Protein 4XCH (pdb70)

Nearest PDB structures (foldseek):
  4xch-assembly1_D  TM=1.005E+00  e=1.752E-29  Streptococcus suis
  1vh2-assembly1_A  TM=9.739E-01  e=1.541E-16  Deinococcus radiodurans
  5v2w-assembly1_A  TM=9.635E-01  e=1.119E-15  Salmonella enterica subsp. enterica serovar Typhi
  1j6x-assembly1_A  TM=9.493E-01  e=1.423E-15  Helicobacter pylori
  1j6w-assembly1_B  TM=9.563E-01  e=1.034E-14  Haemophilus influenzae

CATH classification: 3.30.1360.80

Radius of gyration: 24.12 Å; Cα contacts (8 Å, |Δi|>4): 1388; chains: 4; bounding box: 68×59×50 Å

Structure (mmCIF, N/CA/C/O backbone):
data_4XCH
#
_entry.id   4XCH
#
_cell.length_a   74.890
_cell.length_b   86.250
_cell.length_c   103.500
_cell.angle_alpha   90.00
_cell.angle_beta   90.00
_cell.angle_gamma   90.00
#
_symmetry.space_group_name_H-M   'P 21 21 21'
#
loop_
_entity.id
_entity.type
_entity.pdbx_description
1 polymer 'S-ribosylhomocysteine lyase'
2 non-polymer 'ZINC ION'
3 water water
#
loop_
_atom_site.group_PDB
_atom_site.id
_atom_site.type_symbol
_atom_site.label_atom_id
_atom_site.label_alt_id
_atom_site.label_comp_id
_atom_site.label_asym_id
_atom_site.label_entity_id
_atom_site.label_seq_id
_atom_site.pdbx_PDB_ins_code
_atom_site.Cartn_x
_atom_site.Cartn_y
_atom_site.Cartn_z
_atom_site.occupancy
_atom_site.B_iso_or_equiv
_atom_site.auth_seq_id
_atom_site.auth_comp_id
_atom_site.auth_asym_id
_atom_site.auth_atom_id
_atom_site.pdbx_PDB_model_num
ATOM 1 N N . LEU A 1 46 ? 45.147 55.728 57.240 1.00 37.76 12 LEU A N 1
ATOM 2 C CA . LEU A 1 46 ? 44.747 54.372 57.625 1.00 33.78 12 LEU A CA 1
ATOM 3 C C . LEU A 1 46 ? 45.969 53.584 58.102 1.00 33.03 12 LEU A C 1
ATOM 4 O O . LEU A 1 46 ? 47.042 53.663 57.485 1.00 31.57 12 LEU A O 1
ATOM 9 N N . ASP A 1 47 ? 45.821 52.830 59.191 1.00 27.18 13 ASP A N 1
ATOM 10 C CA . ASP A 1 47 ? 46.937 52.031 59.701 1.00 26.11 13 ASP A CA 1
ATOM 11 C C . ASP A 1 47 ? 46.889 50.631 59.088 1.00 25.44 13 ASP A C 1
ATOM 12 O O . ASP A 1 47 ? 46.071 49.796 59.479 1.00 24.07 13 ASP A O 1
ATOM 17 N N . HIS A 1 48 ? 47.784 50.375 58.135 1.00 27.20 14 HIS A N 1
ATOM 18 C CA . HIS A 1 48 ? 47.775 49.119 57.379 1.00 23.69 14 HIS A CA 1
ATOM 19 C C . HIS A 1 48 ? 48.080 47.884 58.234 1.00 21.20 14 HIS A C 1
ATOM 20 O O . HIS A 1 48 ? 47.739 46.764 57.835 1.00 20.41 14 HIS A O 1
ATOM 27 N N . THR A 1 49 ? 48.728 48.079 59.386 1.00 18.51 15 THR A N 1
ATOM 28 C CA . THR A 1 49 ? 49.119 46.956 60.242 1.00 20.25 15 THR A CA 1
ATOM 29 C C . THR A 1 49 ? 47.935 46.277 60.939 1.00 21.90 15 THR A C 1
ATOM 30 O O . THR A 1 49 ? 48.016 45.104 61.312 1.00 24.25 15 THR A O 1
ATOM 34 N N . ILE A 1 50 ? 46.836 47.008 61.112 1.00 21.22 16 ILE A N 1
ATOM 35 C CA . ILE A 1 50 ? 45.711 46.501 61.908 1.00 24.12 16 ILE A CA 1
ATOM 36 C C . ILE A 1 50 ? 44.449 46.125 61.120 1.00 21.53 16 ILE A C 1
ATOM 37 O O . ILE A 1 50 ? 43.487 45.619 61.706 1.00 20.24 16 ILE A O 1
ATOM 42 N N . VAL A 1 51 ? 44.442 46.362 59.809 1.00 19.20 17 VAL A N 1
ATOM 43 C CA . VAL A 1 51 ? 43.325 45.908 58.991 1.00 18.41 17 VAL A CA 1
ATOM 44 C C . VAL A 1 51 ? 43.338 44.391 58.884 1.00 16.86 17 VAL A C 1
ATOM 45 O O . VAL A 1 51 ? 44.354 43.747 59.162 1.00 17.14 17 VAL A O 1
ATOM 49 N N . LYS A 1 52 ? 42.210 43.817 58.482 1.00 16.47 18 LYS A N 1
ATOM 50 C CA . LYS A 1 52 ? 42.124 42.379 58.297 1.00 17.94 18 LYS A CA 1
ATOM 51 C C . LYS A 1 52 ? 41.546 42.108 56.912 1.00 18.32 18 LYS A C 1
ATOM 52 O O . LYS A 1 52 ? 40.335 42.206 56.707 1.00 17.46 18 LYS A O 1
ATOM 58 N N . ALA A 1 53 ? 42.424 41.777 55.965 1.00 16.58 19 ALA A N 1
ATOM 59 C CA . ALA A 1 53 ? 42.028 41.539 54.578 1.00 18.44 19 ALA A CA 1
ATOM 60 C C . ALA A 1 53 ? 41.594 40.089 54.385 1.00 16.57 19 ALA A C 1
ATOM 61 O O . ALA A 1 53 ? 42.003 39.218 55.136 1.00 19.28 19 ALA A O 1
ATOM 63 N N . PRO A 1 54 ? 40.778 39.801 53.360 1.00 19.24 20 PRO A N 1
ATOM 64 C CA . PRO A 1 54 ? 40.132 40.666 52.362 1.00 19.17 20 PRO A CA 1
ATOM 65 C C . PRO A 1 54 ? 39.011 41.491 52.970 1.00 18.40 20 PRO A C 1
ATOM 66 O O . PRO A 1 54 ? 38.287 40.995 53.833 1.00 20.42 20 PRO A O 1
ATOM 70 N N . TYR A 1 55 ? 38.898 42.744 52.539 1.00 16.23 21 TYR A N 1
ATOM 71 C CA . TYR A 1 55 ? 37.820 43.627 52.978 1.00 18.09 21 TYR A CA 1
ATOM 72 C C . TYR A 1 55 ? 37.502 44.630 51.880 1.00 20.80 21 TYR A C 1
ATOM 73 O O . TYR A 1 55 ? 38.315 44.846 50.969 1.00 17.55 21 TYR A O 1
ATOM 82 N N . ILE A 1 56 ? 36.325 45.240 51.994 1.00 19.39 22 ILE A N 1
ATOM 83 C CA . ILE A 1 56 ? 35.934 46.404 51.213 1.00 23.20 22 ILE A CA 1
ATOM 84 C C . ILE A 1 56 ? 35.841 47.570 52.187 1.00 24.01 22 ILE A C 1
ATOM 85 O O . ILE A 1 56 ? 35.217 47.439 53.237 1.00 29.44 22 ILE A O 1
ATOM 90 N N . ARG A 1 57 ? 36.429 48.711 51.847 1.00 26.39 23 ARG A N 1
ATOM 91 C CA . ARG A 1 57 ? 36.345 49.886 52.713 1.00 26.79 23 ARG A CA 1
ATOM 92 C C . ARG A 1 57 ? 36.023 51.124 51.872 1.00 28.95 23 ARG A C 1
ATOM 93 O O . ARG A 1 57 ? 36.692 51.382 50.866 1.00 27.12 23 ARG A O 1
ATOM 101 N N . LEU A 1 58 ? 34.992 51.873 52.261 1.00 28.41 24 LEU A N 1
ATOM 102 C CA . LEU A 1 58 ? 34.722 53.168 51.638 1.00 27.59 24 LEU A CA 1
ATOM 103 C C . LEU A 1 58 ? 35.809 54.114 52.093 1.00 27.47 24 LEU A C 1
ATOM 104 O O . LEU A 1 58 ? 36.091 54.192 53.285 1.00 32.95 24 LEU A O 1
ATOM 109 N N . ILE A 1 59 ? 36.437 54.824 51.162 1.00 29.19 25 ILE A N 1
ATOM 110 C CA . ILE A 1 59 ? 37.495 55.762 51.530 1.00 33.79 25 ILE A CA 1
ATOM 111 C C . ILE A 1 59 ? 36.940 57.163 51.739 1.00 38.08 25 ILE A C 1
ATOM 112 O O . ILE A 1 59 ? 37.221 57.810 52.751 1.00 37.30 25 ILE A O 1
ATOM 117 N N . SER A 1 60 ? 36.162 57.635 50.772 1.00 35.17 26 SER A N 1
ATOM 118 C CA . SER A 1 60 ? 35.668 59.002 50.821 1.00 37.65 26 SER A CA 1
ATOM 119 C C . SER A 1 60 ? 34.541 59.193 49.836 1.00 35.94 26 SER A C 1
ATOM 120 O O . SER A 1 60 ? 34.392 58.406 48.900 1.00 36.48 26 SER A O 1
ATOM 123 N N . GLU A 1 61 ? 33.746 60.234 50.061 1.00 36.27 27 GLU A N 1
ATOM 124 C CA . GLU A 1 61 ? 32.828 60.733 49.046 1.00 39.74 27 GLU A CA 1
ATOM 125 C C . GLU A 1 61 ? 33.314 62.114 48.675 1.00 37.98 27 GLU A C 1
ATOM 126 O O . GLU A 1 61 ? 33.495 62.965 49.545 1.00 39.96 27 GLU A O 1
ATOM 132 N N . GLU A 1 62 ? 33.551 62.331 47.390 1.00 37.14 28 GLU A N 1
ATOM 133 C CA . GLU A 1 62 ? 33.935 63.650 46.932 1.00 39.72 28 GLU A CA 1
ATOM 134 C C . GLU A 1 62 ? 32.707 64.265 46.293 1.00 37.35 28 GLU A C 1
ATOM 135 O O . GLU A 1 62 ? 31.898 63.569 45.661 1.00 33.02 28 GLU A O 1
ATOM 141 N N . VAL A 1 63 ? 32.553 65.568 46.476 1.00 37.12 29 VAL A N 1
ATOM 142 C CA . VAL A 1 63 ? 31.396 66.248 45.937 1.00 37.35 29 VAL A CA 1
ATOM 143 C C . VAL A 1 63 ? 31.875 67.109 44.800 1.00 36.69 29 VAL A C 1
ATOM 144 O O . VAL A 1 63 ? 32.886 67.805 44.925 1.00 33.60 29 VAL A O 1
ATOM 148 N N . GLY A 1 64 ? 31.166 67.043 43.680 1.00 36.53 30 GLY A N 1
ATOM 149 C CA . GLY A 1 64 ? 31.511 67.868 42.542 1.00 39.68 30 GLY A CA 1
ATOM 150 C C . GLY A 1 64 ? 31.115 69.320 42.710 1.00 45.71 30 GLY A C 1
ATOM 151 O O . GLY A 1 64 ? 30.349 69.669 43.611 1.00 44.25 30 GLY A O 1
ATOM 152 N N . PRO A 1 65 ? 31.646 70.181 41.830 1.00 53.02 31 PRO A N 1
ATOM 153 C CA . PRO A 1 65 ? 31.307 71.606 41.765 1.00 50.31 31 PRO A CA 1
ATOM 154 C C . PRO A 1 65 ? 29.796 71.840 41.713 1.00 48.28 31 PRO A C 1
ATOM 155 O O . PRO A 1 65 ? 29.311 72.841 42.239 1.00 49.23 31 PRO A O 1
ATOM 159 N N . LYS A 1 66 ? 29.064 70.918 41.100 1.00 47.87 32 LYS A N 1
ATOM 160 C CA . LYS A 1 66 ? 27.624 71.071 40.962 1.00 44.37 32 LYS A CA 1
ATOM 161 C C . LYS A 1 66 ? 26.853 70.034 41.778 1.00 49.43 32 LYS A C 1
ATOM 162 O O . LYS A 1 66 ? 25.654 69.843 41.570 1.00 53.60 32 LYS A O 1
ATOM 168 N N . GLY A 1 67 ? 27.538 69.357 42.697 1.00 47.18 33 GLY A N 1
ATOM 169 C CA . GLY A 1 67 ? 26.855 68.511 43.665 1.00 43.76 33 GLY A CA 1
ATOM 170 C C . GLY A 1 67 ? 26.714 67.034 43.340 1.00 41.98 33 GLY A C 1
ATOM 171 O O . GLY A 1 67 ? 26.053 66.305 44.082 1.00 44.24 33 GLY A O 1
ATOM 172 N N . ASP A 1 68 ? 27.315 66.576 42.247 1.00 42.54 34 ASP A N 1
ATOM 173 C CA . ASP A 1 68 ? 27.344 65.143 41.999 1.00 39.00 34 ASP A CA 1
ATOM 174 C C . ASP A 1 68 ? 28.322 64.527 42.986 1.00 32.83 34 ASP A C 1
ATOM 175 O O . ASP A 1 68 ? 29.387 65.101 43.251 1.00 31.98 34 ASP A O 1
ATOM 180 N N . ILE A 1 69 ? 27.952 63.375 43.537 1.00 28.29 35 ILE A N 1
ATOM 181 C CA . ILE A 1 69 ? 28.805 62.657 44.474 1.00 30.77 35 ILE A CA 1
ATOM 182 C C . ILE A 1 69 ? 29.534 61.512 43.772 1.00 33.79 35 ILE A C 1
ATOM 183 O O . ILE A 1 69 ? 28.984 60.866 42.873 1.00 27.53 35 ILE A O 1
ATOM 188 N N . ILE A 1 70 ? 30.781 61.292 44.183 1.00 31.63 36 ILE A N 1
ATOM 189 C CA . ILE A 1 70 ? 31.609 60.212 43.675 1.00 32.03 36 ILE A CA 1
ATOM 190 C C . ILE A 1 70 ? 32.153 59.440 44.878 1.00 32.24 36 ILE A C 1
ATOM 191 O O . ILE A 1 70 ? 32.603 60.047 45.841 1.00 34.43 36 ILE A O 1
ATOM 196 N N . THR A 1 71 ? 32.086 58.111 44.852 1.00 31.11 37 THR A N 1
ATOM 197 C CA . THR A 1 71 ? 32.615 57.333 45.979 1.00 33.46 37 THR A CA 1
ATOM 198 C C . THR A 1 71 ? 33.873 56.545 45.612 1.00 32.53 37 THR A C 1
ATOM 199 O O . THR A 1 71 ? 33.970 55.982 44.514 1.00 30.71 37 THR A O 1
ATOM 203 N N . ASN A 1 72 ? 34.832 56.521 46.534 1.00 29.85 38 ASN A N 1
ATOM 204 C CA . ASN A 1 72 ? 36.070 55.770 46.354 1.00 31.72 38 ASN A CA 1
ATOM 205 C C . ASN A 1 72 ? 36.108 54.560 47.281 1.00 31.98 38 ASN A C 1
ATOM 206 O O . ASN A 1 72 ? 35.828 54.670 48.486 1.00 27.16 38 ASN A O 1
ATOM 211 N N . PHE A 1 73 ? 36.457 53.407 46.725 1.00 29.12 39 PHE A N 1
ATOM 212 C CA . PHE A 1 73 ? 36.514 52.190 47.521 1.00 24.79 39 PHE A CA 1
ATOM 213 C C . PHE A 1 73 ? 37.894 51.545 47.477 1.00 25.92 39 PHE A C 1
ATOM 214 O O . PHE A 1 73 ? 38.532 51.489 46.423 1.00 25.91 39 PHE A O 1
ATOM 222 N N . ASP A 1 74 ? 38.342 51.096 48.647 1.00 22.35 40 ASP A N 1
ATOM 223 C CA . ASP A 1 74 ? 39.561 50.321 48.834 1.00 23.03 40 ASP A CA 1
ATOM 224 C C . ASP A 1 74 ? 39.132 48.857 48.812 1.00 22.66 40 ASP A C 1
ATOM 225 O O . ASP A 1 74 ? 38.450 48.387 49.731 1.00 22.10 40 ASP A O 1
ATOM 230 N N . ILE A 1 75 ? 39.490 48.151 47.742 1.00 20.48 41 ILE A N 1
ATOM 231 C CA . ILE A 1 75 ? 39.160 46.740 47.606 1.00 19.42 41 ILE A CA 1
ATOM 232 C C . ILE A 1 75 ? 40.420 45.963 47.962 1.00 18.62 41 ILE A C 1
ATOM 233 O O . ILE A 1 75 ? 41.274 45.734 47.105 1.00 17.80 41 ILE A O 1
ATOM 238 N N . ARG A 1 76 ? 40.561 45.575 49.225 1.00 17.09 42 ARG A N 1
ATOM 239 C CA . ARG A 1 76 ? 41.810 44.982 49.680 1.00 14.43 42 ARG A CA 1
ATOM 240 C C . ARG A 1 76 ? 41.747 43.460 49.628 1.00 15.70 42 ARG A C 1
ATOM 241 O O . ARG A 1 76 ? 41.134 42.825 50.498 1.00 19.18 42 ARG A O 1
ATOM 249 N N . LEU A 1 77 ? 42.403 42.875 48.630 1.00 14.08 43 LEU A N 1
ATOM 250 C CA . LEU A 1 77 ? 42.372 41.432 48.406 1.00 14.48 43 LEU A CA 1
ATOM 251 C C . LEU A 1 77 ? 43.443 40.677 49.219 1.00 16.14 43 LEU A C 1
ATOM 252 O O . LEU A 1 77 ? 43.354 39.463 49.408 1.00 17.53 43 LEU A O 1
ATOM 257 N N . ILE A 1 78 ? 44.459 41.390 49.693 1.00 16.72 44 ILE A N 1
ATOM 258 C CA . ILE A 1 78 ? 45.626 40.748 50.298 1.00 17.83 44 ILE A CA 1
ATOM 259 C C . ILE A 1 78 ? 46.079 41.517 51.532 1.00 18.02 44 ILE A C 1
ATOM 260 O O . ILE A 1 78 ? 46.085 42.752 51.529 1.00 16.71 44 ILE A O 1
ATOM 265 N N . GLN A 1 79 ? 46.461 40.796 52.581 1.00 17.78 45 GLN A N 1
ATOM 266 C CA . GLN A 1 79 ? 46.895 41.433 53.813 1.00 16.16 45 GLN A CA 1
ATOM 267 C C . GLN A 1 79 ? 48.093 42.334 53.558 1.00 17.84 45 GLN A C 1
ATOM 268 O O . GLN A 1 79 ? 49.129 41.878 53.048 1.00 16.93 45 GLN A O 1
ATOM 274 N N . PRO A 1 80 ? 47.950 43.625 53.894 1.00 17.54 46 PRO A N 1
ATOM 275 C CA . PRO A 1 80 ? 49.060 44.556 53.666 1.00 18.60 46 PRO A CA 1
ATOM 276 C C . PRO A 1 80 ? 50.392 44.048 54.240 1.00 19.26 46 PRO A C 1
ATOM 277 O O . PRO A 1 80 ? 50.452 43.594 55.394 1.00 16.91 46 PRO A O 1
ATOM 281 N N . ASN A 1 81 ? 51.419 44.070 53.384 1.00 18.59 47 ASN A N 1
ATOM 282 C CA . ASN A 1 81 ? 52.796 43.742 53.744 1.00 17.81 47 ASN A CA 1
ATOM 283 C C . ASN A 1 81 ? 53.075 42.284 54.070 1.00 16.72 47 ASN A C 1
ATOM 284 O O . ASN A 1 81 ? 54.177 41.933 54.456 1.00 21.36 47 ASN A O 1
ATOM 289 N N . GLU A 1 82 ? 52.093 41.420 53.869 1.00 17.91 48 GLU A N 1
ATOM 290 C CA . GLU A 1 82 ? 52.327 39.998 54.087 1.00 20.79 48 GLU A CA 1
ATOM 291 C C . GLU A 1 82 ? 52.522 39.236 52.790 1.00 22.89 48 GLU A C 1
ATOM 292 O O . GLU A 1 82 ? 53.112 38.145 52.778 1.00 22.01 48 GLU A O 1
ATOM 298 N N . ASN A 1 83 ? 52.022 39.814 51.703 1.00 19.63 49 ASN A N 1
ATOM 299 C CA . ASN A 1 83 ? 52.079 39.170 50.406 1.00 19.27 49 ASN A CA 1
ATOM 300 C C . ASN A 1 83 ? 51.693 40.233 49.386 1.00 23.21 49 ASN A C 1
ATOM 301 O O . ASN A 1 83 ? 51.395 41.378 49.761 1.00 19.92 49 ASN A O 1
ATOM 306 N N . ALA A 1 84 ? 51.727 39.870 48.108 1.00 18.06 50 ALA A N 1
ATOM 307 C CA . ALA A 1 84 ? 51.351 40.784 47.043 1.00 19.65 50 ALA A CA 1
ATOM 308 C C . ALA A 1 84 ? 51.121 39.965 45.791 1.00 19.79 50 ALA A C 1
ATOM 309 O O . ALA A 1 84 ? 51.770 38.947 45.572 1.00 18.62 50 ALA A O 1
ATOM 311 N N . MET A 1 85 ? 50.185 40.407 44.972 1.00 19.06 51 MET A N 1
ATOM 312 C CA . MET A 1 85 ? 49.831 39.669 43.785 1.00 20.55 51 MET A CA 1
ATOM 313 C C . MET A 1 85 ? 50.889 39.883 42.689 1.00 18.84 51 MET A C 1
ATOM 314 O O . MET A 1 85 ? 51.384 40.998 42.503 1.00 17.53 51 MET A O 1
ATOM 319 N N . ASP A 1 86 ? 51.260 38.817 41.985 1.00 16.84 52 ASP A N 1
ATOM 320 C CA . ASP A 1 86 ? 52.211 38.945 40.877 1.00 21.40 52 ASP A CA 1
ATOM 321 C C . ASP A 1 86 ? 51.562 39.760 39.751 1.00 19.89 52 ASP A C 1
ATOM 322 O O . ASP A 1 86 ? 50.328 39.796 39.656 1.00 15.43 52 ASP A O 1
ATOM 327 N N . THR A 1 87 ? 52.372 40.411 38.906 1.00 15.60 53 THR A N 1
ATOM 328 C CA . THR A 1 87 ? 51.824 41.362 37.933 1.00 19.07 53 THR A CA 1
ATOM 329 C C . THR A 1 87 ? 50.852 40.734 36.935 1.00 16.90 53 THR A C 1
ATOM 330 O O . THR A 1 87 ? 49.857 41.356 36.570 1.00 21.02 53 THR A O 1
ATOM 334 N N . ALA A 1 88 ? 51.126 39.511 36.500 1.00 16.51 54 ALA A N 1
ATOM 335 C CA . ALA A 1 88 ? 50.292 38.872 35.473 1.00 20.00 54 ALA A CA 1
ATOM 336 C C . ALA A 1 88 ? 48.881 38.585 35.983 1.00 18.58 54 ALA A C 1
ATOM 337 O O . ALA A 1 88 ? 47.896 38.933 35.321 1.00 19.51 54 ALA A O 1
ATOM 339 N N . GLY A 1 89 ? 48.776 37.947 37.149 1.00 18.97 55 GLY A N 1
ATOM 340 C CA . GLY A 1 89 ? 47.473 37.722 37.758 1.00 16.95 55 GLY A CA 1
ATOM 341 C C . GLY A 1 89 ? 46.716 39.023 38.004 1.00 18.26 55 GLY A C 1
ATOM 342 O O . GLY A 1 89 ? 45.514 39.128 37.724 1.00 17.95 55 GLY A O 1
ATOM 343 N N . LEU A 1 90 ? 47.422 40.023 38.523 1.00 16.28 56 LEU A N 1
ATOM 344 C CA . LEU A 1 90 ? 46.822 41.315 38.833 1.00 16.24 56 LEU A CA 1
ATOM 345 C C . LEU A 1 90 ? 46.277 41.976 37.568 1.00 18.14 56 LEU A C 1
ATOM 346 O O . LEU A 1 90 ? 45.169 42.512 37.548 1.00 15.72 56 LEU A O 1
ATOM 351 N N . HIS A 1 91 ? 47.079 41.926 36.514 1.00 16.35 57 HIS A N 1
ATOM 352 C CA . HIS A 1 91 ? 46.700 42.444 35.216 1.00 17.25 57 HIS A CA 1
ATOM 353 C C . HIS A 1 91 ? 45.481 41.711 34.646 1.00 16.14 57 HIS A C 1
ATOM 354 O O . HIS A 1 91 ? 44.542 42.338 34.153 1.00 16.99 57 HIS A O 1
ATOM 361 N N . THR A 1 92 ? 45.474 40.386 34.722 1.00 16.02 58 THR A N 1
ATOM 362 C CA . THR A 1 92 ? 44.344 39.629 34.178 1.00 18.13 58 THR A CA 1
ATOM 363 C C . THR A 1 92 ? 43.067 39.903 34.978 1.00 19.05 58 THR A C 1
ATOM 364 O O . THR A 1 92 ? 41.999 40.147 34.409 1.00 19.09 58 THR A O 1
ATOM 368 N N . ILE A 1 93 ? 43.195 39.885 36.299 1.00 16.52 59 ILE A N 1
ATOM 369 C CA . ILE A 1 93 ? 42.083 40.213 37.187 1.00 18.62 59 ILE A CA 1
ATOM 370 C C . ILE A 1 93 ? 41.555 41.620 36.913 1.00 18.99 59 ILE A C 1
ATOM 371 O O . ILE A 1 93 ? 40.342 41.841 36.904 1.00 19.84 59 ILE A O 1
ATOM 376 N N . GLU A 1 94 ? 42.458 42.568 36.667 1.00 17.33 60 GLU A N 1
ATOM 377 C CA . GLU A 1 94 ? 42.038 43.931 36.339 1.00 20.52 60 GLU A CA 1
ATOM 378 C C . GLU A 1 94 ? 41.172 43.966 35.064 1.00 19.34 60 GLU A C 1
ATOM 379 O O . GLU A 1 94 ? 40.163 44.672 35.003 1.00 17.55 60 GLU A O 1
ATOM 385 N N . HIS A 1 95 ? 41.562 43.205 34.047 1.00 19.73 61 HIS A N 1
ATOM 386 C CA . HIS A 1 95 ? 40.768 43.148 32.820 1.00 23.28 61 HIS A CA 1
ATOM 387 C C . HIS A 1 95 ? 39.395 42.535 33.086 1.00 20.64 61 HIS A C 1
ATOM 388 O O . HIS A 1 95 ? 38.389 42.991 32.560 1.00 26.53 61 HIS A O 1
ATOM 395 N N . LEU A 1 96 ? 39.364 41.485 33.890 1.00 18.73 62 LEU A N 1
ATOM 396 C CA . LEU A 1 96 ? 38.127 40.757 34.124 1.00 21.06 62 LEU A CA 1
ATOM 397 C C . LEU A 1 96 ? 37.180 41.551 35.014 1.00 25.45 62 LEU A C 1
ATOM 398 O O . LEU A 1 96 ? 35.983 41.628 34.738 1.00 25.21 62 LEU A O 1
ATOM 403 N N . LEU A 1 97 ? 37.725 42.143 36.077 1.00 24.17 63 LEU A N 1
ATOM 404 C CA . LEU A 1 97 ? 36.939 42.948 37.012 1.00 25.83 63 LEU A CA 1
ATOM 405 C C . LEU A 1 97 ? 36.185 44.068 36.306 1.00 27.51 63 LEU A C 1
ATOM 406 O O . LEU A 1 97 ? 34.978 44.226 36.499 1.00 31.18 63 LEU A O 1
ATOM 411 N N . ALA A 1 98 ? 36.900 44.836 35.488 1.00 25.86 64 ALA A N 1
ATOM 412 C CA . ALA A 1 98 ? 36.309 45.908 34.691 1.00 27.55 64 ALA A CA 1
ATOM 413 C C . ALA A 1 98 ? 35.021 45.481 33.969 1.00 30.01 64 ALA A C 1
ATOM 414 O O . ALA A 1 98 ? 34.003 46.177 34.034 1.00 35.58 64 ALA A O 1
ATOM 416 N N . LYS A 1 99 ? 35.074 44.347 33.276 1.00 26.35 65 LYS A N 1
ATOM 417 C CA . LYS A 1 99 ? 33.893 43.786 32.622 1.00 28.45 65 LYS A CA 1
ATOM 418 C C . LYS A 1 99 ? 32.863 43.198 33.599 1.00 30.52 65 LYS A C 1
ATOM 419 O O . LYS A 1 99 ? 31.664 43.454 33.471 1.00 29.33 65 LYS A O 1
ATOM 425 N N . LEU A 1 100 ? 33.327 42.399 34.559 1.00 28.05 66 LEU A N 1
ATOM 426 C CA . LEU A 1 100 ? 32.418 41.690 35.448 1.00 25.88 66 LEU A CA 1
ATOM 427 C C . LEU A 1 100 ? 31.662 42.617 36.395 1.00 29.88 66 LEU A C 1
ATOM 428 O O . LEU A 1 100 ? 30.503 42.357 36.752 1.00 27.48 66 LEU A O 1
ATOM 433 N N . ILE A 1 101 ? 32.318 43.688 36.822 1.00 27.09 67 ILE A N 1
ATOM 434 C CA . ILE A 1 101 ? 31.680 44.628 37.739 1.00 27.78 67 ILE A CA 1
ATOM 435 C C . ILE A 1 101 ? 30.573 45.411 37.024 1.00 28.23 67 ILE A C 1
ATOM 436 O O . ILE A 1 101 ? 29.504 45.661 37.593 1.00 27.92 67 ILE A O 1
ATOM 441 N N . ARG A 1 102 ? 30.830 45.776 35.772 1.00 25.29 68 ARG A N 1
ATOM 442 C CA . ARG A 1 102 ? 29.846 46.497 34.966 1.00 31.72 68 ARG A CA 1
ATOM 443 C C . ARG A 1 102 ? 28.617 45.654 34.605 1.00 29.33 68 ARG A C 1
ATOM 444 O O . ARG A 1 102 ? 27.554 46.200 34.324 1.00 31.95 68 ARG A O 1
ATOM 452 N N . GLN A 1 103 ? 28.760 44.332 34.616 1.00 30.75 69 GLN A N 1
ATOM 453 C CA . GLN A 1 103 ? 27.617 43.444 34.399 1.00 29.45 69 GLN A CA 1
ATOM 454 C C . GLN A 1 103 ? 26.691 43.445 35.611 1.00 30.26 69 GLN A C 1
ATOM 455 O O . GLN A 1 103 ? 25.543 43.019 35.518 1.00 29.98 69 GLN A O 1
ATOM 461 N N . ARG A 1 104 ? 27.195 43.916 36.750 1.00 29.86 70 ARG A N 1
ATOM 462 C CA . ARG A 1 104 ? 26.474 43.775 38.009 1.00 28.45 70 ARG A CA 1
ATOM 463 C C . ARG A 1 104 ? 26.080 45.108 38.637 1.00 31.15 70 ARG A C 1
ATOM 464 O O . ARG A 1 104 ? 25.242 45.146 39.540 1.00 36.21 70 ARG A O 1
ATOM 472 N N . ILE A 1 105 ? 26.677 46.201 38.174 1.00 28.22 71 ILE A N 1
ATOM 473 C CA . ILE A 1 105 ? 26.403 47.489 38.796 1.00 30.28 71 ILE A CA 1
ATOM 474 C C . ILE A 1 105 ? 26.686 48.637 37.838 1.00 33.66 71 ILE A C 1
ATOM 475 O O . ILE A 1 105 ? 27.577 48.538 36.986 1.00 33.08 71 ILE A O 1
ATOM 480 N N . ASP A 1 106 ? 25.901 49.708 37.960 1.00 36.02 72 ASP A N 1
ATOM 481 C CA . ASP A 1 106 ? 26.058 50.888 37.112 1.00 33.67 72 ASP A CA 1
ATOM 482 C C . ASP A 1 106 ? 26.843 51.944 37.862 1.00 32.07 72 ASP A C 1
ATOM 483 O O . ASP A 1 106 ? 26.896 51.925 39.095 1.00 33.77 72 ASP A O 1
ATOM 488 N N . GLY A 1 107 ? 27.446 52.872 37.130 1.00 28.75 73 GLY A N 1
ATOM 489 C CA . GLY A 1 107 ? 28.161 53.963 37.767 1.00 29.99 73 GLY A CA 1
ATOM 490 C C . GLY A 1 107 ? 29.637 53.713 38.028 1.00 28.93 73 GLY A C 1
ATOM 491 O O . GLY A 1 107 ? 30.291 54.534 38.665 1.00 29.14 73 GLY A O 1
ATOM 492 N N . LEU A 1 108 ? 30.175 52.595 37.549 1.00 27.06 74 LEU A N 1
ATOM 493 C CA . LEU A 1 108 ? 31.606 52.358 37.713 1.00 27.59 74 LEU A CA 1
ATOM 494 C C . LEU A 1 108 ? 32.370 53.342 36.848 1.00 29.26 74 LEU A C 1
ATOM 495 O O . LEU A 1 108 ? 32.169 53.407 35.633 1.00 26.34 74 LEU A O 1
ATOM 500 N N . ILE A 1 109 ? 33.227 54.130 37.484 1.00 28.24 75 ILE A N 1
ATOM 501 C CA . ILE A 1 109 ? 34.048 55.094 36.766 1.00 31.28 75 ILE A CA 1
ATOM 502 C C . ILE A 1 109 ? 35.381 54.447 36.407 1.00 31.57 75 ILE A C 1
ATOM 503 O O . ILE A 1 109 ? 35.878 54.609 35.283 1.00 29.04 75 ILE A O 1
ATOM 508 N N . ASP A 1 110 ? 35.941 53.705 37.364 1.00 30.26 76 ASP A N 1
ATOM 509 C CA . ASP A 1 110 ? 37.225 53.031 37.183 1.00 29.06 76 ASP A CA 1
ATOM 510 C C . ASP A 1 110 ? 37.506 52.018 38.301 1.00 32.40 76 ASP A C 1
ATOM 511 O O . ASP A 1 110 ? 37.067 52.199 39.449 1.00 29.96 76 ASP A O 1
ATOM 516 N N . CYS A 1 111 ? 38.221 50.947 37.951 1.00 27.48 77 CYS A N 1
ATOM 517 C CA . CYS A 1 111 ? 38.697 49.964 38.920 1.00 27.35 77 CYS A CA 1
ATOM 518 C C . CYS A 1 111 ? 40.160 49.654 38.624 1.00 27.03 77 CYS A C 1
ATOM 519 O O . CYS A 1 111 ? 40.456 48.764 37.829 1.00 31.99 77 CYS A O 1
ATOM 522 N N . SER A 1 112 ? 41.068 50.389 39.252 1.00 23.73 78 SER A N 1
ATOM 523 C CA . SER A 1 112 ? 42.490 50.258 38.959 1.00 25.30 78 SER A CA 1
ATOM 524 C C . SER A 1 112 ? 43.252 49.560 40.085 1.00 25.27 78 SER A C 1
ATOM 525 O O . SER A 1 112 ? 42.913 49.702 41.259 1.00 21.04 78 SER A O 1
ATOM 528 N N . PRO A 1 113 ? 44.303 48.810 39.725 1.00 23.88 79 PRO A N 1
ATOM 529 C CA . PRO A 1 113 ? 45.136 48.134 40.724 1.00 19.31 79 PRO A CA 1
ATOM 530 C C . PRO A 1 113 ? 45.942 49.117 41.559 1.00 20.17 79 PRO A C 1
ATOM 531 O O . PRO A 1 113 ? 46.484 50.081 41.007 1.00 20.47 79 PRO A O 1
ATOM 535 N N . PHE A 1 114 ? 46.024 48.876 42.866 1.00 17.25 80 PHE A N 1
ATOM 536 C CA . PHE A 1 114 ? 46.927 49.628 43.726 1.00 17.01 80 PHE A CA 1
ATOM 537 C C . PHE A 1 114 ? 48.366 49.436 43.250 1.00 19.09 80 PHE A C 1
ATOM 538 O O . PHE A 1 114 ? 48.751 48.332 42.837 1.00 14.68 80 PHE A O 1
ATOM 546 N N . GLY A 1 115 ? 49.167 50.491 43.351 1.00 17.84 81 GLY A N 1
ATOM 547 C CA . GLY A 1 115 ? 50.598 50.371 43.145 1.00 18.40 81 GLY A CA 1
ATOM 548 C C . GLY A 1 115 ? 51.261 49.351 44.058 1.00 19.85 81 GLY A C 1
ATOM 549 O O . GLY A 1 115 ? 52.306 48.800 43.707 1.00 19.60 81 GLY A O 1
ATOM 550 N N . CYS A 1 116 ? 50.658 49.085 45.216 1.00 17.39 82 CYS A N 1
ATOM 551 C CA . CYS A 1 116 ? 51.250 48.176 46.190 1.00 20.46 82 CYS A CA 1
ATOM 552 C C . CYS A 1 116 ? 50.899 46.728 45.887 1.00 19.22 82 CYS A C 1
ATOM 553 O O . CYS A 1 116 ? 51.436 45.801 46.519 1.00 18.79 82 CYS A O 1
ATOM 556 N N . ARG A 1 117 ? 49.980 46.544 44.937 1.00 18.05 83 ARG A N 1
ATOM 557 C CA . ARG A 1 117 ? 49.581 45.215 44.474 1.00 15.52 83 ARG A CA 1
ATOM 558 C C . ARG A 1 117 ? 48.870 44.351 45.528 1.00 15.50 83 ARG A C 1
ATOM 559 O O . ARG A 1 117 ? 48.960 43.116 45.502 1.00 13.56 83 ARG A O 1
ATOM 567 N N . THR A 1 118 ? 48.152 44.991 46.446 1.00 17.36 84 THR A N 1
ATOM 568 C CA . THR A 1 118 ? 47.379 44.246 47.443 1.00 16.72 84 THR A CA 1
ATOM 569 C C . THR A 1 118 ? 45.884 44.410 47.229 1.00 18.07 84 THR A C 1
ATOM 570 O O . THR A 1 118 ? 45.089 43.959 48.051 1.00 19.35 84 THR A O 1
ATOM 574 N N . GLY A 1 119 ? 45.495 45.062 46.139 1.00 16.41 85 GLY A N 1
ATOM 575 C CA . GLY A 1 119 ? 44.082 45.262 45.870 1.00 14.88 85 GLY A CA 1
ATOM 576 C C . GLY A 1 119 ? 43.760 46.229 44.740 1.00 19.74 85 GLY A C 1
ATOM 577 O O . GLY A 1 119 ? 44.604 46.488 43.857 1.00 17.83 85 GLY A O 1
ATOM 578 N N . PHE A 1 120 ? 42.531 46.759 44.751 1.00 19.27 86 PHE A N 1
ATOM 579 C CA . PHE A 1 120 ? 42.083 47.642 43.672 1.00 18.19 86 PHE A CA 1
ATOM 580 C C . PHE A 1 120 ? 41.435 48.922 44.203 1.00 21.04 86 PHE A C 1
ATOM 581 O O . PHE A 1 120 ? 40.818 48.937 45.279 1.00 18.20 86 PHE A O 1
ATOM 589 N N . HIS A 1 121 ? 41.589 50.004 43.448 1.00 22.17 87 HIS A N 1
ATOM 590 C CA . HIS A 1 121 ? 40.891 51.244 43.758 1.00 25.08 87 HIS A CA 1
ATOM 591 C C . HIS A 1 121 ? 39.631 51.293 42.906 1.00 26.16 87 HIS A C 1
ATOM 592 O O . HIS A 1 121 ? 39.702 51.189 41.679 1.00 26.38 87 HIS A O 1
ATOM 599 N N . MET A 1 122 ? 38.475 51.423 43.543 1.00 26.42 88 MET A N 1
ATOM 600 C CA . MET A 1 122 ? 37.226 51.430 42.796 1.00 28.05 88 MET A CA 1
ATOM 601 C C . MET A 1 122 ? 36.547 52.781 42.945 1.00 31.40 88 MET A C 1
ATOM 602 O O . MET A 1 122 ? 36.293 53.232 44.067 1.00 31.01 88 MET A O 1
ATOM 607 N N . ILE A 1 123 ? 36.278 53.429 41.812 1.00 28.26 89 ILE A N 1
ATOM 608 C CA . ILE A 1 123 ? 35.604 54.723 41.792 1.00 30.58 89 ILE A CA 1
ATOM 609 C C . ILE A 1 123 ? 34.223 54.583 41.156 1.00 30.58 89 ILE A C 1
ATOM 610 O O . ILE A 1 123 ? 34.082 54.027 40.061 1.00 27.90 89 ILE A O 1
ATOM 615 N N . MET A 1 124 ? 33.203 55.091 41.839 1.00 27.64 90 MET A N 1
ATOM 616 C CA . MET A 1 124 ? 31.842 54.967 41.346 1.00 31.13 90 MET A CA 1
ATOM 617 C C . MET A 1 124 ? 31.093 56.281 41.424 1.00 30.66 90 MET A C 1
ATOM 618 O O . MET A 1 124 ? 31.337 57.083 42.330 1.00 29.46 90 MET A O 1
ATOM 623 N N . TRP A 1 125 ? 30.173 56.483 40.483 1.00 24.92 91 TRP A N 1
ATOM 624 C CA . TRP A 1 125 ? 29.222 57.585 40.552 1.00 29.08 91 TRP A CA 1
ATOM 625 C C . TRP A 1 125 ? 28.268 57.368 41.716 1.00 27.17 91 TRP A C 1
ATOM 626 O O . TRP A 1 125 ? 27.828 56.245 41.948 1.00 30.92 91 TRP A O 1
ATOM 637 N N . GLY A 1 126 ? 27.947 58.439 42.439 1.00 28.58 92 GLY A N 1
ATOM 638 C CA . GLY A 1 126 ? 26.881 58.410 43.431 1.00 31.00 92 GLY A CA 1
ATOM 639 C C . GLY A 1 126 ? 27.223 57.727 44.744 1.00 34.17 92 GLY A C 1
ATOM 640 O O . GLY A 1 126 ? 28.287 57.116 44.881 1.00 29.00 92 GLY A O 1
ATOM 641 N N . LYS A 1 127 ? 26.317 57.826 45.715 1.00 35.81 93 LYS A N 1
ATOM 642 C CA . LYS A 1 127 ? 26.507 57.134 46.983 1.00 37.55 93 LYS A CA 1
ATOM 643 C C . LYS A 1 127 ? 26.380 55.638 46.761 1.00 42.46 93 LYS A C 1
ATOM 644 O O . LYS A 1 127 ? 25.613 55.179 45.902 1.00 41.49 93 LYS A O 1
ATOM 650 N N . GLN A 1 128 ? 27.144 54.875 47.528 1.00 40.59 94 GLN A N 1
ATOM 651 C CA . GLN A 1 128 ? 27.135 53.431 47.397 1.00 40.11 94 GLN A CA 1
ATOM 652 C C . GLN A 1 128 ? 27.388 52.776 48.755 1.00 42.94 94 GLN A C 1
ATOM 653 O O . GLN A 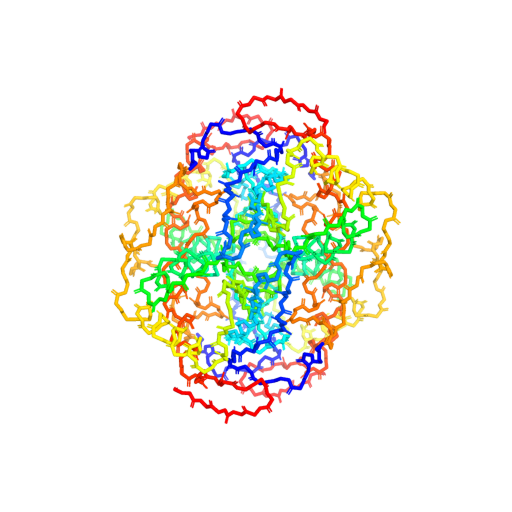1 128 ? 28.069 53.336 49.626 1.00 40.55 94 GLN A O 1
ATOM 655 N N . ASP A 1 129 ? 26.815 51.590 48.919 1.00 46.57 95 ASP A N 1
ATOM 656 C CA . ASP A 1 129 ? 26.884 50.817 50.151 1.00 43.54 95 ASP A CA 1
ATOM 657 C C . ASP A 1 129 ? 28.071 49.844 50.095 1.00 42.01 95 ASP A C 1
ATOM 658 O O . ASP A 1 129 ? 28.224 49.091 49.134 1.00 43.26 95 ASP A O 1
ATOM 663 N N . SER A 1 130 ? 28.913 49.882 51.123 1.00 40.05 96 SER A N 1
ATOM 664 C CA . SER A 1 130 ? 30.072 48.998 51.236 1.00 36.38 96 SER A CA 1
ATOM 665 C C . SER A 1 130 ? 29.706 47.504 51.224 1.00 40.14 96 SER A C 1
ATOM 666 O O . SER A 1 130 ? 30.536 46.653 50.880 1.00 38.49 96 SER A O 1
ATOM 669 N N . GLU A 1 131 ? 28.463 47.199 51.595 1.00 39.45 97 GLU A N 1
ATOM 670 C CA . GLU A 1 131 ? 27.939 45.834 51.616 1.00 37.12 97 GLU A CA 1
ATOM 671 C C . GLU A 1 131 ? 27.532 45.335 50.221 1.00 35.64 97 GLU A C 1
ATOM 672 O O . GLU A 1 131 ? 27.796 44.185 49.861 1.00 34.31 97 GLU A O 1
ATOM 678 N N . LYS A 1 132 ? 26.881 46.190 49.435 1.00 35.14 98 LYS A N 1
ATOM 679 C CA . LYS A 1 132 ? 26.556 45.816 48.068 1.00 36.62 98 LYS A CA 1
ATOM 680 C C . LYS A 1 132 ? 27.830 45.770 47.225 1.00 33.02 98 LYS A C 1
ATOM 681 O O . LYS A 1 132 ? 27.950 44.941 46.323 1.00 33.76 98 LYS A O 1
ATOM 687 N N . ILE A 1 133 ? 28.790 46.641 47.529 1.00 33.88 99 ILE A N 1
ATOM 688 C CA . ILE A 1 133 ? 30.082 46.574 46.856 1.00 34.56 99 ILE A CA 1
ATOM 689 C C . ILE A 1 133 ? 30.707 45.211 47.133 1.00 30.30 99 ILE A C 1
ATOM 690 O O . ILE A 1 133 ? 31.273 44.576 46.234 1.00 29.50 99 ILE A O 1
ATOM 695 N N . ALA A 1 134 ? 30.566 44.749 48.370 1.00 29.94 100 ALA A N 1
ATOM 696 C CA . ALA A 1 134 ? 31.100 43.453 48.767 1.00 30.10 100 ALA A CA 1
ATOM 697 C C . ALA A 1 134 ? 30.503 42.300 47.957 1.00 28.32 100 ALA A C 1
ATOM 698 O O . ALA A 1 134 ? 31.234 41.395 47.543 1.00 24.86 100 ALA A O 1
ATOM 700 N N . GLN A 1 135 ? 29.186 42.329 47.738 1.00 29.47 101 GLN A N 1
ATOM 701 C CA . GLN A 1 135 ? 28.512 41.282 46.967 1.00 25.95 101 GLN A CA 1
ATOM 702 C C . GLN A 1 135 ? 28.961 41.319 45.507 1.00 27.96 101 GLN A C 1
ATOM 703 O O . GLN A 1 135 ? 29.121 40.279 44.872 1.00 27.73 101 GLN A O 1
ATOM 709 N N . VAL A 1 136 ? 29.144 42.522 44.972 1.00 26.79 102 VAL A N 1
ATOM 710 C CA . VAL A 1 136 ? 29.543 42.684 43.576 1.00 28.33 102 VAL A CA 1
ATOM 711 C C . VAL A 1 136 ? 30.957 42.133 43.346 1.00 28.37 102 VAL A C 1
ATOM 712 O O . VAL A 1 136 ? 31.226 41.476 42.332 1.00 25.50 102 VAL A O 1
ATOM 716 N N . ILE A 1 137 ? 31.856 42.390 44.292 1.00 21.79 103 ILE A N 1
ATOM 717 C CA . ILE A 1 137 ? 33.211 41.884 44.175 1.00 21.05 103 ILE A CA 1
ATOM 718 C C . ILE A 1 137 ? 33.237 40.368 44.385 1.00 24.82 103 ILE A C 1
ATOM 719 O O . ILE A 1 137 ? 33.849 39.628 43.594 1.00 24.99 103 ILE A O 1
ATOM 724 N N . LYS A 1 138 ? 32.581 39.902 45.445 1.00 22.18 104 LYS A N 1
ATOM 725 C CA . LYS A 1 138 ? 32.482 38.469 45.698 1.00 24.58 104 LYS A CA 1
ATOM 726 C C . LYS A 1 138 ? 31.908 37.711 44.498 1.00 25.25 104 LYS A C 1
ATOM 727 O O . LYS A 1 138 ? 32.472 36.703 44.067 1.00 25.31 104 LYS A O 1
ATOM 733 N N . SER A 1 139 ? 30.781 38.191 43.975 1.00 25.37 105 SER A N 1
ATOM 734 C CA . SER A 1 139 ? 30.162 37.600 42.784 1.00 26.29 105 SER A CA 1
ATOM 735 C C . SER A 1 139 ? 31.137 37.586 41.599 1.00 25.03 105 SER A C 1
ATOM 736 O O . SER A 1 139 ? 31.247 36.591 40.879 1.00 25.40 105 SER A O 1
ATOM 739 N N . SER A 1 140 ? 31.862 38.682 41.411 1.00 21.65 106 SER A N 1
ATOM 740 C CA . SER A 1 140 ? 32.851 38.737 40.345 1.00 24.96 106 SER A CA 1
ATOM 741 C C . SER A 1 140 ? 33.980 37.722 40.527 1.00 24.57 106 SER A C 1
ATOM 742 O O . SER A 1 140 ? 34.355 37.041 39.571 1.00 26.17 106 SER A O 1
ATOM 745 N N . LEU A 1 141 ? 34.503 37.609 41.747 1.00 24.15 107 LEU A N 1
ATOM 746 C CA . LEU A 1 141 ? 35.578 36.655 42.036 1.00 25.93 107 LEU A CA 1
ATOM 747 C C . LEU A 1 141 ? 35.131 35.201 41.848 1.00 26.68 107 LEU A C 1
ATOM 748 O O . LEU A 1 141 ? 35.889 34.374 41.334 1.00 23.56 107 LEU A O 1
ATOM 753 N N . GLU A 1 142 ? 33.901 34.893 42.251 1.00 23.97 108 GLU A N 1
ATOM 754 C CA . GLU A 1 142 ? 33.355 33.561 42.026 1.00 26.28 108 GLU A CA 1
ATOM 755 C C . GLU A 1 142 ? 33.384 33.188 40.541 1.00 27.93 108 GLU A C 1
ATOM 756 O O . GLU A 1 142 ? 33.760 32.074 40.195 1.00 29.12 108 GLU A O 1
ATOM 762 N N . GLU A 1 143 ? 33.023 34.124 39.665 1.00 26.94 109 GLU A N 1
ATOM 763 C CA . GLU A 1 143 ? 33.054 33.856 38.225 1.00 28.69 109 GLU A CA 1
ATOM 764 C C . GLU A 1 143 ? 34.483 33.650 37.696 1.00 27.93 109 GLU A C 1
ATOM 765 O O . GLU A 1 143 ? 34.736 32.723 36.932 1.00 29.51 109 GLU A O 1
ATOM 771 N N . ILE A 1 144 ? 35.416 34.502 38.114 1.00 27.14 110 ILE A N 1
ATOM 772 C CA . ILE A 1 144 ? 36.821 34.307 37.763 1.00 24.69 110 ILE A CA 1
ATOM 773 C C . ILE A 1 144 ? 37.278 32.943 38.268 1.00 30.29 110 ILE A C 1
ATOM 774 O O . ILE A 1 144 ? 37.931 32.195 37.539 1.00 32.61 110 ILE A O 1
ATOM 779 N N . ALA A 1 145 ? 36.906 32.599 39.500 1.00 26.27 111 ALA A N 1
ATOM 780 C CA . ALA A 1 145 ? 37.339 31.326 40.081 1.00 32.09 111 ALA A CA 1
ATOM 781 C C . ALA A 1 145 ? 36.757 30.114 39.356 1.00 33.01 111 ALA A C 1
ATOM 782 O O . ALA A 1 145 ? 37.447 29.109 39.161 1.00 35.39 111 ALA A O 1
ATOM 784 N N . GLU A 1 146 ? 35.492 30.223 38.958 1.00 33.28 112 GLU A N 1
ATOM 785 C CA . GLU A 1 146 ? 34.707 29.067 38.527 1.00 38.69 112 GLU A CA 1
ATOM 786 C C . GLU A 1 146 ? 34.338 29.050 37.041 1.00 40.85 112 GLU A C 1
ATOM 787 O O . GLU A 1 146 ? 34.318 27.983 36.429 1.00 46.31 112 GLU A O 1
ATOM 793 N N . GLY A 1 147 ? 34.030 30.213 36.468 1.00 39.12 113 GLY A N 1
ATOM 794 C CA . GLY A 1 147 ? 33.420 30.256 35.148 1.00 40.96 113 GLY A CA 1
ATOM 795 C C . GLY A 1 147 ? 34.039 31.148 34.078 1.00 46.37 113 GLY A C 1
ATOM 796 O O . GLY A 1 147 ? 33.346 31.591 33.153 1.00 50.33 113 GLY A O 1
ATOM 797 N N . ILE A 1 148 ? 35.337 31.410 34.176 1.00 42.07 114 ILE A N 1
ATOM 798 C CA . ILE A 1 148 ? 36.010 32.208 33.154 1.00 39.40 114 ILE A CA 1
ATOM 799 C C . ILE A 1 148 ? 37.021 31.360 32.403 1.00 37.29 114 ILE A C 1
ATOM 800 O O . ILE A 1 148 ? 37.848 30.687 33.024 1.00 36.35 114 ILE A O 1
ATOM 805 N N . THR A 1 149 ? 36.935 31.383 31.072 1.00 34.32 115 THR A N 1
ATOM 806 C CA . THR A 1 149 ? 37.945 30.774 30.214 1.00 31.29 115 THR A CA 1
ATOM 807 C C . THR A 1 149 ? 38.818 31.879 29.629 1.00 29.84 115 THR A C 1
ATOM 808 O O . THR A 1 149 ? 38.511 33.065 29.766 1.00 30.86 115 THR A O 1
ATOM 812 N N . TRP A 1 150 ? 39.890 31.495 28.951 1.00 31.70 116 TRP A N 1
ATOM 813 C CA . TRP A 1 150 ? 40.764 32.474 28.324 1.00 32.68 116 TRP A CA 1
ATOM 814 C C . TRP A 1 150 ? 40.010 33.392 27.371 1.00 31.05 116 TRP A C 1
ATOM 815 O O . TRP A 1 150 ? 40.264 34.598 27.320 1.00 32.34 116 TRP A O 1
ATOM 826 N N . GLU A 1 151 ? 39.073 32.823 26.621 1.00 32.93 117 GLU A N 1
ATOM 827 C CA . GLU A 1 151 ? 38.368 33.571 25.582 1.00 33.11 117 GLU A CA 1
ATOM 828 C C . GLU A 1 151 ? 37.477 34.657 26.179 1.00 31.89 117 GLU A C 1
ATOM 829 O O . GLU A 1 151 ? 37.064 35.583 25.483 1.00 29.95 117 GLU A O 1
ATOM 835 N N . ASP A 1 152 ? 37.211 34.540 27.481 1.00 30.35 118 ASP A N 1
ATOM 836 C CA . ASP A 1 152 ? 36.398 35.509 28.216 1.00 33.25 118 ASP A CA 1
ATOM 837 C C . ASP A 1 152 ? 37.206 36.671 28.808 1.00 29.39 118 ASP A C 1
ATOM 838 O O . ASP A 1 152 ? 36.626 37.627 29.326 1.00 29.29 118 ASP A O 1
ATOM 843 N N . VAL A 1 153 ? 38.534 36.570 28.759 1.00 27.49 119 VAL A N 1
ATOM 844 C CA . VAL A 1 153 ? 39.406 37.675 29.135 1.00 23.36 119 VAL A CA 1
ATOM 845 C C . VAL A 1 153 ? 39.534 38.669 27.981 1.00 26.40 119 VAL A C 1
ATOM 846 O O . VAL A 1 153 ? 40.098 38.352 26.929 1.00 29.06 119 VAL A O 1
ATOM 850 N N . PRO A 1 154 ? 39.009 39.883 28.172 1.00 25.91 120 PRO A N 1
ATOM 851 C CA . PRO A 1 154 ? 39.041 40.929 27.143 1.00 22.90 120 PRO A CA 1
ATOM 852 C C . PRO A 1 154 ? 40.408 41.596 27.038 1.00 28.87 120 PRO A C 1
ATOM 853 O O . PRO A 1 154 ? 41.097 41.761 28.058 1.00 26.52 120 PRO A O 1
ATOM 857 N N . GLY A 1 155 ? 40.795 41.964 25.818 1.00 28.46 121 GLY A N 1
ATOM 858 C CA . GLY A 1 155 ? 42.013 42.721 25.590 1.00 25.66 121 GLY A CA 1
ATOM 859 C C . GLY A 1 155 ? 43.302 41.994 25.894 1.00 25.93 121 GLY A C 1
ATOM 860 O O . GLY A 1 155 ? 44.125 42.471 26.685 1.00 28.32 121 GLY A O 1
ATOM 861 N N . THR A 1 156 ? 43.500 40.844 25.263 1.00 26.32 122 THR A N 1
ATOM 862 C CA . THR A 1 156 ? 44.709 40.078 25.502 1.00 26.10 122 THR A CA 1
ATOM 863 C C . THR A 1 156 ? 45.544 39.970 24.241 1.00 27.72 122 THR A C 1
ATOM 864 O O . THR A 1 156 ? 46.289 39.000 24.064 1.00 29.05 122 THR A O 1
ATOM 868 N N . THR A 1 157 ? 45.403 40.953 23.354 1.00 27.38 123 THR A N 1
ATOM 869 C CA . THR A 1 157 ? 46.204 40.992 22.139 1.00 24.90 123 THR A CA 1
ATOM 870 C C . THR A 1 157 ? 47.110 42.214 22.148 1.00 22.62 123 THR A C 1
ATOM 871 O O . THR A 1 157 ? 46.893 43.168 22.910 1.00 21.17 123 THR A O 1
ATOM 875 N N . ILE A 1 158 ? 48.112 42.180 21.281 1.00 19.15 124 ILE A N 1
ATOM 876 C CA . ILE A 1 158 ? 49.058 43.274 21.124 1.00 20.48 124 ILE A CA 1
ATOM 877 C C . ILE A 1 158 ? 48.423 44.605 20.692 1.00 22.92 124 ILE A C 1
ATOM 878 O O . ILE A 1 158 ? 48.970 45.676 20.983 1.00 22.92 124 ILE A O 1
ATOM 883 N N . GLU A 1 159 ? 47.274 44.557 20.014 1.00 23.66 125 GLU A N 1
ATOM 884 C CA . GLU A 1 159 ? 46.581 45.794 19.627 1.00 23.64 125 GLU A CA 1
ATOM 885 C C . GLU A 1 159 ? 45.723 46.361 20.763 1.00 22.90 125 GLU A C 1
ATOM 886 O O . GLU A 1 159 ? 45.501 47.565 20.832 1.00 21.03 125 GLU A O 1
ATOM 892 N N . SER A 1 160 ? 45.234 45.490 21.640 1.00 20.95 126 SER A N 1
ATOM 893 C CA . SER A 1 160 ? 44.219 45.880 22.614 1.00 22.91 126 SER A CA 1
ATOM 894 C C . SER A 1 160 ? 44.768 46.110 24.022 1.00 23.32 126 SER A C 1
ATOM 895 O O . SER A 1 160 ? 44.049 46.591 24.901 1.00 23.88 126 SER A O 1
ATOM 898 N N . CYS A 1 161 ? 46.031 45.768 24.246 1.00 24.15 127 CYS A N 1
ATOM 899 C CA . CYS A 1 161 ? 46.594 45.857 25.591 1.00 20.58 127 CYS A CA 1
ATOM 900 C C . CYS A 1 161 ? 48.057 46.286 25.522 1.00 19.31 127 CYS A C 1
ATOM 901 O O . CYS A 1 161 ? 48.797 45.850 24.642 1.00 19.31 127 CYS A O 1
ATOM 904 N N . GLY A 1 162 ? 48.466 47.148 26.447 1.00 18.70 128 GLY A N 1
ATOM 905 C CA . GLY A 1 162 ? 49.807 47.709 26.421 1.00 18.78 128 GLY A CA 1
ATOM 906 C C . GLY A 1 162 ? 50.922 46.840 26.985 1.00 20.23 128 GLY A C 1
ATOM 907 O O . GLY A 1 162 ? 52.087 47.267 27.020 1.00 20.46 128 GLY A O 1
ATOM 908 N N . ASN A 1 163 ? 50.578 45.637 27.447 1.00 19.62 129 ASN A N 1
ATOM 909 C CA . ASN A 1 163 ? 51.572 44.640 27.855 1.00 18.04 129 ASN A CA 1
ATOM 910 C C . ASN A 1 163 ? 50.913 43.273 27.778 1.00 20.09 129 ASN A C 1
ATOM 911 O O . ASN A 1 163 ? 50.704 42.605 28.806 1.00 19.77 129 ASN A O 1
ATOM 916 N N . TYR A 1 164 ? 50.588 42.851 26.561 1.00 19.01 130 TYR A N 1
ATOM 917 C CA . TYR A 1 164 ? 49.643 41.753 26.383 1.00 17.04 130 TYR A CA 1
ATOM 918 C C . TYR A 1 164 ? 50.239 40.415 26.779 1.00 17.86 130 TYR A C 1
ATOM 919 O O . TYR A 1 164 ? 49.508 39.450 27.002 1.00 20.17 130 TYR A O 1
ATOM 928 N N . LYS A 1 165 ? 51.563 40.343 26.856 1.00 17.33 131 LYS A N 1
ATOM 929 C CA . LYS A 1 165 ? 52.209 39.116 27.312 1.00 17.09 131 LYS A CA 1
ATOM 930 C C . LYS A 1 165 ? 52.052 38.888 28.812 1.00 17.33 131 LYS A C 1
ATOM 931 O O . LYS A 1 165 ? 51.994 37.740 29.269 1.00 17.68 131 LYS A O 1
ATOM 937 N N . ASP A 1 166 ? 51.938 39.970 29.578 1.00 19.11 132 ASP A N 1
ATOM 938 C CA . ASP A 1 166 ? 51.858 39.857 31.040 1.00 18.16 132 ASP A CA 1
ATOM 939 C C . ASP A 1 166 ? 50.431 39.544 31.524 1.00 17.62 132 ASP A C 1
ATOM 940 O O . ASP A 1 166 ? 49.785 40.337 32.227 1.00 17.30 132 ASP A O 1
ATOM 945 N N . HIS A 1 167 ? 49.956 38.364 31.150 1.00 17.01 133 HIS A N 1
ATOM 946 C CA . HIS A 1 167 ? 48.646 37.886 31.558 1.00 18.54 133 HIS A CA 1
ATOM 947 C C . HIS A 1 167 ? 48.758 36.449 31.999 1.00 18.26 133 HIS A C 1
ATOM 948 O O . HIS A 1 167 ? 49.600 35.691 31.488 1.00 19.22 133 HIS A O 1
ATOM 955 N N . SER A 1 168 ? 47.884 36.072 32.926 1.00 16.26 134 SER A N 1
ATOM 956 C CA . SER A 1 168 ? 47.814 34.696 33.392 1.00 19.13 134 SER A CA 1
ATOM 957 C C . SER A 1 168 ? 46.439 34.397 33.963 1.00 19.86 134 SER A C 1
ATOM 958 O O . SER A 1 168 ? 46.072 34.922 35.024 1.00 17.82 134 SER A O 1
ATOM 961 N N . LEU A 1 169 ? 45.671 33.568 33.258 1.00 19.42 135 LEU A N 1
ATOM 962 C CA . LEU A 1 169 ? 44.387 33.120 33.788 1.00 22.95 135 LEU A CA 1
ATOM 963 C C . LEU A 1 169 ? 44.608 32.135 34.951 1.00 22.35 135 LEU A C 1
ATOM 964 O O . LEU A 1 169 ? 43.838 32.115 35.924 1.00 21.50 135 LEU A O 1
ATOM 969 N N . HIS A 1 170 ? 45.671 31.338 34.854 1.00 17.39 136 HIS A N 1
ATOM 970 C CA . HIS A 1 170 ? 46.065 30.450 35.938 1.00 20.09 136 HIS A CA 1
ATOM 971 C C . HIS A 1 170 ? 46.217 31.235 37.245 1.00 22.27 136 HIS A C 1
ATOM 972 O O . HIS A 1 170 ? 45.645 30.879 38.289 1.00 20.77 136 HIS A O 1
ATOM 979 N N . SER A 1 171 ? 46.984 32.318 37.187 1.00 21.66 137 SER A N 1
ATOM 980 C CA . SER A 1 171 ? 47.219 33.136 38.375 1.00 18.02 137 SER A CA 1
ATOM 981 C C . SER A 1 171 ? 45.918 33.779 38.887 1.00 20.50 137 SER A C 1
ATOM 982 O O . SER A 1 171 ? 45.619 33.733 40.081 1.00 20.66 137 SER A O 1
ATOM 985 N N . ALA A 1 172 ? 45.155 34.379 37.980 1.00 20.14 138 ALA A N 1
ATOM 986 C CA . ALA A 1 172 ? 43.866 34.993 38.318 1.00 19.07 138 ALA A CA 1
ATOM 987 C C . ALA A 1 172 ? 42.916 34.025 39.021 1.00 19.42 138 ALA A C 1
ATOM 988 O O . ALA A 1 172 ? 42.343 34.348 40.063 1.00 19.71 138 ALA A O 1
ATOM 990 N N . LYS A 1 173 ? 42.730 32.846 38.434 1.00 22.24 139 LYS A N 1
ATOM 991 C CA . LYS A 1 173 ? 41.855 31.832 39.015 1.00 24.09 139 LYS A CA 1
ATOM 992 C C . LYS A 1 173 ? 42.321 31.396 40.404 1.00 24.98 139 LYS A C 1
ATOM 993 O O . LYS A 1 173 ? 41.517 31.318 41.335 1.00 22.15 139 LYS A O 1
ATOM 999 N N . GLU A 1 174 ? 43.616 31.116 40.544 1.00 22.06 140 GLU A N 1
ATOM 1000 C CA . GLU A 1 174 ? 44.159 30.695 41.829 1.00 23.53 140 GLU A CA 1
ATOM 1001 C C . GLU A 1 174 ? 44.071 31.783 42.889 1.00 22.41 140 GLU A C 1
ATOM 1002 O O . GLU A 1 174 ? 43.785 31.487 44.051 1.00 22.33 140 GLU A O 1
ATOM 1008 N N . TRP A 1 175 ? 44.311 33.036 42.514 1.00 20.42 141 TRP A N 1
ATOM 1009 C CA . TRP A 1 175 ? 44.196 34.112 43.495 1.00 19.91 141 TRP A CA 1
ATOM 1010 C C . TRP A 1 175 ? 42.731 34.300 43.907 1.00 23.13 141 TRP A C 1
ATOM 1011 O O . TRP A 1 175 ? 42.436 34.513 45.088 1.00 19.77 141 TRP A O 1
ATOM 1022 N N . ALA A 1 176 ? 41.818 34.244 42.933 1.00 18.75 142 ALA A N 1
ATOM 1023 C CA . ALA A 1 176 ? 40.393 34.404 43.232 1.00 21.60 142 ALA A CA 1
ATOM 1024 C C . ALA A 1 176 ? 39.909 33.340 44.210 1.00 22.15 142 ALA A C 1
ATOM 1025 O O . ALA A 1 176 ? 39.172 33.653 45.151 1.00 22.87 142 ALA A O 1
ATOM 1027 N N . LYS A 1 177 ? 40.314 32.089 43.990 1.00 23.38 143 LYS A N 1
ATOM 1028 C CA . LYS A 1 177 ? 40.000 31.003 44.928 1.00 24.72 143 LYS A CA 1
ATOM 1029 C C . LYS A 1 177 ? 40.543 31.283 46.320 1.00 23.32 143 LYS A C 1
ATOM 1030 O O . LYS A 1 177 ? 39.874 31.046 47.327 1.00 26.74 143 LYS A O 1
ATOM 1036 N N . LEU A 1 178 ? 41.764 31.786 46.386 1.00 22.29 144 LEU A N 1
ATOM 1037 C CA . LEU A 1 178 ? 42.376 32.021 47.678 1.00 21.16 144 LEU A CA 1
ATOM 1038 C C . LEU A 1 178 ? 41.620 33.114 48.426 1.00 23.31 144 LEU A C 1
ATOM 1039 O O . LEU A 1 178 ? 41.291 32.950 49.592 1.00 23.52 144 LEU A O 1
ATOM 1044 N N . ILE A 1 179 ? 41.319 34.209 47.734 1.00 24.57 145 ILE A N 1
ATOM 1045 C CA . ILE A 1 179 ? 40.584 35.330 48.313 1.00 23.63 145 ILE A CA 1
ATOM 1046 C C . ILE A 1 179 ? 39.186 34.935 48.804 1.00 25.89 145 ILE A C 1
ATOM 1047 O O . ILE A 1 179 ? 38.800 35.272 49.932 1.00 25.92 145 ILE A O 1
ATOM 1052 N N . LEU A 1 180 ? 38.430 34.226 47.972 1.00 23.93 146 LEU A N 1
ATOM 1053 C CA . LEU A 1 180 ? 37.084 33.781 48.365 1.00 28.66 146 LEU A CA 1
ATOM 1054 C C . LEU A 1 180 ? 37.100 32.873 49.600 1.00 26.96 146 LEU A C 1
ATOM 1055 O O . LEU A 1 180 ? 36.202 32.934 50.431 1.00 30.94 146 LEU A O 1
ATOM 1060 N N . SER A 1 181 ? 38.129 32.043 49.726 1.00 27.26 147 SER A N 1
ATOM 1061 C CA . SER A 1 181 ? 38.181 31.082 50.819 1.00 29.14 147 SER A CA 1
ATOM 1062 C C . SER A 1 181 ? 38.510 31.739 52.166 1.00 29.6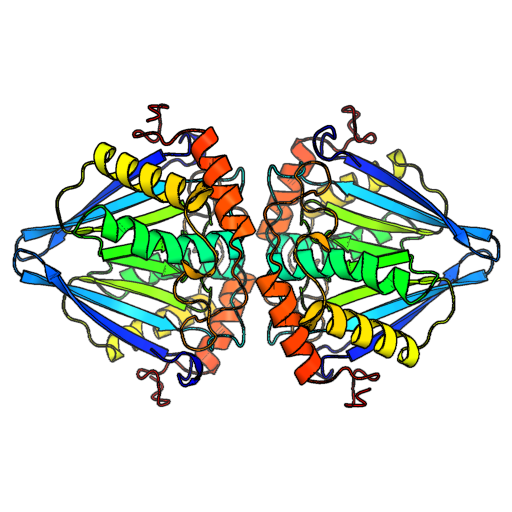0 147 SER A C 1
ATOM 1063 O O . SER A 1 181 ? 38.284 31.133 53.218 1.00 29.68 147 SER A O 1
ATOM 1066 N N . GLN A 1 182 ? 39.034 32.967 52.122 1.00 26.97 148 GLN A N 1
ATOM 1067 C CA . GLN A 1 182 ? 39.265 33.779 53.322 1.00 26.59 148 GLN A CA 1
ATOM 1068 C C . GLN A 1 182 ? 38.039 34.637 53.666 1.00 28.98 148 GLN A C 1
ATOM 1069 O O . GLN A 1 182 ? 37.944 35.189 54.765 1.00 34.76 148 GLN A O 1
ATOM 1075 N N . GLY A 1 183 ? 37.105 34.757 52.724 1.00 30.34 149 GLY A N 1
ATOM 1076 C CA . GLY A 1 183 ? 35.939 35.610 52.911 1.00 29.27 149 GLY A CA 1
ATOM 1077 C C . GLY A 1 183 ? 36.209 37.087 52.644 1.00 26.54 149 GLY A C 1
ATOM 1078 O O . GLY A 1 183 ? 37.307 37.583 52.915 1.00 26.79 149 GLY A O 1
ATOM 1079 N N . ILE A 1 184 ? 35.211 37.792 52.118 1.00 23.26 150 ILE A N 1
ATOM 1080 C CA . ILE A 1 184 ? 35.313 39.230 51.899 1.00 25.42 150 ILE A CA 1
ATOM 1081 C C . ILE A 1 184 ? 34.594 39.980 53.022 1.00 27.33 150 ILE A C 1
ATOM 1082 O O . ILE A 1 184 ? 33.365 39.915 53.112 1.00 32.44 150 ILE A O 1
ATOM 1087 N N . SER A 1 185 ? 35.328 40.715 53.854 1.00 22.72 151 SER A N 1
ATOM 1088 C CA . SER A 1 185 ? 34.682 41.467 54.930 1.00 27.31 151 SER A CA 1
ATOM 1089 C C . SER A 1 185 ? 34.136 42.812 54.445 1.00 25.60 151 SER A C 1
ATOM 1090 O O . SER A 1 185 ? 34.692 43.438 53.543 1.00 22.47 151 SER A O 1
ATOM 1093 N N . THR A 1 186 ? 33.049 43.262 55.057 1.00 26.76 152 THR A N 1
ATOM 1094 C CA . THR A 1 186 ? 32.510 44.587 54.757 1.00 27.44 152 THR A CA 1
ATOM 1095 C C . THR A 1 186 ? 33.115 45.641 55.677 1.00 24.66 152 THR A C 1
ATOM 1096 O O . THR A 1 186 ? 32.803 46.825 55.551 1.00 28.70 152 THR A O 1
ATOM 1100 N N . ASP A 1 187 ? 33.975 45.219 56.602 1.00 26.30 153 ASP A N 1
ATOM 1101 C CA . ASP A 1 187 ? 34.662 46.170 57.482 1.00 26.10 153 ASP A CA 1
ATOM 1102 C C . ASP A 1 187 ? 36.157 45.855 57.576 1.00 24.41 153 ASP A C 1
ATOM 1103 O O . ASP A 1 187 ? 36.542 44.692 57.702 1.00 27.51 153 ASP A O 1
ATOM 1108 N N . ALA A 1 188 ? 36.993 46.890 57.528 1.00 22.16 154 ALA A N 1
ATOM 1109 C CA . ALA A 1 188 ? 38.447 46.719 57.421 1.00 24.48 154 ALA A CA 1
ATOM 1110 C C . ALA A 1 188 ? 39.145 46.196 58.680 1.00 25.77 154 ALA A C 1
ATOM 1111 O O . ALA A 1 188 ? 40.231 45.614 58.590 1.00 21.09 154 ALA A O 1
ATOM 1113 N N . PHE A 1 189 ? 38.541 46.430 59.844 1.00 25.22 155 PHE A N 1
ATOM 1114 C CA . PHE A 1 189 ? 39.206 46.170 61.124 1.00 25.93 155 PHE A CA 1
ATOM 1115 C C . PHE A 1 189 ? 38.594 45.000 61.855 1.00 26.21 155 PHE A C 1
ATOM 1116 O O . PHE A 1 189 ? 39.173 44.474 62.806 1.00 29.22 155 PHE A O 1
ATOM 1124 N N . GLU A 1 190 ? 37.413 44.595 61.410 1.00 26.42 156 GLU A N 1
ATOM 1125 C CA . GLU A 1 190 ? 36.679 43.538 62.083 1.00 27.77 156 GLU A CA 1
ATOM 1126 C C . GLU A 1 190 ? 36.151 42.590 61.010 1.00 29.94 156 GLU A C 1
ATOM 1127 O O . GLU A 1 190 ? 35.556 43.026 60.018 1.00 27.78 156 GLU A O 1
ATOM 1133 N N . ARG A 1 191 ? 36.396 41.294 61.172 1.00 29.69 157 ARG A N 1
ATOM 1134 C CA . ARG A 1 191 ? 35.912 40.334 60.189 1.00 28.00 157 ARG A CA 1
ATOM 1135 C C . ARG A 1 191 ? 34.379 40.313 60.120 1.00 31.87 157 ARG A C 1
ATOM 1136 O O . ARG A 1 191 ? 33.725 39.736 60.987 1.00 33.87 157 ARG A O 1
ATOM 1144 N N . LYS A 1 192 ? 33.814 40.948 59.089 1.00 30.54 158 LYS A N 1
ATOM 1145 C CA . LYS A 1 192 ? 32.375 40.862 58.820 1.00 31.66 158 LYS A CA 1
ATOM 1146 C C . LYS A 1 192 ? 32.108 40.333 57.408 1.00 30.16 158 LYS A C 1
ATOM 1147 O O . LYS A 1 192 ? 31.704 41.084 56.517 1.00 28.45 158 LYS A O 1
ATOM 1153 N N . PRO A 1 193 ? 32.332 39.026 57.206 1.00 33.17 159 PRO A N 1
ATOM 1154 C CA . PRO A 1 193 ? 32.271 38.371 55.893 1.00 38.09 159 PRO A CA 1
ATOM 1155 C C . PRO A 1 193 ? 30.868 38.358 55.270 1.00 38.08 159 PRO A C 1
ATOM 1156 O O . PRO A 1 193 ? 29.888 38.052 55.956 1.00 35.78 159 PRO A O 1
ATOM 1160 N N . ILE A 1 194 ? 30.789 38.686 53.980 1.00 40.06 160 ILE A N 1
ATOM 1161 C CA . ILE A 1 194 ? 29.524 38.680 53.245 1.00 44.23 160 ILE A CA 1
ATOM 1162 C C . ILE A 1 194 ? 29.313 37.299 52.621 1.00 49.31 160 ILE A C 1
ATOM 1163 O O . ILE A 1 194 ? 30.179 36.424 52.732 1.00 49.30 160 ILE A O 1
ATOM 1169 N N . LEU B 1 46 ? 41.284 51.657 21.322 1.00 30.07 12 LEU B N 1
ATOM 1170 C CA . LEU B 1 46 ? 42.610 52.170 20.961 1.00 29.68 12 LEU B CA 1
ATOM 1171 C C . LEU B 1 46 ? 43.515 51.069 20.414 1.00 27.07 12 LEU B C 1
ATOM 1172 O O . LEU B 1 46 ? 43.659 50.002 21.043 1.00 24.15 12 LEU B O 1
ATOM 1177 N N . ASP B 1 47 ? 44.107 51.329 19.249 1.00 21.23 13 ASP B N 1
ATOM 1178 C CA . ASP B 1 47 ? 45.100 50.439 18.656 1.00 24.81 13 ASP B CA 1
ATOM 1179 C C . ASP B 1 47 ? 46.479 50.774 19.218 1.00 22.79 13 ASP B C 1
ATOM 1180 O O . ASP B 1 47 ? 47.107 51.761 18.809 1.00 22.72 13 ASP B O 1
ATOM 1185 N N . HIS B 1 48 ? 46.963 49.940 20.132 1.00 21.07 14 HIS B N 1
ATOM 1186 C CA . HIS B 1 48 ? 48.219 50.221 20.833 1.00 21.64 14 HIS B CA 1
ATOM 1187 C C . HIS B 1 48 ? 49.463 50.128 19.949 1.00 22.01 14 HIS B C 1
ATOM 1188 O O . HIS B 1 48 ? 50.519 50.677 20.305 1.00 23.12 14 HIS B O 1
ATOM 1195 N N . THR B 1 49 ? 49.358 49.409 18.830 1.00 19.59 15 THR B N 1
ATOM 1196 C CA . THR B 1 49 ? 50.491 49.235 17.917 1.00 22.07 15 THR B CA 1
ATOM 1197 C C . THR B 1 49 ? 50.946 50.534 17.241 1.00 22.75 15 THR B C 1
ATOM 1198 O O . THR B 1 49 ? 52.112 50.662 16.864 1.00 24.87 15 THR B O 1
ATOM 1202 N N . ILE B 1 50 ? 50.036 51.495 17.089 1.00 21.19 16 ILE B N 1
ATOM 1203 C CA . ILE B 1 50 ? 50.355 52.726 16.356 1.00 22.29 16 ILE B CA 1
ATOM 1204 C C . ILE B 1 50 ? 50.441 54.020 17.181 1.00 26.32 16 ILE B C 1
ATOM 1205 O O . ILE B 1 50 ? 50.693 55.091 16.616 1.00 27.51 16 ILE B O 1
ATOM 1210 N N . VAL B 1 51 ? 50.218 53.943 18.492 1.00 21.56 17 VAL B N 1
ATOM 1211 C CA . VAL B 1 51 ? 50.434 55.112 19.333 1.00 22.16 17 VAL B CA 1
ATOM 1212 C C . VAL B 1 51 ? 51.939 55.370 19.419 1.00 22.90 17 VAL B C 1
ATOM 1213 O O . VAL B 1 51 ? 52.733 54.470 19.147 1.00 22.67 17 VAL B O 1
ATOM 1217 N N . LYS B 1 52 ? 52.336 56.594 19.775 1.00 22.68 18 LYS B N 1
ATOM 1218 C CA . LYS B 1 52 ? 53.755 56.912 19.935 1.00 19.93 18 LYS B CA 1
ATOM 1219 C C . LYS B 1 52 ? 54.011 57.522 21.323 1.00 24.13 18 LYS B C 1
ATOM 1220 O O . LYS B 1 52 ? 53.886 58.738 21.521 1.00 21.34 18 LYS B O 1
ATOM 1226 N N . ALA B 1 53 ? 54.368 56.666 22.280 1.00 21.23 19 ALA B N 1
ATOM 1227 C CA . ALA B 1 53 ? 54.592 57.099 23.653 1.00 21.22 19 ALA B CA 1
ATOM 1228 C C . ALA B 1 53 ? 55.958 57.754 23.762 1.00 20.37 19 ALA B C 1
ATOM 1229 O O . ALA B 1 53 ? 56.836 57.465 22.961 1.00 21.34 19 ALA B O 1
ATOM 1231 N N . PRO B 1 54 ? 56.162 58.622 24.771 1.00 22.33 20 PRO B N 1
ATOM 1232 C CA . PRO B 1 54 ? 55.218 59.074 25.807 1.00 20.79 20 PRO B CA 1
ATOM 1233 C C . PRO B 1 54 ? 54.200 60.085 25.301 1.00 19.68 20 PRO B C 1
ATOM 1234 O O . PRO B 1 54 ? 54.544 60.976 24.512 1.00 19.98 20 PRO B O 1
ATOM 1238 N N . TYR B 1 55 ? 52.965 59.958 25.776 1.00 16.85 21 TYR B N 1
ATOM 1239 C CA . TYR B 1 55 ? 51.889 60.846 25.356 1.00 19.40 21 TYR B CA 1
ATOM 1240 C C . TYR B 1 55 ? 50.833 61.022 26.444 1.00 18.34 21 TYR B C 1
ATOM 1241 O O . TYR B 1 55 ? 50.729 60.207 27.370 1.00 17.40 21 TYR B O 1
ATOM 1250 N N . ILE B 1 56 ? 50.037 62.080 26.322 1.00 19.23 22 ILE B N 1
ATOM 1251 C CA . ILE B 1 56 ? 48.830 62.235 27.136 1.00 20.57 22 ILE B CA 1
ATOM 1252 C C . ILE B 1 56 ? 47.643 62.134 26.196 1.00 21.46 22 ILE B C 1
ATOM 1253 O O . ILE B 1 56 ? 47.629 62.792 25.150 1.00 20.41 22 ILE B O 1
ATOM 1258 N N . ARG B 1 57 ? 46.644 61.333 26.554 1.00 19.81 23 ARG B N 1
ATOM 1259 C CA . ARG B 1 57 ? 45.465 61.200 25.705 1.00 23.44 23 ARG B CA 1
ATOM 1260 C C . ARG B 1 57 ? 44.185 61.269 26.528 1.00 25.93 23 ARG B C 1
ATOM 1261 O O . ARG B 1 57 ? 44.028 60.545 27.510 1.00 23.81 23 ARG B O 1
ATOM 1269 N N . LEU B 1 58 ? 43.275 62.151 26.134 1.00 28.24 24 LEU B N 1
ATOM 1270 C CA . LEU B 1 58 ? 41.952 62.172 26.729 1.00 27.48 24 LEU B CA 1
ATOM 1271 C C . LEU B 1 58 ? 41.192 60.912 26.321 1.00 28.39 24 LEU B C 1
ATOM 1272 O O . LEU B 1 58 ? 40.957 60.673 25.137 1.00 29.24 24 LEU B O 1
ATOM 1277 N N . ILE B 1 59 ? 40.817 60.096 27.301 1.00 27.65 25 ILE B N 1
ATOM 1278 C CA . ILE B 1 59 ? 40.059 58.887 27.012 1.00 27.19 25 ILE B CA 1
ATOM 1279 C C . ILE B 1 59 ? 38.576 59.221 26.834 1.00 33.83 25 ILE B C 1
ATOM 1280 O O . ILE B 1 59 ? 37.984 58.932 25.784 1.00 33.70 25 ILE B O 1
ATOM 1285 N N . SER B 1 60 ? 37.987 59.840 27.857 1.00 31.23 26 SER B N 1
ATOM 1286 C CA . SER B 1 60 ? 36.561 60.145 27.854 1.00 32.27 26 SER B CA 1
ATOM 1287 C C . SER B 1 60 ? 36.178 61.273 28.817 1.00 35.26 26 SER B C 1
ATOM 1288 O O . SER B 1 60 ? 36.937 61.614 29.734 1.00 34.43 26 SER B O 1
ATOM 1291 N N . GLU B 1 61 ? 34.994 61.844 28.595 1.00 34.44 27 GLU B N 1
ATOM 1292 C CA . GLU B 1 61 ? 34.309 62.666 29.592 1.00 36.48 27 GLU B CA 1
ATOM 1293 C C . GLU B 1 61 ? 32.998 61.991 29.955 1.00 34.69 27 GLU B C 1
ATOM 1294 O O . GLU B 1 61 ? 32.287 61.495 29.073 1.00 37.54 27 GLU B O 1
ATOM 1300 N N . GLU B 1 62 ? 32.670 61.967 31.243 1.00 32.84 28 GLU B N 1
ATOM 1301 C CA . GLU B 1 62 ? 31.371 61.463 31.683 1.00 31.81 28 GLU B CA 1
ATOM 1302 C C . GLU B 1 62 ? 30.662 62.554 32.461 1.00 35.49 28 GLU B C 1
ATOM 1303 O O . GLU B 1 62 ? 31.302 63.311 33.206 1.00 35.98 28 GLU B O 1
ATOM 1309 N N . VAL B 1 63 ? 29.343 62.629 32.310 1.00 36.73 29 VAL B N 1
ATOM 1310 C CA . VAL B 1 63 ? 28.576 63.651 33.008 1.00 37.63 29 VAL B CA 1
ATOM 1311 C C . VAL B 1 63 ? 27.741 63.026 34.112 1.00 36.63 29 VAL B C 1
ATOM 1312 O O . VAL B 1 63 ? 27.152 61.961 33.923 1.00 39.99 29 VAL B O 1
ATOM 1316 N N . GLY B 1 64 ? 27.708 63.681 35.268 1.00 39.51 30 GLY B N 1
ATOM 1317 C CA . GLY B 1 64 ? 26.824 63.273 36.346 1.00 44.14 30 GLY B CA 1
ATOM 1318 C C . GLY B 1 64 ? 25.491 64.013 36.315 1.00 45.80 30 GLY B C 1
ATOM 1319 O O . GLY B 1 64 ? 25.401 65.130 35.794 1.00 42.30 30 GLY B O 1
ATOM 1320 N N . PRO B 1 65 ? 24.447 63.388 36.879 1.00 50.46 31 PRO B N 1
ATOM 1321 C CA . PRO B 1 65 ? 23.073 63.896 36.989 1.00 50.35 31 PRO B CA 1
ATOM 1322 C C . PRO B 1 65 ? 22.958 65.399 37.278 1.00 47.39 31 PRO B C 1
ATOM 1323 O O . PRO B 1 65 ? 22.049 66.049 36.760 1.00 48.83 31 PRO B O 1
ATOM 1327 N N . LYS B 1 66 ? 23.858 65.938 38.092 1.00 48.73 32 LYS B N 1
ATOM 1328 C CA . LYS B 1 66 ? 23.830 67.366 38.416 1.00 49.70 32 LYS B CA 1
ATOM 1329 C C . LYS B 1 66 ? 24.675 68.195 37.442 1.00 48.89 32 LYS B C 1
ATOM 1330 O O . LYS B 1 66 ? 24.902 69.387 37.671 1.00 52.02 32 LYS B O 1
ATOM 1336 N N . GLY B 1 67 ? 25.150 67.558 36.371 1.00 46.84 33 GLY B N 1
ATOM 1337 C CA . GLY B 1 67 ? 25.912 68.248 35.341 1.00 44.94 33 GLY B CA 1
ATOM 1338 C C . GLY B 1 67 ? 27.421 68.280 35.527 1.00 43.54 33 GLY B C 1
ATOM 1339 O O . GLY B 1 67 ? 28.126 68.996 34.807 1.00 41.30 33 GLY B O 1
ATOM 1340 N N . ASP B 1 68 ? 27.933 67.516 36.487 1.00 43.47 34 ASP B N 1
ATOM 1341 C CA . ASP B 1 68 ? 29.375 67.509 36.719 1.00 41.06 34 ASP B CA 1
ATOM 1342 C C . ASP B 1 68 ? 30.126 66.682 35.676 1.00 36.48 34 ASP B C 1
ATOM 1343 O O . ASP B 1 68 ? 29.694 65.592 35.286 1.00 34.72 34 ASP B O 1
ATOM 1348 N N . ILE B 1 69 ? 31.254 67.227 35.236 1.00 31.77 35 ILE B N 1
ATOM 1349 C CA . ILE B 1 69 ? 32.128 66.575 34.276 1.00 34.78 35 ILE B CA 1
ATOM 1350 C C . ILE B 1 69 ? 33.281 65.879 34.996 1.00 31.93 35 ILE B C 1
ATOM 1351 O O . ILE B 1 69 ? 33.941 66.483 35.847 1.00 26.56 35 ILE B O 1
ATOM 1356 N N . ILE B 1 70 ? 33.514 64.612 34.657 1.00 32.66 36 ILE B N 1
ATOM 1357 C CA . ILE B 1 70 ? 34.758 63.945 35.029 1.00 33.01 36 ILE B CA 1
ATOM 1358 C C . ILE B 1 70 ? 35.491 63.593 33.757 1.00 33.54 36 ILE B C 1
ATOM 1359 O O . ILE B 1 70 ? 34.895 63.061 32.819 1.00 31.55 36 ILE B O 1
ATOM 1364 N N . THR B 1 71 ? 36.782 63.898 33.733 1.00 29.56 37 THR B N 1
ATOM 1365 C CA . THR B 1 71 ? 37.616 63.589 32.591 1.00 33.72 37 THR B CA 1
ATOM 1366 C C . THR B 1 71 ? 38.579 62.454 32.954 1.00 32.03 37 THR B C 1
ATOM 1367 O O . THR B 1 71 ? 39.123 62.429 34.068 1.00 30.84 37 THR B O 1
ATOM 1371 N N . ASN B 1 72 ? 38.770 61.510 32.030 1.00 30.00 38 ASN B N 1
ATOM 1372 C CA . ASN B 1 72 ? 39.711 60.407 32.228 1.00 29.64 38 ASN B CA 1
ATOM 1373 C C . ASN B 1 72 ? 40.879 60.575 31.275 1.00 27.85 38 ASN B C 1
ATOM 1374 O O . ASN B 1 72 ? 40.671 60.791 30.079 1.00 26.91 38 ASN B O 1
ATOM 1379 N N . PHE B 1 73 ? 42.102 60.455 31.780 1.00 25.38 39 PHE B N 1
ATOM 1380 C CA . PHE B 1 73 ? 43.278 60.540 30.909 1.00 23.33 39 PHE B CA 1
ATOM 1381 C C . PHE B 1 73 ? 44.143 59.273 30.894 1.00 23.18 39 PHE B C 1
ATOM 1382 O O . PHE B 1 73 ? 44.303 58.586 31.918 1.00 23.36 39 PHE B O 1
ATOM 1390 N N . ASP B 1 74 ? 44.687 58.983 29.713 1.00 20.93 40 ASP B N 1
ATOM 1391 C CA . ASP B 1 74 ? 45.671 57.927 29.494 1.00 20.11 40 ASP B CA 1
ATOM 1392 C C . ASP B 1 74 ? 47.022 58.647 29.557 1.00 21.87 40 ASP B C 1
ATOM 1393 O O . ASP B 1 74 ? 47.368 59.399 28.639 1.00 19.72 40 ASP B O 1
ATOM 1398 N N . ILE B 1 75 ? 47.763 58.460 30.653 1.00 15.68 41 ILE B N 1
ATOM 1399 C CA . ILE B 1 75 ? 49.114 59.003 30.733 1.00 17.52 41 ILE B CA 1
ATOM 1400 C C . ILE B 1 75 ? 50.068 57.878 30.344 1.00 19.60 41 ILE B C 1
ATOM 1401 O O . ILE B 1 75 ? 50.438 57.061 31.191 1.00 17.09 41 ILE B O 1
ATOM 1406 N N . ARG B 1 76 ? 50.436 57.808 29.063 1.00 19.59 42 ARG B N 1
ATOM 1407 C CA . ARG B 1 76 ? 51.269 56.714 28.577 1.00 16.72 42 ARG B CA 1
ATOM 1408 C C . ARG B 1 76 ? 52.740 57.095 28.645 1.00 18.23 42 ARG B C 1
ATOM 1409 O O . ARG B 1 76 ? 53.222 57.871 27.823 1.00 19.99 42 ARG B O 1
ATOM 1417 N N . LEU B 1 77 ? 53.450 56.527 29.612 1.00 16.79 43 LEU B N 1
ATOM 1418 C CA . LEU B 1 77 ? 54.840 56.864 29.851 1.00 18.08 43 LEU B CA 1
ATOM 1419 C C . LEU B 1 77 ? 55.773 55.972 29.044 1.00 18.49 43 LEU B C 1
ATOM 1420 O O . LEU B 1 77 ? 56.911 56.347 28.768 1.00 18.98 43 LEU B O 1
ATOM 1425 N N . ILE B 1 78 ? 55.295 54.795 28.652 1.00 17.06 44 ILE B N 1
ATOM 1426 C CA . ILE B 1 78 ? 56.159 53.815 27.993 1.00 17.65 44 ILE B CA 1
ATOM 1427 C C . ILE B 1 78 ? 55.476 53.273 26.736 1.00 17.67 44 ILE B C 1
ATOM 1428 O O . ILE B 1 78 ? 54.263 53.079 26.733 1.00 16.74 44 ILE B O 1
ATOM 1433 N N . GLN B 1 79 ? 56.243 53.023 25.678 1.00 17.16 45 GLN B N 1
ATOM 1434 C CA . GLN B 1 79 ? 55.675 52.460 24.449 1.00 19.57 45 GLN B CA 1
ATOM 1435 C C . GLN B 1 79 ? 55.076 51.067 24.674 1.00 17.43 45 GLN B C 1
ATOM 1436 O O . GLN B 1 79 ? 55.785 50.134 25.068 1.00 18.17 45 GLN B O 1
ATOM 1442 N N . PRO B 1 80 ? 53.764 50.923 24.418 1.00 18.85 46 PRO B N 1
ATOM 1443 C CA . PRO B 1 80 ? 53.068 49.651 24.651 1.00 19.39 46 PRO B CA 1
ATOM 1444 C C . PRO B 1 80 ? 53.789 48.462 24.035 1.00 21.21 46 PRO B C 1
ATOM 1445 O O . PRO B 1 80 ? 54.173 48.514 22.857 1.00 18.02 46 PRO B O 1
ATOM 1449 N N . ASN B 1 81 ? 53.983 47.427 24.855 1.00 17.89 47 ASN B N 1
ATOM 1450 C CA . ASN B 1 81 ? 54.521 46.140 24.422 1.00 19.31 47 ASN B CA 1
ATOM 1451 C C . ASN B 1 81 ? 56.009 46.141 24.093 1.00 18.24 47 ASN B C 1
ATOM 1452 O O . ASN B 1 81 ? 56.567 45.112 23.720 1.00 25.45 47 ASN B O 1
ATOM 1457 N N . GLU B 1 82 ? 56.661 47.282 24.271 1.00 15.39 48 GLU B N 1
ATOM 1458 C CA . GLU B 1 82 ? 58.111 47.349 24.091 1.00 17.58 48 GLU B CA 1
ATOM 1459 C C . GLU B 1 82 ? 58.870 47.323 25.421 1.00 22.96 48 GLU B C 1
ATOM 1460 O O . GLU B 1 82 ? 60.015 46.891 25.477 1.00 20.76 48 GLU B O 1
ATOM 1466 N N . ASN B 1 83 ? 58.238 47.779 26.497 1.00 20.11 49 ASN B N 1
ATOM 1467 C CA . ASN B 1 83 ? 58.895 47.783 27.808 1.00 20.20 49 ASN B CA 1
ATOM 1468 C C . ASN B 1 83 ? 57.806 47.887 28.872 1.00 22.10 49 ASN B C 1
ATOM 1469 O O . ASN B 1 83 ? 56.627 48.032 28.533 1.00 20.18 49 ASN B O 1
ATOM 1474 N N . ALA B 1 84 ? 58.186 47.818 30.145 1.00 16.88 50 ALA B N 1
ATOM 1475 C CA . ALA B 1 84 ? 57.222 47.933 31.224 1.00 19.29 50 ALA B CA 1
ATOM 1476 C C . ALA B 1 84 ? 57.960 48.365 32.472 1.00 19.79 50 ALA B C 1
ATOM 1477 O O . ALA B 1 84 ? 59.097 47.955 32.703 1.00 20.51 50 ALA B O 1
ATOM 1479 N N . MET B 1 85 ? 57.324 49.200 33.277 1.00 17.38 51 MET B N 1
ATOM 1480 C CA . MET B 1 85 ? 58.002 49.724 34.441 1.00 19.59 51 MET B CA 1
ATOM 1481 C C . MET B 1 85 ? 58.021 48.636 35.519 1.00 19.55 51 MET B C 1
ATOM 1482 O O . MET B 1 85 ? 57.040 47.906 35.699 1.00 19.69 51 MET B O 1
ATOM 1487 N N . ASP B 1 86 ? 59.149 48.476 36.199 1.00 20.00 52 ASP B N 1
ATOM 1488 C CA . ASP B 1 86 ? 59.207 47.506 37.294 1.00 19.98 52 ASP B CA 1
ATOM 1489 C C . ASP B 1 86 ? 58.342 48.001 38.457 1.00 17.23 52 ASP B C 1
ATOM 1490 O O . ASP B 1 86 ? 58.129 49.205 38.589 1.00 15.93 52 ASP B O 1
ATOM 1495 N N . THR B 1 87 ? 57.849 47.087 39.298 1.00 16.60 53 THR B N 1
ATOM 1496 C CA . THR B 1 87 ? 56.844 47.457 40.296 1.00 20.18 53 THR B CA 1
ATOM 1497 C C . THR B 1 87 ? 57.309 48.531 41.285 1.00 19.28 53 THR B C 1
ATOM 1498 O O . THR B 1 87 ? 56.527 49.413 41.656 1.00 21.25 53 THR B O 1
ATOM 1502 N N . ALA B 1 88 ? 58.562 48.459 41.714 1.00 15.51 54 ALA B N 1
ATOM 1503 C CA . ALA B 1 88 ? 59.075 49.405 42.714 1.00 19.06 54 ALA B CA 1
ATOM 1504 C C . ALA B 1 88 ? 59.114 50.832 42.180 1.00 18.17 54 ALA B C 1
ATOM 1505 O O . ALA B 1 88 ? 58.674 51.764 42.852 1.00 17.79 54 ALA B O 1
ATOM 1507 N N . GLY B 1 89 ? 59.659 51.010 40.979 1.00 18.65 55 GLY B N 1
ATOM 1508 C CA . GLY B 1 89 ? 59.714 52.335 40.384 1.00 18.32 55 GLY B CA 1
ATOM 1509 C C . GLY B 1 89 ? 58.314 52.875 40.162 1.00 17.47 55 GLY B C 1
ATOM 1510 O O . GLY B 1 89 ? 58.026 54.041 40.462 1.00 15.19 55 GLY B O 1
ATOM 1511 N N . LEU B 1 90 ? 57.444 52.017 39.628 1.00 16.54 56 LEU B N 1
ATOM 1512 C CA . LEU B 1 90 ? 56.046 52.356 39.397 1.00 16.64 56 LEU B CA 1
ATOM 1513 C C . LEU B 1 90 ? 55.351 52.739 40.707 1.00 16.98 56 LEU B C 1
ATOM 1514 O O . LEU B 1 90 ? 54.534 53.655 40.761 1.00 16.43 56 LEU B O 1
ATOM 1519 N N . HIS B 1 91 ? 55.670 52.012 41.762 1.00 15.28 57 HIS B N 1
ATOM 1520 C CA . HIS B 1 91 ? 55.012 52.219 43.046 1.00 17.53 57 HIS B CA 1
ATOM 1521 C C . HIS B 1 91 ? 55.424 53.582 43.614 1.00 17.32 57 HIS B C 1
ATOM 1522 O O . HIS B 1 91 ? 54.582 54.383 44.035 1.00 16.87 57 HIS B O 1
ATOM 1529 N N . THR B 1 92 ? 56.727 53.855 43.596 1.00 16.84 58 THR B N 1
ATOM 1530 C CA . THR B 1 92 ? 57.253 55.124 44.109 1.00 16.95 58 THR B CA 1
ATOM 1531 C C . THR B 1 92 ? 56.754 56.324 43.277 1.00 18.77 58 THR B C 1
ATOM 1532 O O . THR B 1 92 ? 56.414 57.386 43.818 1.00 17.60 58 THR B O 1
ATOM 1536 N N . ILE B 1 93 ? 56.674 56.144 41.962 1.00 16.49 59 ILE B N 1
ATOM 15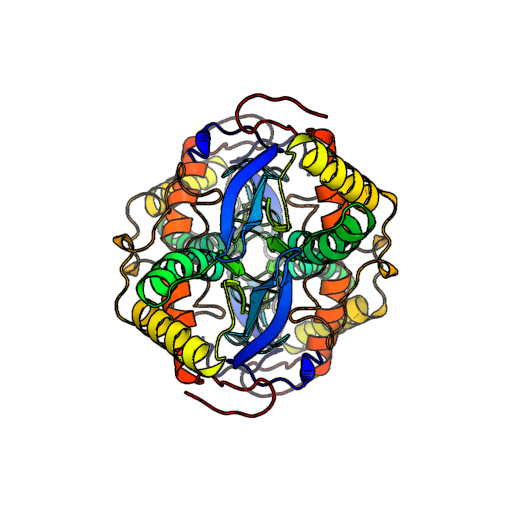37 C CA . ILE B 1 93 ? 56.149 57.195 41.102 1.00 16.10 59 ILE B CA 1
ATOM 1538 C C . ILE B 1 93 ? 54.676 57.464 41.406 1.00 18.65 59 ILE B C 1
ATOM 1539 O O . ILE B 1 93 ? 54.246 58.619 41.424 1.00 21.84 59 ILE B O 1
ATOM 1544 N N . GLU B 1 94 ? 53.913 56.411 41.684 1.00 17.18 60 GLU B N 1
ATOM 1545 C CA . GLU B 1 94 ? 52.501 56.569 42.007 1.00 18.52 60 GLU B CA 1
ATOM 1546 C C . GLU B 1 94 ? 52.335 57.435 43.259 1.00 21.72 60 GLU B C 1
ATOM 1547 O O . GLU B 1 94 ? 51.490 58.326 43.278 1.00 22.80 60 GLU B O 1
ATOM 1553 N N . HIS B 1 95 ? 53.142 57.168 44.293 1.00 21.94 61 HIS B N 1
ATOM 1554 C CA . HIS B 1 95 ? 53.106 57.944 45.538 1.00 22.42 61 HIS B CA 1
ATOM 1555 C C . HIS B 1 95 ? 53.489 59.396 45.292 1.00 23.63 61 HIS B C 1
ATOM 1556 O O . HIS B 1 95 ? 52.889 60.303 45.867 1.00 25.88 61 HIS B O 1
ATOM 1563 N N . LEU B 1 96 ? 54.488 59.612 44.438 1.00 23.80 62 LEU B N 1
ATOM 1564 C CA . LEU B 1 96 ? 54.987 60.959 44.171 1.00 20.23 62 LEU B CA 1
ATOM 1565 C C . LEU B 1 96 ? 54.046 61.744 43.267 1.00 23.96 62 LEU B C 1
ATOM 1566 O O . LEU B 1 96 ? 53.811 62.936 43.489 1.00 26.11 62 LEU B O 1
ATOM 1571 N N . LEU B 1 97 ? 53.519 61.093 42.236 1.00 21.87 63 LEU B N 1
ATOM 1572 C CA . LEU B 1 97 ? 52.626 61.775 41.309 1.00 21.34 63 LEU B CA 1
ATOM 1573 C C . LEU B 1 97 ? 51.362 62.230 42.043 1.00 25.43 63 LEU B C 1
ATOM 1574 O O . LEU B 1 97 ? 50.797 63.271 41.738 1.00 27.18 63 LEU B O 1
ATOM 1579 N N . ALA B 1 98 ? 50.923 61.445 43.018 1.00 25.99 64 ALA B N 1
ATOM 1580 C CA . ALA B 1 98 ? 49.762 61.817 43.825 1.00 28.90 64 ALA B CA 1
ATOM 1581 C C . ALA B 1 98 ? 49.922 63.206 44.461 1.00 32.69 64 ALA B C 1
ATOM 1582 O O . ALA B 1 98 ? 49.033 64.052 44.326 1.00 36.62 64 ALA B O 1
ATOM 1584 N N . LYS B 1 99 ? 51.037 63.453 45.152 1.00 29.47 65 LYS B N 1
ATOM 1585 C CA . LYS B 1 99 ? 51.274 64.796 45.701 1.00 26.33 65 LYS B CA 1
ATOM 1586 C C . LYS B 1 99 ? 51.710 65.838 44.646 1.00 26.33 65 LYS B C 1
ATOM 1587 O O . LYS B 1 99 ? 51.182 66.949 44.621 1.00 27.03 65 LYS B O 1
ATOM 1593 N N . LEU B 1 100 ? 52.651 65.491 43.770 1.00 26.91 66 LEU B N 1
ATOM 1594 C CA . LEU B 1 100 ? 53.171 66.474 42.816 1.00 25.54 66 LEU B CA 1
ATOM 1595 C C . LEU B 1 100 ? 52.103 67.051 41.884 1.00 24.46 66 LEU B C 1
ATOM 1596 O O . LEU B 1 100 ? 52.113 68.245 41.581 1.00 23.37 66 LEU B O 1
ATOM 1601 N N . ILE B 1 101 ? 51.170 66.218 41.440 1.00 25.05 67 ILE B N 1
ATOM 1602 C CA . ILE B 1 101 ? 50.113 66.705 40.558 1.00 26.23 67 ILE B CA 1
ATOM 1603 C C . ILE B 1 101 ? 49.197 67.704 41.280 1.00 26.72 67 ILE B C 1
ATOM 1604 O O . ILE B 1 101 ? 48.871 68.759 40.731 1.00 28.25 67 ILE B O 1
ATOM 1609 N N . ARG B 1 102 ? 48.802 67.369 42.507 1.00 27.03 68 ARG B N 1
ATOM 1610 C CA . ARG B 1 102 ? 47.969 68.242 43.341 1.00 31.88 68 ARG B CA 1
ATOM 1611 C C . ARG B 1 102 ? 48.591 69.610 43.646 1.00 27.74 68 ARG B C 1
ATOM 1612 O O . ARG B 1 102 ? 47.873 70.595 43.804 1.00 31.36 68 ARG B O 1
ATOM 1620 N N . GLN B 1 103 ? 49.917 69.676 43.707 1.00 27.17 69 GLN B N 1
ATOM 1621 C CA . GLN B 1 103 ? 50.599 70.952 43.900 1.00 27.16 69 GLN B CA 1
ATOM 1622 C C . GLN B 1 103 ? 50.512 71.831 42.651 1.00 31.96 69 GLN B C 1
ATOM 1623 O O . GLN B 1 103 ? 50.845 73.017 42.700 1.00 35.39 69 GLN B O 1
ATOM 1629 N N . ARG B 1 104 ? 50.076 71.264 41.532 1.00 26.47 70 ARG B N 1
ATOM 1630 C CA . ARG B 1 104 ? 50.147 71.995 40.269 1.00 28.95 70 ARG B CA 1
ATOM 1631 C C . ARG B 1 104 ? 48.802 72.289 39.619 1.00 29.95 70 ARG B C 1
ATOM 1632 O O . ARG B 1 104 ? 48.700 73.175 38.773 1.00 37.17 70 ARG B O 1
ATOM 1640 N N . ILE B 1 105 ? 47.774 71.540 39.997 1.00 31.93 71 ILE B N 1
ATOM 1641 C CA . ILE B 1 105 ? 46.462 71.719 39.391 1.00 34.02 71 ILE B CA 1
ATOM 1642 C C . ILE B 1 105 ? 45.371 71.193 40.323 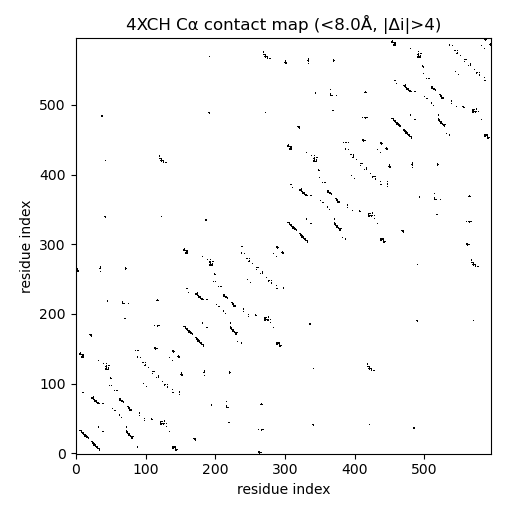1.00 32.80 71 ILE B C 1
ATOM 1643 O O . ILE B 1 105 ? 45.628 70.297 41.129 1.00 32.39 71 ILE B O 1
ATOM 1648 N N . ASP B 1 106 ? 44.165 71.754 40.226 1.00 33.27 72 ASP B N 1
ATOM 1649 C CA . ASP B 1 106 ? 43.051 71.316 41.065 1.00 34.99 72 ASP B CA 1
ATOM 1650 C C . ASP B 1 106 ? 42.184 70.281 40.360 1.00 34.79 72 ASP B C 1
ATOM 1651 O O . ASP B 1 106 ? 42.206 70.165 39.136 1.00 34.43 72 ASP B O 1
ATOM 1656 N N . GLY B 1 107 ? 41.414 69.530 41.140 1.00 30.89 73 GLY B N 1
ATOM 1657 C CA . GLY B 1 107 ? 40.437 68.624 40.577 1.00 25.60 73 GLY B CA 1
ATOM 1658 C C . GLY B 1 107 ? 40.886 67.182 40.458 1.00 30.15 73 GLY B C 1
ATOM 1659 O O . GLY B 1 107 ? 40.109 66.338 39.992 1.00 26.61 73 GLY B O 1
ATOM 1660 N N . LEU B 1 108 ? 42.119 66.873 40.869 1.00 29.40 74 LEU B N 1
ATOM 1661 C CA . LEU B 1 108 ? 42.576 65.491 40.757 1.00 26.89 74 LEU B CA 1
ATOM 1662 C C . LEU B 1 108 ? 41.741 64.590 41.653 1.00 27.65 74 LEU B C 1
ATOM 1663 O O . LEU B 1 108 ? 41.749 64.736 42.870 1.00 26.67 74 LEU B O 1
ATOM 1668 N N . ILE B 1 109 ? 41.016 63.662 41.033 1.00 27.18 75 ILE B N 1
ATOM 1669 C CA . ILE B 1 109 ? 40.288 62.647 41.773 1.00 28.67 75 ILE B CA 1
ATOM 1670 C C . ILE B 1 109 ? 41.204 61.468 42.047 1.00 30.52 75 ILE B C 1
ATOM 1671 O O . ILE B 1 109 ? 41.302 61.008 43.183 1.00 30.91 75 ILE B O 1
ATOM 1676 N N . ASP B 1 110 ? 41.889 60.986 41.010 1.00 29.43 76 ASP B N 1
ATOM 1677 C CA . ASP B 1 110 ? 42.747 59.816 41.185 1.00 30.18 76 ASP B CA 1
ATOM 1678 C C . ASP B 1 110 ? 43.831 59.669 40.120 1.00 31.31 76 ASP B C 1
ATOM 1679 O O . ASP B 1 110 ? 43.610 59.973 38.939 1.00 27.90 76 ASP B O 1
ATOM 1684 N N . CYS B 1 111 ? 45.003 59.193 40.538 1.00 28.83 77 CYS B N 1
ATOM 1685 C CA . CYS B 1 111 ? 46.067 58.882 39.588 1.00 30.87 77 CYS B CA 1
ATOM 1686 C C . CYS B 1 111 ? 46.643 57.489 39.856 1.00 29.16 77 CYS B C 1
ATOM 1687 O O . CYS B 1 111 ? 47.583 57.341 40.641 1.00 31.27 77 CYS B O 1
ATOM 1690 N N . SER B 1 112 ? 46.081 56.480 39.191 1.00 22.84 78 SER B N 1
ATOM 1691 C CA . SER B 1 112 ? 46.404 55.074 39.458 1.00 25.31 78 SER B CA 1
ATOM 1692 C C . SER B 1 112 ? 47.168 54.422 38.308 1.00 22.57 78 SER B C 1
ATOM 1693 O O . SER B 1 112 ? 46.887 54.692 37.138 1.00 20.79 78 SER B O 1
ATOM 1696 N N . PRO B 1 113 ? 48.096 53.514 38.638 1.00 22.72 79 PRO B N 1
ATOM 1697 C CA . PRO B 1 113 ? 48.880 52.818 37.604 1.00 22.09 79 PRO B CA 1
ATOM 1698 C C . PRO B 1 113 ? 48.022 51.901 36.733 1.00 19.05 79 PRO B C 1
ATOM 1699 O O . PRO B 1 113 ? 46.993 51.399 37.192 1.00 20.97 79 PRO B O 1
ATOM 1703 N N . PHE B 1 114 ? 48.427 51.715 35.480 1.00 18.72 80 PHE B N 1
ATOM 1704 C CA . PHE B 1 114 ? 47.799 50.738 34.603 1.00 17.61 80 PHE B CA 1
ATOM 1705 C C . PHE B 1 114 ? 48.280 49.363 35.039 1.00 17.00 80 PHE B C 1
ATOM 1706 O O . PHE B 1 114 ? 49.453 49.198 35.402 1.00 15.19 80 PHE B O 1
ATOM 1714 N N . GLY B 1 115 ? 47.408 48.364 34.960 1.00 15.39 81 GLY B N 1
ATOM 1715 C CA . GLY B 1 115 ? 47.832 46.997 35.205 1.00 20.01 81 GLY B CA 1
ATOM 1716 C C . GLY B 1 115 ? 48.929 46.559 34.248 1.00 16.18 81 GLY B C 1
ATOM 1717 O O . GLY B 1 115 ? 49.736 45.678 34.572 1.00 15.45 81 GLY B O 1
ATOM 1718 N N . CYS B 1 116 ? 48.969 47.171 33.067 1.00 14.92 82 CYS B N 1
ATOM 1719 C CA . CYS B 1 116 ? 50.007 46.840 32.085 1.00 15.18 82 CYS B CA 1
ATOM 1720 C C . CYS B 1 116 ? 51.358 47.511 32.351 1.00 16.15 82 CYS B C 1
ATOM 1721 O O . CYS B 1 116 ? 52.356 47.178 31.683 1.00 17.68 82 CYS B O 1
ATOM 1724 N N . ARG B 1 117 ? 51.394 48.446 33.313 1.00 12.99 83 ARG B N 1
ATOM 1725 C CA . ARG B 1 117 ? 52.647 49.063 33.775 1.00 14.23 83 ARG B CA 1
ATOM 1726 C C . ARG B 1 117 ? 53.353 49.962 32.737 1.00 14.99 83 ARG B C 1
ATOM 1727 O O . ARG B 1 117 ? 54.583 50.149 32.775 1.00 13.38 83 ARG B O 1
ATOM 1735 N N . THR B 1 118 ? 52.575 50.553 31.841 1.00 11.61 84 THR B N 1
ATOM 1736 C CA . THR B 1 118 ? 53.141 51.442 30.819 1.00 16.69 84 THR B CA 1
ATOM 1737 C C . THR B 1 118 ? 52.695 52.877 31.033 1.00 15.84 84 THR B C 1
ATOM 1738 O O . THR B 1 118 ? 53.021 53.776 30.251 1.00 15.68 84 THR B O 1
ATOM 1742 N N . GLY B 1 119 ? 51.932 53.095 32.094 1.00 12.82 85 GLY B N 1
ATOM 1743 C CA . GLY B 1 119 ? 51.471 54.437 32.371 1.00 16.29 85 GLY B CA 1
ATOM 1744 C C . GLY B 1 119 ? 50.498 54.516 33.527 1.00 18.04 85 GLY B C 1
ATOM 1745 O O . GLY B 1 119 ? 50.393 53.567 34.319 1.00 17.82 85 GLY B O 1
ATOM 1746 N N . PHE B 1 120 ? 49.797 55.649 33.613 1.00 17.32 86 PHE B N 1
ATOM 1747 C CA . PHE B 1 120 ? 48.864 55.937 34.702 1.00 20.73 86 PHE B CA 1
ATOM 1748 C C . PHE B 1 120 ? 47.513 56.356 34.156 1.00 22.66 86 PHE B C 1
ATOM 1749 O O . PHE B 1 120 ? 47.419 56.964 33.081 1.00 18.99 86 PHE B O 1
ATOM 1757 N N . HIS B 1 121 ? 46.468 56.011 34.903 1.00 23.81 87 HIS B N 1
ATOM 1758 C CA . HIS B 1 121 ? 45.123 56.486 34.624 1.00 22.81 87 HIS B CA 1
ATOM 1759 C C . HIS B 1 121 ? 44.895 57.726 35.491 1.00 26.28 87 HIS B C 1
ATOM 1760 O O . HIS B 1 121 ? 45.103 57.695 36.710 1.00 27.05 87 HIS B O 1
ATOM 1767 N N . MET B 1 122 ? 44.489 58.825 34.869 1.00 27.53 88 MET B N 1
ATOM 1768 C CA . MET B 1 122 ? 44.305 60.071 35.599 1.00 27.39 88 MET B CA 1
ATOM 1769 C C . MET B 1 122 ? 42.868 60.553 35.448 1.00 29.64 88 MET B C 1
ATOM 1770 O O . MET B 1 122 ? 42.368 60.740 34.326 1.00 29.19 88 MET B O 1
ATOM 1775 N N . ILE B 1 123 ? 42.214 60.737 36.592 1.00 27.19 89 ILE B N 1
ATOM 1776 C CA . ILE B 1 123 ? 40.807 61.096 36.656 1.00 24.89 89 ILE B CA 1
ATOM 1777 C C . ILE B 1 123 ? 40.667 62.449 37.361 1.00 25.06 89 ILE B C 1
ATOM 1778 O O . ILE B 1 123 ? 41.233 62.660 38.432 1.00 24.03 89 ILE B O 1
ATOM 1783 N N . MET B 1 124 ? 39.933 63.369 36.739 1.00 25.06 90 MET B N 1
ATOM 1784 C CA . MET B 1 124 ? 39.870 64.749 37.208 1.00 27.01 90 MET B CA 1
ATOM 1785 C C . MET B 1 124 ? 38.459 65.300 37.159 1.00 28.52 90 MET B C 1
ATOM 1786 O O . MET B 1 124 ? 37.682 64.937 36.270 1.00 23.40 90 MET B O 1
ATOM 1791 N N . TRP B 1 125 ? 38.147 66.218 38.075 1.00 23.66 91 TRP B N 1
ATOM 1792 C CA . TRP B 1 125 ? 36.901 66.969 37.964 1.00 28.49 91 TRP B CA 1
ATOM 1793 C C . TRP B 1 125 ? 37.061 67.980 36.846 1.00 25.97 91 TRP B C 1
ATOM 1794 O O . TRP B 1 125 ? 38.156 68.515 36.644 1.00 24.78 91 TRP B O 1
ATOM 1805 N N . GLY B 1 126 ? 35.979 68.233 36.112 1.00 24.97 92 GLY B N 1
ATOM 1806 C CA . GLY B 1 126 ? 35.948 69.334 35.165 1.00 26.69 92 GLY B CA 1
ATOM 1807 C C . GLY B 1 126 ? 36.549 69.062 33.796 1.00 33.54 92 GLY B C 1
ATOM 1808 O O . GLY B 1 126 ? 37.217 68.041 33.580 1.00 29.39 92 GLY B O 1
ATOM 1809 N N . LYS B 1 127 ? 36.313 69.992 32.873 1.00 34.70 93 LYS B N 1
ATOM 1810 C CA . LYS B 1 127 ? 36.804 69.875 31.504 1.00 39.84 93 LYS B CA 1
ATOM 1811 C C . LYS B 1 127 ? 38.332 69.811 31.400 1.00 39.44 93 LYS B C 1
ATOM 1812 O O . LYS B 1 127 ? 39.068 70.427 32.174 1.00 37.38 93 LYS B O 1
ATOM 1818 N N . GLN B 1 128 ? 38.768 69.078 30.388 1.00 43.09 94 GLN B N 1
ATOM 1819 C CA . GLN B 1 128 ? 40.141 68.617 30.192 1.00 47.50 94 GLN B CA 1
ATOM 1820 C C . GLN B 1 128 ? 41.240 69.654 30.014 1.00 46.93 94 GLN B C 1
ATOM 1821 O O . GLN B 1 128 ? 41.530 70.440 30.919 1.00 51.36 94 GLN B O 1
ATOM 1827 N N . ASP B 1 129 ? 41.841 69.569 28.821 1.00 42.43 95 ASP B N 1
ATOM 1828 C CA . ASP B 1 129 ? 43.024 70.283 28.316 1.00 47.92 95 ASP B CA 1
ATOM 1829 C C . ASP B 1 129 ? 44.256 69.369 28.287 1.00 42.62 95 ASP B C 1
ATOM 1830 O O . ASP B 1 129 ? 45.140 69.458 29.142 1.00 35.74 95 ASP B O 1
ATOM 1835 N N . SER B 1 130 ? 44.301 68.495 27.287 1.00 38.41 96 SER B N 1
ATOM 1836 C CA . SER B 1 130 ? 45.404 67.551 27.123 1.00 37.63 96 SER B CA 1
ATOM 1837 C C . SER B 1 130 ? 46.788 68.230 27.126 1.00 35.31 96 SER B C 1
ATOM 1838 O O . SER B 1 130 ? 47.766 67.660 27.607 1.00 32.27 96 SER B O 1
ATOM 1841 N N . GLU B 1 131 ? 46.855 69.455 26.615 1.00 36.69 97 GLU B N 1
ATOM 1842 C CA . GLU B 1 131 ? 48.097 70.225 26.597 1.00 35.88 97 GLU B CA 1
ATOM 1843 C C . GLU B 1 131 ? 48.488 70.691 28.002 1.00 34.15 97 GLU B C 1
ATOM 1844 O O . GLU B 1 131 ? 49.667 70.693 28.363 1.00 31.74 97 GLU B O 1
ATOM 1850 N N . LYS B 1 132 ? 47.504 71.088 28.798 1.00 34.32 98 LYS B N 1
ATOM 1851 C CA . LYS B 1 132 ? 47.781 71.519 30.169 1.00 35.83 98 LYS B CA 1
ATOM 1852 C C . LYS B 1 132 ? 48.154 70.317 31.035 1.00 33.98 98 LYS B C 1
ATOM 1853 O O . LYS B 1 132 ? 49.055 70.396 31.879 1.00 32.27 98 LYS B O 1
ATOM 1859 N N . ILE B 1 133 ? 47.460 69.201 30.820 1.00 32.16 99 ILE B N 1
ATOM 1860 C CA . ILE B 1 133 ? 47.782 67.971 31.532 1.00 32.17 99 ILE B CA 1
ATOM 1861 C C . ILE B 1 133 ? 49.207 67.531 31.195 1.00 29.59 99 ILE B C 1
ATOM 1862 O O . ILE B 1 133 ? 49.960 67.123 32.079 1.00 28.76 99 ILE B O 1
ATOM 1867 N N . ALA B 1 134 ? 49.580 67.628 29.921 1.00 28.75 100 ALA B N 1
ATOM 1868 C CA . ALA B 1 134 ? 50.932 67.264 29.522 1.00 26.26 100 ALA B CA 1
ATOM 1869 C C . ALA B 1 134 ? 51.959 68.118 30.262 1.00 26.06 100 ALA B C 1
ATOM 1870 O O . ALA B 1 134 ? 53.010 67.615 30.667 1.00 23.85 100 ALA B O 1
ATOM 1872 N N . GLN B 1 135 ? 51.650 69.397 30.463 1.00 27.36 101 GLN B N 1
ATOM 1873 C CA . GLN B 1 135 ? 52.589 70.299 31.133 1.00 28.92 101 GLN B CA 1
ATOM 1874 C C . GLN B 1 135 ? 52.779 69.959 32.613 1.00 26.29 101 GLN B C 1
ATOM 1875 O O . GLN B 1 135 ? 53.908 69.943 33.116 1.00 24.83 101 GLN B O 1
ATOM 1881 N N . VAL B 1 136 ? 51.675 69.695 33.308 1.00 29.54 102 VAL B N 1
ATOM 1882 C CA . VAL B 1 136 ? 51.723 69.224 34.701 1.00 25.49 102 VAL B CA 1
ATOM 1883 C C . VAL B 1 136 ? 52.553 67.931 34.861 1.00 26.24 102 VAL B C 1
ATOM 1884 O O . VAL B 1 136 ? 53.420 67.853 35.728 1.00 24.98 102 VAL B O 1
ATOM 1888 N N . ILE B 1 137 ? 52.277 66.925 34.027 1.00 23.78 103 ILE B N 1
ATOM 1889 C CA . ILE B 1 137 ? 53.016 65.663 34.048 1.00 22.48 103 ILE B CA 1
ATOM 1890 C C . ILE B 1 137 ? 54.506 65.894 33.791 1.00 24.43 103 ILE B C 1
ATOM 1891 O O . ILE B 1 137 ? 55.366 65.369 34.514 1.00 24.44 103 ILE B O 1
ATOM 1896 N N . LYS B 1 138 ? 54.809 66.679 32.764 1.00 20.00 104 LYS B N 1
ATOM 1897 C CA . LYS B 1 138 ? 56.190 67.026 32.462 1.00 24.24 104 LYS B CA 1
ATOM 1898 C C . LYS B 1 138 ? 56.837 67.685 33.679 1.00 24.91 104 LYS B C 1
ATOM 1899 O O . LYS B 1 138 ? 57.911 67.277 34.120 1.00 22.86 104 LYS B O 1
ATOM 1905 N N . SER B 1 139 ? 56.162 68.681 34.241 1.00 24.35 105 SER B N 1
ATOM 1906 C CA . SER B 1 139 ? 56.672 69.382 35.418 1.00 25.98 105 SER B CA 1
ATOM 1907 C C . SER B 1 139 ? 56.858 68.463 36.635 1.00 25.50 105 SER B C 1
ATOM 1908 O O . SER B 1 139 ? 57.843 68.591 37.365 1.00 24.36 105 SER B O 1
ATOM 1911 N N . SER B 1 140 ? 55.923 67.537 36.857 1.00 24.40 106 SER B N 1
ATOM 1912 C CA . SER B 1 140 ? 56.060 66.599 37.980 1.00 25.45 106 SER B CA 1
ATOM 1913 C C . SER B 1 140 ? 57.244 65.646 37.787 1.00 25.45 106 SER B C 1
ATOM 1914 O O . SER B 1 140 ? 57.975 65.373 38.740 1.00 23.03 106 SER B O 1
ATOM 1917 N N . LEU B 1 141 ? 57.431 65.154 36.556 1.00 23.34 107 LEU B N 1
ATOM 1918 C CA . LEU B 1 141 ? 58.528 64.242 36.247 1.00 21.74 107 LEU B CA 1
ATOM 1919 C C . LEU B 1 141 ? 59.896 64.904 36.384 1.00 23.15 107 LEU B C 1
ATOM 1920 O O . LEU B 1 141 ? 60.854 64.274 36.848 1.00 21.83 107 LEU B O 1
ATOM 1925 N N . GLU B 1 142 ? 59.994 66.161 35.952 1.00 25.38 108 GLU B N 1
ATOM 1926 C CA . GLU B 1 142 ? 61.214 66.948 36.140 1.00 26.03 108 GLU B CA 1
ATOM 1927 C C . GLU B 1 142 ? 61.540 67.076 37.628 1.00 23.65 108 GLU B C 1
ATOM 1928 O O . GLU B 1 142 ? 62.703 67.100 38.014 1.00 27.85 108 GLU B O 1
ATOM 1934 N N . GLU B 1 143 ? 60.517 67.145 38.472 1.00 22.48 109 GLU B N 1
ATOM 1935 C CA . GLU B 1 143 ? 60.767 67.238 39.913 1.00 27.22 109 GLU B CA 1
ATOM 1936 C C . GLU B 1 143 ? 61.253 65.908 40.488 1.00 29.07 109 GLU B C 1
ATOM 1937 O O . GLU B 1 143 ? 62.174 65.883 41.303 1.00 30.46 109 GLU B O 1
ATOM 1943 N N . ILE B 1 144 ? 60.636 64.807 40.059 1.00 25.96 110 ILE B N 1
ATOM 1944 C CA . ILE B 1 144 ? 61.063 63.476 40.478 1.00 23.41 110 ILE B CA 1
ATOM 1945 C C . ILE B 1 144 ? 62.509 63.235 40.053 1.00 25.99 110 ILE B C 1
ATOM 1946 O O . ILE B 1 144 ? 63.308 62.722 40.821 1.00 27.21 110 ILE B O 1
ATOM 1951 N N . ALA B 1 145 ? 62.845 63.617 38.828 1.00 25.37 111 ALA B N 1
ATOM 1952 C CA . ALA B 1 145 ? 64.181 63.370 38.302 1.00 30.51 111 ALA B CA 1
ATOM 1953 C C . ALA B 1 145 ? 65.278 64.152 39.043 1.00 34.01 111 ALA B C 1
ATOM 1954 O O . ALA B 1 145 ? 66.395 63.657 39.188 1.00 36.70 111 ALA B O 1
ATOM 1956 N N . GLU B 1 146 ? 64.972 65.360 39.515 1.00 36.00 112 GLU B N 1
ATOM 1957 C CA . GLU B 1 146 ? 66.016 66.200 40.114 1.00 36.38 112 GLU B CA 1
ATOM 1958 C C . GLU B 1 146 ? 65.761 66.738 41.531 1.00 37.43 112 GLU B C 1
ATOM 1959 O O . GLU B 1 146 ? 66.696 66.864 42.313 1.00 42.74 112 GLU B O 1
ATOM 1965 N N . GLY B 1 147 ? 64.515 67.049 41.869 1.00 37.55 113 GLY B N 1
ATOM 1966 C CA . GLY B 1 147 ? 64.224 67.660 43.161 1.00 34.70 113 GLY B CA 1
ATOM 1967 C C . GLY B 1 147 ? 63.859 66.744 44.326 1.00 35.84 113 GLY B C 1
ATOM 1968 O O . GLY B 1 147 ? 64.029 67.122 45.488 1.00 39.16 113 GLY B O 1
ATOM 1969 N N . ILE B 1 148 ? 63.363 65.546 44.026 1.00 33.39 114 ILE B N 1
ATOM 1970 C CA . ILE B 1 148 ? 62.869 64.620 45.052 1.00 30.51 114 ILE B CA 1
ATOM 1971 C C . ILE B 1 148 ? 63.966 63.810 45.781 1.00 30.76 114 ILE B C 1
ATOM 1972 O O . ILE B 1 148 ? 64.823 63.187 45.145 1.00 26.69 114 ILE B O 1
ATOM 1977 N N . THR B 1 149 ? 63.915 63.817 47.117 1.00 30.24 115 THR B N 1
ATOM 1978 C CA . THR B 1 149 ? 64.767 62.970 47.955 1.00 31.46 115 THR B CA 1
ATOM 1979 C C . THR B 1 149 ? 63.903 61.911 48.641 1.00 27.41 115 THR B C 1
ATOM 1980 O O . THR B 1 149 ? 62.671 62.013 48.647 1.00 26.41 115 THR B O 1
ATOM 1984 N N . TRP B 1 150 ? 64.542 60.913 49.241 1.00 27.48 116 TRP B N 1
ATOM 1985 C CA . TRP B 1 150 ? 63.805 59.836 49.903 1.00 31.19 116 TRP B CA 1
ATOM 1986 C C . TRP B 1 150 ? 62.742 60.341 50.870 1.00 33.04 116 TRP B C 1
ATOM 1987 O O . TRP B 1 150 ? 61.636 59.797 50.928 1.00 34.27 116 TRP B O 1
ATOM 1998 N N . GLU B 1 151 ? 63.077 61.394 51.612 1.00 32.76 117 GLU B N 1
ATOM 1999 C CA . GLU B 1 151 ? 62.187 61.935 52.636 1.00 32.97 117 GLU B CA 1
ATOM 2000 C C . GLU B 1 151 ? 61.010 62.692 52.040 1.00 33.57 117 GLU B C 1
ATOM 2001 O O . GLU B 1 151 ? 60.074 63.042 52.757 1.00 36.62 117 GLU B O 1
ATOM 2007 N N . ASP B 1 152 ? 61.061 62.935 50.727 1.00 36.38 118 ASP B N 1
ATOM 2008 C CA . ASP B 1 152 ? 59.970 63.589 50.000 1.00 30.34 118 ASP B CA 1
ATOM 2009 C C . ASP B 1 152 ? 58.917 62.596 49.508 1.00 30.43 118 ASP B C 1
ATOM 2010 O O . ASP B 1 152 ? 57.870 63.004 48.991 1.00 31.87 118 ASP B O 1
ATOM 2015 N N . VAL B 1 153 ? 59.195 61.301 49.619 1.00 27.00 119 VAL B N 1
ATOM 2016 C CA . VAL B 1 153 ? 58.210 60.296 49.205 1.00 28.08 119 VAL B CA 1
ATOM 2017 C C . VAL B 1 153 ? 57.273 59.961 50.360 1.00 28.21 119 VAL B C 1
ATOM 2018 O O . VAL B 1 153 ? 57.721 59.501 51.421 1.00 27.32 119 VAL B O 1
ATOM 2022 N N . PRO B 1 154 ? 55.966 60.194 50.163 1.00 29.25 120 PRO B N 1
ATOM 2023 C CA . PRO B 1 154 ? 54.957 59.861 51.179 1.00 28.99 120 PRO B CA 1
ATOM 2024 C C . PRO B 1 154 ? 54.650 58.373 51.200 1.00 30.59 120 PRO B C 1
ATOM 2025 O O . PRO B 1 154 ? 54.863 57.681 50.184 1.00 25.20 120 PRO B O 1
ATOM 2029 N N . GLY B 1 155 ? 54.179 57.883 52.346 1.00 29.32 121 GLY B N 1
ATOM 2030 C CA . GLY B 1 155 ? 53.744 56.502 52.464 1.00 24.55 121 GLY B CA 1
ATOM 2031 C C . GLY B 1 155 ? 54.815 55.445 52.266 1.00 27.44 121 GLY B C 1
ATOM 2032 O O . GLY B 1 155 ? 54.633 54.501 51.495 1.00 31.09 121 GLY B O 1
ATOM 2033 N N . THR B 1 156 ? 55.940 55.569 52.955 1.00 25.82 122 THR B N 1
ATOM 2034 C CA . THR B 1 156 ? 56.967 54.542 52.808 1.00 27.82 122 THR B CA 1
ATOM 2035 C C . THR B 1 156 ? 57.223 53.758 54.094 1.00 24.93 122 THR B C 1
ATOM 2036 O O . THR B 1 156 ? 58.327 53.249 54.307 1.00 29.12 122 THR B O 1
ATOM 2040 N N . THR B 1 157 ? 56.213 53.674 54.954 1.00 24.64 123 THR B N 1
ATOM 2041 C CA . THR B 1 157 ? 56.322 52.876 56.183 1.00 22.91 123 THR B CA 1
ATOM 2042 C C . THR B 1 157 ? 55.313 51.745 56.180 1.00 22.63 123 THR B C 1
ATOM 2043 O O . THR B 1 157 ? 54.365 51.744 55.387 1.00 20.78 123 THR B O 1
ATOM 2047 N N . ILE B 1 158 ? 55.499 50.804 57.098 1.00 21.52 124 ILE B N 1
ATOM 2048 C CA . ILE B 1 158 ? 54.673 49.616 57.167 1.00 19.29 124 ILE B CA 1
ATOM 2049 C C . ILE B 1 158 ? 53.217 49.944 57.576 1.00 23.00 124 ILE B C 1
ATOM 2050 O O . ILE B 1 158 ? 52.278 49.194 57.251 1.00 19.64 124 ILE B O 1
ATOM 2055 N N . GLU B 1 159 ? 53.036 51.084 58.245 1.00 23.03 125 GLU B N 1
ATOM 2056 C CA . GLU B 1 159 ? 51.705 51.577 58.636 1.00 25.23 125 GLU B CA 1
ATOM 2057 C C . GLU B 1 159 ? 50.977 52.299 57.487 1.00 24.75 125 GLU B C 1
ATOM 2058 O O . GLU B 1 159 ? 49.756 52.194 57.348 1.00 25.74 125 GLU B O 1
ATOM 2064 N N . SER B 1 160 ? 51.720 53.038 56.671 1.00 24.30 126 SER B N 1
ATOM 2065 C CA . SER B 1 160 ? 51.097 53.932 55.687 1.00 24.94 126 SER B CA 1
ATOM 2066 C C . SER B 1 160 ? 51.064 53.396 54.249 1.00 24.07 126 SER B C 1
ATOM 2067 O O . SER B 1 160 ? 50.642 54.105 53.334 1.00 22.85 126 SER B O 1
ATOM 2070 N N . CYS B 1 161 ? 51.495 52.152 54.051 1.00 24.56 127 CYS B N 1
ATOM 2071 C CA . CYS B 1 161 ? 51.589 51.588 52.700 1.00 23.80 127 CYS B CA 1
ATOM 2072 C C . CYS B 1 161 ? 51.505 50.067 52.714 1.00 21.62 127 CYS B C 1
ATOM 2073 O O . CYS B 1 161 ? 52.137 49.412 53.548 1.00 22.43 127 CYS B O 1
ATOM 2076 N N . GLY B 1 162 ? 50.749 49.511 51.770 1.00 19.06 128 GLY B N 1
ATOM 2077 C CA . GLY B 1 162 ? 50.432 48.093 51.771 1.00 19.28 128 GLY B CA 1
ATOM 2078 C C . GLY B 1 162 ? 51.510 47.162 51.253 1.00 18.16 128 GLY B C 1
ATOM 2079 O O . GLY B 1 162 ? 51.342 45.943 51.270 1.00 21.41 128 GLY B O 1
ATOM 2080 N N . ASN B 1 163 ? 52.607 47.735 50.773 1.00 19.73 129 ASN B N 1
ATOM 2081 C CA . ASN B 1 163 ? 53.764 46.968 50.321 1.00 18.31 129 ASN B CA 1
ATOM 2082 C C . ASN B 1 163 ? 54.949 47.917 50.379 1.00 17.76 129 ASN B C 1
ATOM 2083 O O . ASN B 1 163 ? 55.491 48.337 49.350 1.00 18.13 129 ASN B O 1
ATOM 2088 N N . TYR B 1 164 ? 55.333 48.270 51.603 1.00 19.42 130 TYR B N 1
ATOM 2089 C CA . TYR B 1 164 ? 56.232 49.393 51.829 1.00 17.35 130 TYR B CA 1
ATOM 2090 C C . TYR B 1 164 ? 57.656 49.050 51.425 1.00 15.70 130 TYR B C 1
ATOM 2091 O O . TYR B 1 164 ? 58.472 49.950 51.189 1.00 17.88 130 TYR B O 1
ATOM 2100 N N . LYS B 1 165 ? 57.968 47.760 51.352 1.00 14.96 131 LYS B N 1
ATOM 2101 C CA . LYS B 1 165 ? 59.306 47.358 50.906 1.00 19.31 131 LYS B CA 1
ATOM 2102 C C . LYS B 1 165 ? 59.495 47.564 49.408 1.00 20.04 131 LYS B C 1
ATOM 2103 O O . LYS B 1 165 ? 60.624 47.751 48.936 1.00 18.26 131 LYS B O 1
ATOM 2109 N N . ASP B 1 166 ? 58.397 47.548 48.656 1.00 18.59 132 ASP B N 1
ATOM 2110 C CA . ASP B 1 166 ? 58.502 47.608 47.196 1.00 20.25 132 ASP B CA 1
ATOM 2111 C C . ASP B 1 166 ? 58.537 49.059 46.694 1.00 18.40 132 ASP B C 1
ATOM 2112 O O . ASP B 1 166 ? 57.616 49.512 45.988 1.00 16.13 132 ASP B O 1
ATOM 2117 N N . HIS B 1 167 ? 59.577 49.789 47.096 1.00 16.28 133 HIS B N 1
ATOM 2118 C CA . HIS B 1 167 ? 59.778 51.181 46.680 1.00 16.93 133 HIS B CA 1
ATOM 2119 C C . HIS B 1 167 ? 61.193 51.354 46.213 1.00 15.85 133 HIS B C 1
ATOM 2120 O O . HIS B 1 167 ? 62.091 50.615 46.630 1.00 17.76 133 HIS B O 1
ATOM 2127 N N . SER B 1 168 ? 61.411 52.356 45.378 1.00 14.74 134 SER B N 1
ATOM 2128 C CA . SER B 1 168 ? 62.752 52.593 44.866 1.00 17.20 134 SER B CA 1
ATOM 2129 C C . SER B 1 168 ? 62.841 53.977 44.272 1.00 19.40 134 SER B C 1
ATOM 2130 O O . SER B 1 168 ? 62.402 54.208 43.139 1.00 21.27 134 SER B O 1
ATOM 2133 N N . LEU B 1 169 ? 63.425 54.893 45.033 1.00 20.39 135 LEU B N 1
ATOM 2134 C CA . LEU B 1 169 ? 63.681 56.231 44.546 1.00 20.78 135 LEU B CA 1
ATOM 2135 C C . LEU B 1 169 ? 64.631 56.166 43.359 1.00 20.27 135 LEU B C 1
ATOM 2136 O O . LEU B 1 169 ? 64.461 56.896 42.384 1.00 21.47 135 LEU B O 1
ATOM 2141 N N . HIS B 1 170 ? 65.640 55.306 43.447 1.00 17.99 136 HIS B N 1
ATOM 2142 C CA . HIS B 1 170 ? 66.577 55.138 42.340 1.00 19.14 136 HIS B CA 1
ATOM 2143 C C . HIS B 1 170 ? 65.818 54.818 41.048 1.00 18.36 136 HIS B C 1
ATOM 2144 O O . HIS B 1 170 ? 66.047 55.435 40.015 1.00 20.30 136 HIS B O 1
ATOM 2151 N N . SER B 1 171 ? 64.893 53.867 41.113 1.00 18.49 137 SER B N 1
ATOM 2152 C CA . SER B 1 171 ? 64.119 53.489 39.935 1.00 16.30 137 SER B CA 1
ATOM 2153 C C . SER B 1 171 ? 63.227 54.624 39.429 1.00 20.15 137 SER B C 1
ATOM 2154 O O . SER B 1 171 ? 63.185 54.888 38.224 1.00 22.58 137 SER B O 1
ATOM 2157 N N . ALA B 1 172 ? 62.521 55.301 40.337 1.00 19.74 138 ALA B N 1
ATOM 2158 C CA . ALA B 1 172 ? 61.642 56.403 39.942 1.00 17.20 138 ALA B CA 1
ATOM 2159 C C . ALA B 1 172 ? 62.407 57.518 39.229 1.00 20.97 138 ALA B C 1
ATOM 2160 O O . ALA B 1 172 ? 61.946 58.046 38.203 1.00 18.32 138 ALA B O 1
ATOM 2162 N N . LYS B 1 173 ? 63.563 57.890 39.778 1.00 19.12 139 LYS B N 1
ATOM 2163 C CA . LYS B 1 173 ? 64.383 58.953 39.191 1.00 20.53 139 LYS B CA 1
ATOM 2164 C C . LYS B 1 173 ? 64.872 58.585 37.793 1.00 20.78 139 LYS B C 1
ATOM 2165 O O . LYS B 1 173 ? 64.805 59.399 36.869 1.00 20.11 139 LYS B O 1
ATOM 2171 N N . GLU B 1 174 ? 65.366 57.361 37.638 1.00 19.41 140 GLU B N 1
ATOM 2172 C CA . GLU B 1 174 ? 65.890 56.924 36.347 1.00 21.31 140 GLU B CA 1
ATOM 2173 C C . GLU B 1 174 ? 64.777 56.812 35.319 1.00 20.50 140 GLU B C 1
ATOM 2174 O O . GLU B 1 174 ? 64.976 57.136 34.143 1.00 19.44 140 GLU B O 1
ATOM 2180 N N . TRP B 1 175 ? 63.603 56.358 35.749 1.00 19.59 141 TRP B N 1
ATOM 2181 C CA . TRP B 1 175 ? 62.484 56.244 34.807 1.00 20.41 141 TRP B CA 1
ATOM 2182 C C . TRP B 1 175 ? 62.040 57.641 34.375 1.00 21.25 141 TRP B C 1
ATOM 2183 O O . TRP B 1 175 ? 61.858 57.893 33.183 1.00 20.48 141 TRP B O 1
ATOM 2194 N N . ALA B 1 176 ? 61.921 58.559 35.338 1.00 20.03 142 ALA B N 1
ATOM 2195 C CA . ALA B 1 176 ? 61.559 59.952 35.051 1.00 17.53 142 ALA B CA 1
ATOM 2196 C C . ALA B 1 176 ? 62.535 60.605 34.069 1.00 22.13 142 ALA B C 1
ATOM 2197 O O . ALA B 1 176 ? 62.119 61.333 33.161 1.00 21.67 142 ALA B O 1
ATOM 2199 N N . LYS B 1 177 ? 63.832 60.343 34.231 1.00 23.22 143 LYS B N 1
ATOM 2200 C CA . LYS B 1 177 ? 64.816 60.868 33.273 1.00 22.50 143 LYS B CA 1
ATOM 2201 C C . LYS B 1 177 ? 64.658 60.243 31.883 1.00 20.33 143 LYS B C 1
ATOM 2202 O O . LYS B 1 177 ? 64.721 60.939 30.880 1.00 21.20 143 LYS B O 1
ATOM 2208 N N . LEU B 1 178 ? 64.456 58.929 31.825 1.00 21.54 144 LEU B N 1
ATOM 2209 C CA . LEU B 1 178 ? 64.324 58.236 30.546 1.00 21.56 144 LEU B CA 1
ATOM 2210 C C . LEU B 1 178 ? 63.108 58.773 29.786 1.00 21.53 144 LEU B C 1
ATOM 2211 O O . LEU B 1 178 ? 63.219 59.167 28.631 1.00 23.39 144 LEU B O 1
ATOM 2216 N N . ILE B 1 179 ? 61.961 58.809 30.459 1.00 20.68 145 ILE B N 1
ATOM 2217 C CA . ILE B 1 179 ? 60.728 59.382 29.920 1.00 19.69 145 ILE B CA 1
ATOM 2218 C C . ILE B 1 179 ? 60.864 60.826 29.429 1.00 22.69 145 ILE B C 1
ATOM 2219 O O . ILE B 1 179 ? 60.384 61.170 28.337 1.00 22.65 145 ILE B O 1
ATOM 2224 N N . LEU B 1 180 ? 61.503 61.679 30.224 1.00 20.09 146 LEU B N 1
ATOM 2225 C CA . LEU B 1 180 ? 61.684 63.068 29.819 1.00 19.54 146 LEU B CA 1
ATOM 2226 C C . LEU B 1 180 ? 62.590 63.194 28.594 1.00 23.00 146 LEU B C 1
ATOM 2227 O O . LEU B 1 180 ? 62.358 64.050 27.742 1.00 21.52 146 LEU B O 1
ATOM 2232 N N . SER B 1 181 ? 63.605 62.335 28.497 1.00 20.16 147 SER B N 1
ATOM 2233 C CA . SER B 1 181 ? 64.515 62.373 27.350 1.00 24.36 147 SER B CA 1
ATOM 2234 C C . SER B 1 181 ? 63.815 62.068 26.019 1.00 24.67 147 SER B C 1
ATOM 2235 O O . SER B 1 181 ? 64.309 62.458 24.974 1.00 27.51 147 SER B O 1
ATOM 2238 N N . GLN B 1 182 ? 62.675 61.376 26.065 1.00 27.37 148 GLN B N 1
ATOM 2239 C CA . GLN B 1 182 ? 61.891 61.035 24.866 1.00 24.21 148 GLN B CA 1
ATOM 2240 C C . GLN B 1 182 ? 60.868 62.126 24.519 1.00 25.09 148 GLN B C 1
ATOM 2241 O O . GLN B 1 182 ? 60.473 62.283 23.360 1.00 27.16 148 GLN B O 1
ATOM 2247 N N . GLY B 1 183 ? 60.440 62.878 25.529 1.00 25.36 149 GLY B N 1
ATOM 2248 C CA . GLY B 1 183 ? 59.493 63.963 25.317 1.00 25.38 149 GLY B CA 1
ATOM 2249 C C . GLY B 1 183 ? 58.058 63.517 25.503 1.00 26.03 149 GLY B C 1
ATOM 2250 O O . GLY B 1 183 ? 57.678 62.420 25.078 1.00 24.33 149 GLY B O 1
ATOM 2251 N N . ILE B 1 184 ? 57.256 64.366 26.141 1.00 27.08 150 ILE B N 1
ATOM 2252 C CA . ILE B 1 184 ? 55.846 64.074 26.358 1.00 24.57 150 ILE B CA 1
ATOM 2253 C C . ILE B 1 184 ? 55.032 64.648 25.205 1.00 26.79 150 ILE B C 1
ATOM 2254 O O . ILE B 1 184 ? 55.024 65.864 25.013 1.00 28.00 150 ILE B O 1
ATOM 2259 N N . SER B 1 185 ? 54.339 63.801 24.444 1.00 22.27 151 SER B N 1
ATOM 2260 C CA . SER B 1 185 ? 53.505 64.318 23.351 1.00 22.88 151 SER B CA 1
ATOM 2261 C C . SER B 1 185 ? 52.075 64.642 23.811 1.00 21.08 151 SER B C 1
ATOM 2262 O O . SER B 1 185 ? 51.517 63.967 24.678 1.00 19.73 151 SER B O 1
ATOM 2265 N N . THR B 1 186 ? 51.492 65.684 23.229 1.00 20.64 152 THR B N 1
ATOM 2266 C CA . THR B 1 186 ? 50.090 66.032 23.478 1.00 20.19 152 THR B CA 1
ATOM 2267 C C . THR B 1 186 ? 49.120 65.261 22.566 1.00 24.56 152 THR B C 1
ATOM 2268 O O . THR B 1 186 ? 47.891 65.356 22.725 1.00 26.02 152 THR B O 1
ATOM 2272 N N . ASP B 1 187 ? 49.677 64.502 21.617 1.00 25.24 153 ASP B N 1
ATOM 2273 C CA . ASP B 1 187 ? 48.894 63.655 20.711 1.00 23.11 153 ASP B CA 1
ATOM 2274 C C . ASP B 1 187 ? 49.447 62.226 20.744 1.00 22.50 153 ASP B C 1
ATOM 2275 O O . ASP B 1 187 ? 50.659 62.013 20.623 1.00 22.47 153 ASP B O 1
ATOM 2280 N N . ALA B 1 188 ? 48.562 61.249 20.906 1.00 20.55 154 ALA B N 1
ATOM 2281 C CA . ALA B 1 188 ? 48.955 59.841 20.928 1.00 21.45 154 ALA B CA 1
ATOM 2282 C C . ALA B 1 188 ? 49.532 59.305 19.608 1.00 22.01 154 ALA B C 1
ATOM 2283 O O . ALA B 1 188 ? 50.311 58.347 19.623 1.00 19.55 154 ALA B O 1
ATOM 2285 N N . PHE B 1 189 ? 49.144 59.895 18.475 1.00 21.89 155 PHE B N 1
ATOM 2286 C CA . PHE B 1 189 ? 49.437 59.276 17.165 1.00 25.85 155 PHE B CA 1
ATOM 2287 C C . PHE B 1 189 ? 50.494 60.007 16.341 1.00 25.39 155 PHE B C 1
ATOM 2288 O O . PHE B 1 189 ? 51.043 59.463 15.380 1.00 24.76 155 PHE B O 1
ATOM 2296 N N . GLU B 1 190 ? 50.767 61.243 16.731 1.00 27.19 156 GLU B N 1
ATOM 2297 C CA . GLU B 1 190 ? 51.729 62.093 16.052 1.00 28.14 156 GLU B CA 1
ATOM 2298 C C . GLU B 1 190 ? 52.574 62.698 17.172 1.00 26.99 156 GLU B C 1
ATOM 2299 O O . GLU B 1 190 ? 52.031 63.157 18.184 1.00 23.75 156 GLU B O 1
ATOM 2305 N N . ARG B 1 191 ? 53.895 62.663 17.023 1.00 27.04 157 ARG B N 1
ATOM 2306 C CA . ARG B 1 191 ? 54.778 63.226 18.040 1.00 26.44 157 ARG B CA 1
ATOM 2307 C C . ARG B 1 191 ? 54.664 64.738 18.090 1.00 26.84 157 ARG B C 1
ATOM 2308 O O . ARG B 1 191 ? 55.157 65.433 17.203 1.00 31.37 157 ARG B O 1
ATOM 2316 N N . LYS B 1 192 ? 54.016 65.246 19.134 1.00 25.56 158 LYS B N 1
ATOM 2317 C CA . LYS B 1 192 ? 53.954 66.685 19.378 1.00 24.48 158 LYS B CA 1
ATOM 2318 C C . LYS B 1 192 ? 54.549 66.944 20.746 1.00 27.07 158 LYS B C 1
ATOM 2319 O O . LYS B 1 192 ? 53.832 67.278 21.693 1.00 25.38 158 LYS B O 1
ATOM 2325 N N . PRO B 1 193 ? 55.878 66.782 20.858 1.00 30.68 159 PRO B N 1
ATOM 2326 C CA . PRO B 1 193 ? 56.504 66.758 22.180 1.00 29.08 159 PRO B CA 1
ATOM 2327 C C . PRO B 1 193 ? 56.620 68.159 22.751 1.00 33.57 159 PRO B C 1
ATOM 2328 O O . PRO B 1 193 ? 56.953 69.099 22.021 1.00 35.26 159 PRO B O 1
ATOM 2332 N N . ILE B 1 194 ? 56.325 68.295 24.039 1.00 31.74 160 ILE B N 1
ATOM 2333 C CA . ILE B 1 194 ? 56.536 69.551 24.740 1.00 37.02 160 ILE B CA 1
ATOM 2334 C C . ILE B 1 194 ? 57.797 69.418 25.599 1.00 43.32 160 ILE B C 1
ATOM 2335 O O . ILE B 1 194 ? 58.247 68.291 25.876 1.00 41.77 160 ILE B O 1
ATOM 2341 N N . LEU C 1 46 ? 81.335 42.815 31.547 1.00 26.87 12 LEU C N 1
ATOM 2342 C CA . LEU C 1 46 ? 80.613 42.974 30.286 1.00 30.36 12 LEU C CA 1
ATOM 2343 C C . LEU C 1 46 ? 80.060 44.390 30.157 1.00 31.08 12 LEU C C 1
ATOM 2344 O O . LEU C 1 46 ? 79.402 44.884 31.080 1.00 29.23 12 LEU C O 1
ATOM 2349 N N . ASP C 1 47 ? 80.306 45.043 29.022 1.00 26.38 13 ASP C N 1
ATOM 2350 C CA . ASP C 1 47 ? 79.626 46.305 28.744 1.00 28.69 13 ASP C CA 1
ATOM 2351 C C . ASP C 1 47 ? 78.265 46.007 28.115 1.00 27.73 13 ASP C C 1
ATOM 2352 O O . ASP C 1 47 ? 78.172 45.651 26.936 1.00 25.65 13 ASP C O 1
ATOM 2357 N N . HIS C 1 48 ? 77.210 46.176 28.909 1.00 26.02 14 HIS C N 1
ATOM 2358 C CA . HIS C 1 48 ? 75.855 45.847 28.471 1.00 24.92 14 HIS C CA 1
ATOM 2359 C C . HIS C 1 48 ? 75.305 46.785 27.383 1.00 23.58 14 HIS C C 1
ATOM 2360 O O . HIS C 1 48 ? 74.280 46.484 26.759 1.00 21.14 14 HIS C O 1
ATOM 2367 N N . THR C 1 49 ? 75.967 47.921 27.159 1.00 23.52 15 THR C N 1
ATOM 2368 C CA . THR C 1 49 ? 75.487 48.872 26.156 1.00 26.72 15 THR C CA 1
ATOM 2369 C C . THR C 1 49 ? 75.920 48.527 24.728 1.00 26.86 15 THR C C 1
ATOM 2370 O O . THR C 1 49 ? 75.408 49.112 23.772 1.00 30.84 15 THR C O 1
ATOM 2374 N N . ILE C 1 50 ? 76.853 47.589 24.576 1.00 25.70 16 ILE C N 1
ATOM 2375 C CA . ILE C 1 50 ? 77.359 47.250 23.234 1.00 30.02 16 ILE C CA 1
ATOM 2376 C C . ILE C 1 50 ? 76.949 45.865 22.732 1.00 29.87 16 ILE C C 1
ATOM 2377 O O . ILE C 1 50 ? 77.113 45.564 21.548 1.00 34.57 16 ILE C O 1
ATOM 2382 N N . VAL C 1 51 ? 76.413 45.026 23.614 1.00 24.46 17 VAL C N 1
ATOM 2383 C CA . VAL C 1 51 ? 75.950 43.706 23.185 1.00 25.68 17 VAL C CA 1
ATOM 2384 C C . VAL C 1 51 ? 74.670 43.828 22.369 1.00 23.08 17 VAL C C 1
ATOM 2385 O O . VAL C 1 51 ? 74.007 44.877 22.379 1.00 19.90 17 VAL C O 1
ATOM 2389 N N . LYS C 1 52 ? 74.331 42.749 21.666 1.00 19.66 18 LYS C N 1
ATOM 2390 C CA . LYS C 1 52 ? 73.136 42.705 20.839 1.00 19.44 18 LYS C CA 1
ATOM 2391 C C . LYS C 1 52 ? 72.450 41.373 21.057 1.00 22.91 18 LYS C C 1
ATOM 2392 O O . LYS C 1 52 ? 72.932 40.332 20.592 1.00 23.95 18 LYS C O 1
ATOM 2398 N N . ALA C 1 53 ? 71.329 41.421 21.770 1.00 19.59 19 ALA C N 1
ATOM 2399 C CA . ALA C 1 53 ? 70.577 40.241 22.166 1.00 19.42 19 ALA C CA 1
ATOM 2400 C C . ALA C 1 53 ? 69.535 39.950 21.094 1.00 19.38 19 ALA C C 1
ATOM 2401 O O . ALA C 1 53 ? 69.162 40.844 20.340 1.00 19.20 19 ALA C O 1
ATOM 2403 N N . PRO C 1 54 ? 69.034 38.709 21.032 1.00 21.46 20 PRO C N 1
ATOM 2404 C CA . PRO C 1 54 ? 69.385 37.525 21.833 1.00 17.46 20 PRO C CA 1
ATOM 2405 C C . PRO C 1 54 ? 70.733 36.945 21.431 1.00 20.87 20 PRO C C 1
ATOM 2406 O O . PRO C 1 54 ? 71.026 36.865 20.230 1.00 21.44 20 PRO C O 1
ATOM 2410 N N . TYR C 1 55 ? 71.548 36.577 22.422 1.00 20.79 21 TYR C N 1
ATOM 2411 C CA . TYR C 1 55 ? 72.821 35.923 22.154 1.00 20.71 21 TYR C CA 1
ATOM 2412 C C . TYR C 1 55 ? 73.106 34.809 23.160 1.00 20.67 21 TYR C C 1
ATOM 2413 O O . TYR C 1 55 ? 72.412 34.667 24.173 1.00 20.69 21 TYR C O 1
ATOM 2422 N N . ILE C 1 56 ? 74.123 34.015 22.854 1.00 21.81 22 ILE C N 1
ATOM 2423 C CA . ILE C 1 56 ? 74.683 33.043 23.786 1.00 22.19 22 ILE C CA 1
ATOM 2424 C C . ILE C 1 56 ? 76.125 33.462 24.001 1.00 25.65 22 ILE C C 1
ATOM 2425 O O . ILE C 1 56 ? 76.856 33.670 23.027 1.00 27.78 22 ILE C O 1
ATOM 2430 N N . ARG C 1 57 ? 76.552 33.580 25.252 1.00 22.87 23 ARG C N 1
ATOM 2431 C CA . ARG C 1 57 ? 77.907 34.047 25.528 1.00 23.80 23 ARG C CA 1
ATOM 2432 C C . ARG C 1 57 ? 78.541 33.192 26.630 1.00 27.34 23 ARG C C 1
ATOM 2433 O O . ARG C 1 57 ? 77.960 33.032 27.720 1.00 22.73 23 ARG C O 1
ATOM 2441 N N . LEU C 1 58 ? 79.714 32.624 26.347 1.00 26.99 24 LEU C N 1
ATOM 2442 C CA . LEU C 1 58 ? 80.484 31.953 27.399 1.00 26.97 24 LEU C CA 1
ATOM 2443 C C . LEU C 1 58 ? 80.973 32.994 28.414 1.00 26.41 24 LEU C C 1
ATOM 2444 O O . LEU C 1 58 ? 81.675 33.935 28.058 1.00 27.88 24 LEU C O 1
ATOM 2449 N N . ILE C 1 59 ? 80.574 32.850 29.673 1.00 26.29 25 ILE C N 1
ATOM 2450 C CA . ILE C 1 59 ? 81.017 33.786 30.697 1.00 26.35 25 ILE C CA 1
ATOM 2451 C C . ILE C 1 59 ? 82.390 33.377 31.212 1.00 28.00 25 ILE C C 1
ATOM 2452 O O . ILE C 1 59 ? 83.306 34.206 31.303 1.00 31.12 25 ILE C O 1
ATOM 2457 N N . SER C 1 60 ? 82.536 32.100 31.553 1.00 25.74 26 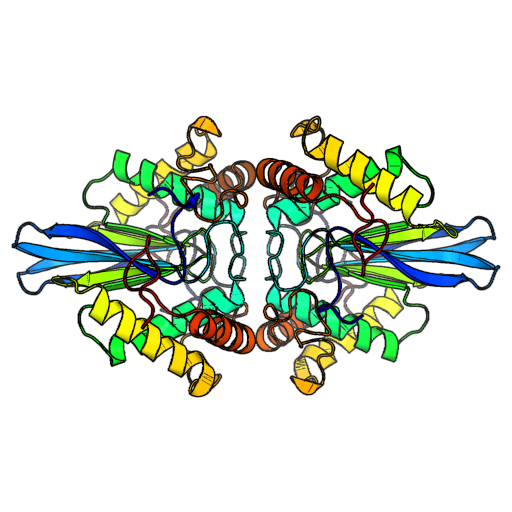SER C N 1
ATOM 2458 C CA . SER C 1 60 ? 83.800 31.619 32.103 1.00 29.37 26 SER C CA 1
ATOM 2459 C C . SER C 1 60 ? 83.885 30.110 32.102 1.00 30.39 26 SER C C 1
ATOM 2460 O O . SER C 1 60 ? 82.863 29.406 32.039 1.00 28.07 26 SER C O 1
ATOM 2463 N N . GLU C 1 61 ? 85.120 29.625 32.180 1.00 30.78 27 GLU C N 1
ATOM 2464 C CA . GLU C 1 61 ? 85.408 28.212 32.373 1.00 31.60 27 GLU C CA 1
ATOM 2465 C C . GLU C 1 61 ? 86.218 28.080 33.654 1.00 30.81 27 GLU C C 1
ATOM 2466 O O . GLU C 1 61 ? 87.116 28.883 33.902 1.00 28.50 27 GLU C O 1
ATOM 2472 N N . GLU C 1 62 ? 85.892 27.089 34.476 1.00 31.06 28 GLU C N 1
ATOM 2473 C CA . GLU C 1 62 ? 86.645 26.852 35.705 1.00 32.09 28 GLU C CA 1
ATOM 2474 C C . GLU C 1 62 ? 87.059 25.398 35.763 1.00 28.01 28 GLU C C 1
ATOM 2475 O O . GLU C 1 62 ? 86.289 24.515 35.367 1.00 28.06 28 GLU C O 1
ATOM 2481 N N . VAL C 1 63 ? 88.261 25.156 36.278 1.00 28.60 29 VAL C N 1
ATOM 2482 C CA . VAL C 1 63 ? 88.791 23.811 36.431 1.00 26.61 29 VAL C CA 1
ATOM 2483 C C . VAL C 1 63 ? 88.739 23.403 37.898 1.00 26.68 29 VAL C C 1
ATOM 2484 O O . VAL C 1 63 ? 89.256 24.115 38.758 1.00 23.96 29 VAL C O 1
ATOM 2488 N N . GLY C 1 64 ? 88.129 22.260 38.195 1.00 30.15 30 GLY C N 1
ATOM 2489 C CA . GLY C 1 64 ? 88.108 21.770 39.566 1.00 29.92 30 GLY C CA 1
ATOM 2490 C C . GLY C 1 64 ? 89.443 21.156 39.955 1.00 33.29 30 GLY C C 1
ATOM 2491 O O . GLY C 1 64 ? 90.316 20.974 39.094 1.00 32.12 30 GLY C O 1
ATOM 2492 N N . PRO C 1 65 ? 89.603 20.812 41.249 1.00 32.45 31 PRO C N 1
ATOM 2493 C CA . PRO C 1 65 ? 90.866 20.268 41.772 1.00 30.74 31 PRO C CA 1
ATOM 2494 C C . PRO C 1 65 ? 91.294 18.992 41.039 1.00 32.08 31 PRO C C 1
ATOM 2495 O O . PRO C 1 65 ? 92.469 18.859 40.698 1.00 35.90 31 PRO C O 1
ATOM 2499 N N . LYS C 1 66 ? 90.359 18.077 40.799 1.00 32.62 32 LYS C N 1
ATOM 2500 C CA . LYS C 1 66 ? 90.662 16.853 40.057 1.00 34.60 32 LYS C CA 1
ATOM 2501 C C . LYS C 1 66 ? 90.636 17.076 38.542 1.00 36.67 32 LYS C C 1
ATOM 2502 O O . LYS C 1 66 ? 90.834 16.137 37.762 1.00 37.41 32 LYS C O 1
ATOM 2508 N N . GLY C 1 67 ? 90.380 18.316 38.126 1.00 35.09 33 GLY C N 1
ATOM 2509 C CA . GLY C 1 67 ? 90.506 18.681 36.723 1.00 36.19 33 GLY C CA 1
ATOM 2510 C C . GLY C 1 67 ? 89.237 18.754 35.890 1.00 32.32 33 GLY C C 1
ATOM 2511 O O . GLY C 1 67 ? 89.310 18.978 34.674 1.00 33.15 33 GLY C O 1
ATOM 2512 N N . ASP C 1 68 ? 88.080 18.558 36.518 1.00 32.24 34 ASP C N 1
ATOM 2513 C CA . ASP C 1 68 ? 86.809 18.723 35.813 1.00 31.91 34 ASP C CA 1
ATOM 2514 C C . ASP C 1 68 ? 86.610 20.186 35.441 1.00 29.68 34 ASP C C 1
ATOM 2515 O O . ASP C 1 68 ? 87.001 21.095 36.189 1.00 27.11 34 ASP C O 1
ATOM 2520 N N . ILE C 1 69 ? 86.006 20.413 34.283 1.00 27.23 35 ILE C N 1
ATOM 2521 C CA . ILE C 1 69 ? 85.716 21.768 33.845 1.00 29.48 35 ILE C CA 1
ATOM 2522 C C . ILE C 1 69 ? 84.231 22.086 34.021 1.00 24.59 35 ILE C C 1
ATOM 2523 O O . ILE C 1 69 ? 83.374 21.246 33.757 1.00 27.82 35 ILE C O 1
ATOM 2528 N N . ILE C 1 70 ? 83.934 23.295 34.480 1.00 24.24 36 ILE C N 1
ATOM 2529 C CA . ILE C 1 70 ? 82.561 23.775 34.566 1.00 24.26 36 ILE C CA 1
ATOM 2530 C C . ILE C 1 70 ? 82.474 25.068 33.755 1.00 27.39 36 ILE C C 1
ATOM 2531 O O . ILE C 1 70 ? 83.257 25.995 33.975 1.00 30.33 36 ILE C O 1
ATOM 2536 N N . THR C 1 71 ? 81.548 25.128 32.798 1.00 27.00 37 THR C N 1
ATOM 2537 C CA . THR C 1 71 ? 81.383 26.338 31.997 1.00 24.93 37 THR C CA 1
ATOM 2538 C C . THR C 1 71 ? 80.133 27.100 32.407 1.00 25.28 37 THR C C 1
ATOM 2539 O O . THR C 1 71 ? 79.104 26.498 32.726 1.00 28.19 37 THR C O 1
ATOM 2543 N N . ASN C 1 72 ? 80.230 28.427 32.401 1.00 25.82 38 ASN C N 1
ATOM 2544 C CA . ASN C 1 72 ? 79.098 29.280 32.722 1.00 31.65 38 ASN C CA 1
ATOM 2545 C C . ASN C 1 72 ? 78.701 30.063 31.483 1.00 25.79 38 ASN C C 1
ATOM 2546 O O . ASN C 1 72 ? 79.554 30.687 30.846 1.00 24.90 38 ASN C O 1
ATOM 2551 N N . PHE C 1 73 ? 77.415 30.031 31.146 1.00 24.21 39 PHE C N 1
ATOM 2552 C CA . PHE C 1 73 ? 76.913 30.776 29.987 1.00 25.89 39 PHE C CA 1
ATOM 2553 C C . PHE C 1 73 ? 75.920 31.900 30.315 1.00 23.59 39 PHE C C 1
ATOM 2554 O O . PHE C 1 73 ? 75.061 31.769 31.199 1.00 24.79 39 PHE C O 1
ATOM 2562 N N . ASP C 1 74 ? 76.069 32.998 29.577 1.00 25.01 40 ASP C N 1
ATOM 2563 C CA . ASP C 1 74 ? 75.129 34.111 29.538 1.00 21.78 40 ASP C CA 1
ATOM 2564 C C . ASP C 1 74 ? 74.149 33.837 28.394 1.00 23.68 40 ASP C C 1
ATOM 2565 O O . ASP C 1 74 ? 74.503 33.969 27.220 1.00 22.68 40 ASP C O 1
ATOM 2570 N N . ILE C 1 75 ? 72.925 33.441 28.734 1.00 23.19 41 ILE C N 1
ATOM 2571 C CA . ILE C 1 75 ? 71.870 33.268 27.738 1.00 21.20 41 ILE C CA 1
ATOM 2572 C C . ILE C 1 75 ? 71.011 34.520 27.726 1.00 20.32 41 ILE C C 1
ATOM 2573 O O . ILE C 1 75 ? 70.065 34.624 28.520 1.00 21.65 41 ILE C O 1
ATOM 2578 N N . ARG C 1 76 ? 71.333 35.470 26.852 1.00 15.62 42 ARG C N 1
ATOM 2579 C CA . ARG C 1 76 ? 70.644 36.752 26.868 1.00 19.96 42 ARG C CA 1
ATOM 2580 C C . ARG C 1 76 ? 69.430 36.706 25.930 1.00 20.66 42 ARG C C 1
ATOM 2581 O O . ARG C 1 76 ? 69.571 36.611 24.710 1.00 18.25 42 ARG C O 1
ATOM 2589 N N . LEU C 1 77 ? 68.235 36.743 26.502 1.00 16.20 43 LEU C N 1
ATOM 2590 C CA . LEU C 1 77 ? 67.025 36.622 25.700 1.00 17.84 43 LEU C CA 1
ATOM 2591 C C . LEU C 1 77 ? 66.512 37.989 25.252 1.00 19.03 43 LEU C C 1
ATOM 2592 O O . LEU C 1 77 ? 65.810 38.099 24.245 1.00 18.32 43 LEU C O 1
ATOM 2597 N N . ILE C 1 78 ? 66.876 39.029 26.000 1.00 19.28 44 ILE C N 1
ATOM 2598 C CA . ILE C 1 78 ? 66.317 40.364 25.818 1.00 16.15 44 ILE C CA 1
ATOM 2599 C C . ILE C 1 78 ? 67.457 41.377 25.862 1.00 18.30 44 ILE C C 1
ATOM 2600 O O . ILE C 1 78 ? 68.432 41.170 26.605 1.00 16.49 44 ILE C O 1
ATOM 2605 N N . GLN C 1 79 ? 67.351 42.460 25.084 1.00 17.19 45 GLN C N 1
ATOM 2606 C CA . GLN C 1 79 ? 68.390 43.500 25.063 1.00 18.01 45 GLN C CA 1
ATOM 2607 C C . GLN C 1 79 ? 68.502 44.221 26.408 1.00 18.16 45 GLN C C 1
ATOM 2608 O O . GLN C 1 79 ? 67.528 44.811 26.886 1.00 20.34 45 GLN C O 1
ATOM 2614 N N . PRO C 1 80 ? 69.690 44.195 27.020 1.00 16.19 46 PRO C N 1
ATOM 2615 C CA . PRO C 1 80 ? 69.845 44.836 28.334 1.00 17.56 46 PRO C CA 1
ATOM 2616 C C . PRO C 1 80 ? 69.298 46.269 28.384 1.00 19.33 46 PRO C C 1
ATOM 2617 O O . PRO C 1 80 ? 69.591 47.079 27.490 1.00 17.95 46 PRO C O 1
ATOM 2621 N N . ASN C 1 81 ? 68.468 46.541 29.395 1.00 17.01 47 ASN C N 1
ATOM 2622 C CA . ASN C 1 81 ? 67.968 47.886 29.666 1.00 17.40 47 ASN C CA 1
ATOM 2623 C C . ASN C 1 81 ? 66.925 48.423 28.667 1.00 20.66 47 ASN C C 1
ATOM 2624 O O . ASN C 1 81 ? 66.514 49.589 28.741 1.00 21.22 47 ASN C O 1
ATOM 2629 N N . GLU C 1 82 ? 66.485 47.569 27.746 1.00 20.19 48 GLU C N 1
ATOM 2630 C CA . GLU C 1 82 ? 65.432 47.956 26.810 1.00 21.01 48 GLU C CA 1
ATOM 2631 C C . GLU C 1 82 ? 64.098 47.312 27.165 1.00 21.37 48 GLU C C 1
ATOM 2632 O O . GLU C 1 82 ? 63.036 47.772 26.733 1.00 20.64 48 GLU C O 1
ATOM 2638 N N . ASN C 1 83 ? 64.157 46.243 27.948 1.00 18.14 49 ASN C N 1
ATOM 2639 C CA . ASN C 1 83 ? 62.959 45.484 28.302 1.00 20.45 49 ASN C CA 1
ATOM 2640 C C . ASN C 1 83 ? 63.352 44.477 29.368 1.00 20.51 49 ASN C C 1
ATOM 2641 O O . ASN C 1 83 ? 64.542 44.326 29.668 1.00 22.58 49 ASN C O 1
ATOM 2646 N N . ALA C 1 84 ? 62.367 43.787 29.933 1.00 17.03 50 ALA C N 1
ATOM 2647 C CA . ALA C 1 84 ? 62.617 42.779 30.955 1.00 18.73 50 ALA C CA 1
ATOM 2648 C C . ALA C 1 84 ? 61.433 41.825 30.971 1.00 19.66 50 ALA C C 1
ATOM 2649 O O . ALA C 1 84 ? 60.301 42.233 30.734 1.00 24.09 50 ALA C O 1
ATOM 2651 N N . MET C 1 85 ? 61.675 40.552 31.240 1.00 19.00 51 MET C N 1
ATOM 2652 C CA . MET C 1 85 ? 60.597 39.572 31.187 1.00 19.53 51 MET C CA 1
ATOM 2653 C C . MET C 1 85 ? 59.737 39.675 32.441 1.00 20.71 51 MET C C 1
ATOM 2654 O O . MET C 1 85 ? 60.271 39.828 33.530 1.00 18.03 51 MET C O 1
ATOM 2659 N N . ASP C 1 86 ? 58.411 39.597 32.311 1.00 21.60 52 ASP C N 1
ATOM 2660 C CA . ASP C 1 86 ? 57.566 39.601 33.513 1.00 20.26 52 ASP C CA 1
ATOM 2661 C C . ASP C 1 86 ? 57.865 38.353 34.360 1.00 19.19 52 ASP C C 1
ATOM 2662 O O . ASP C 1 86 ? 58.362 37.351 33.837 1.00 17.44 52 ASP C O 1
ATOM 2667 N N . THR C 1 87 ? 57.577 38.399 35.661 1.00 19.83 53 THR C N 1
ATOM 2668 C CA . THR C 1 87 ? 57.950 37.279 36.541 1.00 18.82 53 THR C CA 1
ATOM 2669 C C . THR C 1 87 ? 57.255 35.970 36.186 1.00 16.91 53 THR C C 1
ATOM 2670 O O . THR C 1 87 ? 57.854 34.908 36.269 1.00 20.01 53 THR C O 1
ATOM 2674 N N . ALA C 1 88 ? 55.998 36.051 35.778 1.00 15.36 54 ALA C N 1
ATOM 2675 C CA . ALA C 1 88 ? 55.207 34.857 35.484 1.00 17.40 54 ALA C CA 1
ATOM 2676 C C . ALA C 1 88 ? 55.758 34.059 34.291 1.00 16.55 54 ALA C C 1
ATOM 2677 O O . ALA C 1 88 ? 55.906 32.828 34.352 1.00 17.88 54 ALA C O 1
ATOM 2679 N N . GLY C 1 89 ? 56.046 34.751 33.198 1.00 17.45 55 GLY C N 1
ATOM 2680 C CA . GLY C 1 89 ? 56.618 34.097 32.031 1.00 17.20 55 GLY C CA 1
ATOM 2681 C C . GLY C 1 89 ? 58.052 33.659 32.265 1.00 16.80 55 GLY C C 1
ATOM 2682 O O . GLY C 1 89 ? 58.455 32.589 31.823 1.00 19.61 55 GLY C O 1
ATOM 2683 N N . LEU C 1 90 ? 58.833 34.486 32.956 1.00 19.37 56 LEU C N 1
ATOM 2684 C CA . LEU C 1 90 ? 60.195 34.103 33.328 1.00 20.99 56 LEU C CA 1
ATOM 2685 C C . LEU C 1 90 ? 60.212 32.830 34.178 1.00 18.77 56 LEU C C 1
ATOM 2686 O O . LEU C 1 90 ? 61.066 31.944 34.004 1.00 19.47 56 LEU C O 1
ATOM 2691 N N . HIS C 1 91 ? 59.259 32.745 35.094 1.00 16.65 57 HIS C N 1
ATOM 2692 C CA . HIS C 1 91 ? 59.167 31.609 35.995 1.00 16.51 57 HIS C CA 1
ATOM 2693 C C . HIS C 1 91 ? 58.765 30.346 35.228 1.00 18.23 57 HIS C C 1
ATOM 2694 O O . HIS C 1 91 ? 59.355 29.275 35.413 1.00 16.25 57 HIS C O 1
ATOM 2701 N N . THR C 1 92 ? 57.756 30.466 34.364 1.00 17.13 58 THR C N 1
ATOM 2702 C CA . THR C 1 92 ? 57.324 29.323 33.562 1.00 17.43 58 THR C CA 1
ATOM 2703 C C . THR C 1 92 ? 58.424 28.889 32.581 1.00 17.29 58 THR C C 1
ATOM 2704 O O . THR C 1 92 ? 58.661 27.694 32.386 1.00 15.30 58 THR C O 1
ATOM 2708 N N . ILE C 1 93 ? 59.110 29.852 31.977 1.00 17.41 59 ILE C N 1
ATOM 2709 C CA . ILE C 1 93 ? 60.216 29.516 31.075 1.00 19.58 59 ILE C CA 1
ATOM 2710 C C . ILE C 1 93 ? 61.359 28.813 31.827 1.00 22.64 59 ILE C C 1
ATOM 2711 O O . ILE C 1 93 ? 62.012 27.925 31.274 1.00 22.62 59 ILE C O 1
ATOM 2716 N N . GLU C 1 94 ? 61.577 29.169 33.093 1.00 19.69 60 GLU C N 1
ATOM 2717 C CA . GLU C 1 94 ? 62.622 28.506 33.887 1.00 20.50 60 GLU C CA 1
ATOM 2718 C C . GLU C 1 94 ? 62.295 27.023 34.107 1.00 23.19 60 GLU C C 1
ATOM 2719 O O . GLU C 1 94 ? 63.142 26.158 33.887 1.00 25.37 60 GLU C O 1
ATOM 2725 N N . HIS C 1 95 ? 61.068 26.728 34.532 1.00 21.25 61 HIS C N 1
ATOM 2726 C CA . HIS C 1 95 ? 60.615 25.346 34.656 1.00 20.38 61 HIS C CA 1
ATOM 2727 C C . HIS C 1 95 ? 60.743 24.563 33.347 1.00 23.39 61 HIS C C 1
ATOM 2728 O O . HIS C 1 95 ? 61.193 23.418 33.341 1.00 26.26 61 HIS C O 1
ATOM 2735 N N . LEU C 1 96 ? 60.316 25.167 32.244 1.00 20.52 62 LEU C N 1
ATOM 2736 C CA . LEU C 1 96 ? 60.346 24.484 30.957 1.00 23.39 62 LEU C CA 1
ATOM 2737 C C . LEU C 1 96 ? 61.770 24.252 30.468 1.00 25.37 62 LEU C C 1
ATOM 2738 O O . LEU C 1 96 ? 62.088 23.170 29.973 1.00 28.92 62 LEU C O 1
ATOM 2743 N N . LEU C 1 97 ? 62.624 25.263 30.602 1.00 22.18 63 LEU C N 1
ATOM 2744 C CA . LEU C 1 97 ? 64.001 25.163 30.116 1.00 24.73 63 LEU C CA 1
ATOM 2745 C C . LEU C 1 97 ? 64.748 24.079 30.900 1.00 26.38 63 LEU C C 1
ATOM 2746 O O . LEU C 1 97 ? 65.515 23.311 30.330 1.00 28.80 63 LEU C O 1
ATOM 2751 N N . ALA C 1 98 ? 64.501 23.999 32.203 1.00 30.00 64 ALA C N 1
ATOM 2752 C CA . ALA C 1 98 ? 65.096 22.942 33.021 1.00 32.17 64 ALA C CA 1
ATOM 2753 C C . ALA C 1 98 ? 64.843 21.576 32.368 1.00 34.41 64 ALA C C 1
ATOM 2754 O O . ALA C 1 98 ? 65.755 20.752 32.241 1.00 38.07 64 ALA C O 1
ATOM 2756 N N . LYS C 1 99 ? 63.610 21.362 31.917 1.00 28.93 65 LYS C N 1
ATOM 2757 C CA . LYS C 1 99 ? 63.226 20.099 31.300 1.00 29.17 65 LYS C CA 1
ATOM 2758 C C . LYS C 1 99 ? 63.793 19.948 29.878 1.00 30.05 65 LYS C C 1
ATOM 2759 O O . LYS C 1 99 ? 64.453 18.952 29.562 1.00 28.45 65 LYS C O 1
ATOM 2765 N N . LEU C 1 100 ? 63.534 20.947 29.034 1.00 26.80 66 LEU C N 1
ATOM 2766 C CA . LEU C 1 100 ? 63.828 20.866 27.614 1.00 27.03 66 LEU C CA 1
ATOM 2767 C C . LEU C 1 100 ? 65.318 20.789 27.313 1.00 26.25 66 LEU C C 1
ATOM 2768 O O . LEU C 1 100 ? 65.738 19.996 26.476 1.00 24.33 66 LEU C O 1
ATOM 2773 N N . ILE C 1 101 ? 66.123 21.606 27.985 1.00 24.17 67 ILE C N 1
ATOM 2774 C CA . ILE C 1 101 ? 67.559 21.547 27.762 1.00 26.74 67 ILE C CA 1
ATOM 2775 C C . ILE C 1 101 ? 68.121 20.138 28.021 1.00 29.37 67 ILE C C 1
ATOM 2776 O O . ILE C 1 101 ? 68.881 19.604 27.193 1.00 28.87 67 ILE C O 1
ATOM 2781 N N . ARG C 1 102 ? 67.717 19.530 29.139 1.00 26.40 68 ARG C N 1
ATOM 2782 C CA . ARG C 1 102 ? 68.176 18.191 29.521 1.00 26.80 68 ARG C CA 1
ATOM 2783 C C . ARG C 1 102 ? 67.750 17.099 28.533 1.00 31.26 68 ARG C C 1
ATOM 2784 O O . ARG C 1 102 ? 68.341 16.017 28.500 1.00 33.88 68 ARG C O 1
ATOM 2792 N N . GLN C 1 103 ? 66.721 17.373 27.736 1.00 30.86 69 GLN C N 1
ATOM 2793 C CA . GLN C 1 103 ? 66.288 16.429 26.704 1.00 30.80 69 GLN C CA 1
ATOM 2794 C C . GLN C 1 103 ? 67.209 16.523 25.498 1.00 31.31 69 GLN C C 1
ATOM 2795 O O . GLN C 1 103 ? 67.193 15.655 24.627 1.00 36.73 69 GLN C O 1
ATOM 2801 N N . ARG C 1 104 ? 68.016 17.579 25.456 1.00 28.16 70 ARG C N 1
ATOM 2802 C CA . ARG C 1 104 ? 68.765 17.921 24.253 1.00 29.26 70 ARG C CA 1
ATOM 2803 C C . ARG C 1 104 ? 70.272 17.850 24.423 1.00 31.28 70 ARG C C 1
ATOM 2804 O O . ARG C 1 104 ? 71.010 17.762 23.439 1.00 34.55 70 ARG C O 1
ATOM 2812 N N . ILE C 1 105 ? 70.724 17.904 25.670 1.00 31.30 71 ILE C N 1
ATOM 2813 C CA . ILE C 1 105 ? 72.148 17.935 25.959 1.00 32.16 71 ILE C CA 1
ATOM 2814 C C . ILE C 1 105 ? 72.432 17.393 27.365 1.00 34.65 71 ILE C C 1
ATOM 2815 O O . ILE C 1 105 ? 71.592 17.502 28.277 1.00 30.97 71 ILE C O 1
ATOM 2820 N N . ASP C 1 106 ? 73.609 16.787 27.518 1.00 35.67 72 ASP C N 1
ATOM 2821 C CA . ASP C 1 106 ? 74.077 16.271 28.804 1.00 36.73 72 ASP C CA 1
ATOM 2822 C C . ASP C 1 106 ? 74.929 17.306 29.527 1.00 36.01 72 ASP C C 1
ATOM 2823 O O . ASP C 1 106 ? 75.522 18.185 28.888 1.00 31.77 72 ASP C O 1
ATOM 2828 N N . GLY C 1 107 ? 74.998 17.200 30.853 1.00 33.30 73 GLY C N 1
ATOM 2829 C CA . GLY C 1 107 ? 75.966 17.973 31.614 1.00 29.67 73 GLY C CA 1
ATOM 2830 C C . GLY C 1 107 ? 75.448 19.257 32.231 1.00 31.85 73 GLY C C 1
ATOM 2831 O O . GLY C 1 107 ? 76.222 20.005 32.861 1.00 29.53 73 GLY C O 1
ATOM 2832 N N . LEU C 1 108 ? 74.152 19.519 32.061 1.00 30.77 74 LEU C N 1
ATOM 2833 C CA . LEU C 1 108 ? 73.539 20.702 32.663 1.00 30.29 74 LEU C CA 1
ATOM 2834 C C . LEU C 1 108 ? 73.522 20.610 34.188 1.00 29.04 74 LEU C C 1
ATOM 2835 O O . LEU C 1 108 ? 72.948 19.689 34.771 1.00 28.79 74 LEU C O 1
ATOM 2840 N N . ILE C 1 109 ? 74.156 21.573 34.836 1.00 30.99 75 ILE C N 1
ATOM 2841 C CA . ILE C 1 109 ? 74.167 21.599 36.293 1.00 31.29 75 ILE C CA 1
ATOM 2842 C C . ILE C 1 109 ? 72.995 22.436 36.774 1.00 33.75 75 ILE C C 1
ATOM 2843 O O . ILE C 1 109 ? 72.229 22.011 37.648 1.00 29.90 75 ILE C O 1
ATOM 2848 N N . ASP C 1 110 ? 72.843 23.619 36.181 1.00 31.45 76 ASP C N 1
ATOM 2849 C CA . ASP C 1 110 ? 71.759 24.509 36.570 1.00 32.28 76 ASP C CA 1
ATOM 2850 C C . ASP C 1 110 ? 71.422 25.494 35.460 1.00 28.82 76 ASP C C 1
ATOM 2851 O O . ASP C 1 110 ? 72.267 25.832 34.624 1.00 29.18 76 ASP C O 1
ATOM 2856 N N . CYS C 1 111 ? 70.174 25.940 35.448 1.00 31.53 77 CYS C N 1
ATOM 2857 C CA . CYS C 1 111 ? 69.738 26.970 34.518 1.00 31.01 77 CYS C CA 1
ATOM 2858 C C . CYS C 1 111 ? 68.795 27.906 35.275 1.00 29.13 77 CYS C C 1
ATOM 2859 O O . CYS C 1 111 ? 67.592 27.670 35.341 1.00 31.94 77 CYS C O 1
ATOM 2862 N N . SER C 1 112 ? 69.351 28.957 35.860 1.00 28.32 78 SER C N 1
ATOM 2863 C CA . SER C 1 112 ? 68.580 29.865 36.707 1.00 29.13 78 SER C CA 1
ATOM 2864 C C . SER C 1 112 ? 68.486 31.242 36.052 1.00 25.28 78 SER C C 1
ATOM 2865 O O . SER C 1 112 ? 69.381 31.643 35.302 1.00 23.46 78 SER C O 1
ATOM 2868 N N . PRO C 1 113 ? 67.396 31.972 36.319 1.00 22.92 79 PRO C N 1
ATOM 2869 C CA . PRO C 1 113 ? 67.248 33.279 35.664 1.00 20.79 79 PRO C CA 1
ATOM 2870 C C . PRO C 1 113 ? 68.160 34.345 36.251 1.00 20.09 79 PRO C C 1
ATOM 2871 O O . PRO C 1 113 ? 68.596 34.213 37.398 1.00 22.36 79 PRO C O 1
ATOM 2875 N N . PHE C 1 114 ? 68.446 35.387 35.474 1.00 20.04 80 PHE C N 1
ATOM 2876 C CA . PHE C 1 114 ? 69.154 36.559 35.989 1.00 18.90 80 PHE C CA 1
ATOM 2877 C C . PHE C 1 114 ? 68.193 37.372 36.846 1.00 20.19 80 PHE C C 1
ATOM 2878 O O . PHE C 1 114 ? 66.994 37.463 36.526 1.00 19.03 80 PHE C O 1
ATOM 2886 N N . GLY C 1 115 ? 68.717 38.015 37.887 1.00 16.88 81 GLY C N 1
ATOM 2887 C CA . GLY C 1 115 ? 67.924 38.932 38.681 1.00 18.72 81 GLY C CA 1
ATOM 2888 C C . GLY C 1 115 ? 67.444 40.116 37.862 1.00 19.57 81 GLY C C 1
ATOM 2889 O O . GLY C 1 115 ? 66.466 40.788 38.224 1.00 18.88 81 GLY C O 1
ATOM 2890 N N . CYS C 1 116 ? 68.121 40.370 36.743 1.00 17.00 82 CYS C N 1
ATOM 2891 C CA . CYS C 1 116 ? 67.794 41.519 35.910 1.00 16.50 82 CYS C CA 1
ATOM 2892 C C . CYS C 1 116 ? 66.688 41.163 34.913 1.00 15.24 82 CYS C C 1
ATOM 2893 O O . CYS C 1 116 ? 66.145 42.039 34.217 1.00 15.57 82 CYS C O 1
ATOM 2896 N N . ARG C 1 117 ? 66.364 39.871 34.863 1.00 12.87 83 ARG C N 1
ATOM 2897 C CA . ARG C 1 117 ? 65.243 39.363 34.076 1.00 15.63 83 ARG C CA 1
ATOM 2898 C C . ARG C 1 117 ? 65.364 39.496 32.555 1.00 16.89 83 ARG C C 1
ATOM 2899 O O . ARG C 1 117 ? 64.344 39.472 31.852 1.00 13.98 83 ARG C O 1
ATOM 2907 N N . THR C 1 118 ? 66.597 39.605 32.054 1.00 13.71 84 THR C N 1
ATOM 2908 C CA . THR C 1 118 ? 66.836 39.644 30.614 1.00 16.98 84 THR C CA 1
ATOM 2909 C C . THR C 1 118 ? 67.389 38.335 30.088 1.00 20.24 84 THR C C 1
ATOM 2910 O O . THR C 1 118 ? 67.680 38.214 28.902 1.00 17.50 84 THR C O 1
ATOM 2914 N N . GLY C 1 119 ? 67.512 37.341 30.962 1.00 18.30 85 GLY C N 1
ATOM 2915 C CA . GLY C 1 119 ? 67.972 36.040 30.513 1.00 19.06 85 GLY C CA 1
ATOM 2916 C C . GLY C 1 119 ? 68.232 35.008 31.597 1.00 20.55 85 GLY C C 1
ATOM 2917 O O . GLY C 1 119 ? 67.705 35.096 32.715 1.00 20.26 85 GLY C O 1
ATOM 2918 N N . PHE C 1 120 ? 69.057 34.023 31.248 1.00 20.86 86 PHE C N 1
ATOM 2919 C CA . PHE C 1 120 ? 69.318 32.865 32.092 1.00 19.73 86 PHE C CA 1
ATOM 2920 C C . PHE C 1 120 ? 70.802 32.582 32.207 1.00 23.97 86 PHE C C 1
ATOM 2921 O O . PHE C 1 120 ? 71.566 32.765 31.252 1.00 22.13 86 PHE C O 1
ATOM 2929 N N . HIS C 1 121 ? 71.193 32.110 33.383 1.00 27.08 87 HIS C N 1
ATOM 2930 C CA . HIS C 1 121 ? 72.559 31.700 33.650 1.00 29.92 87 HIS C CA 1
ATOM 2931 C C . HIS C 1 121 ? 72.594 30.187 33.508 1.00 30.73 87 HIS C C 1
ATOM 2932 O O . HIS C 1 121 ? 71.854 29.491 34.201 1.00 34.81 87 HIS C O 1
ATOM 2939 N N . MET C 1 122 ? 73.430 29.680 32.602 1.00 30.65 88 MET C N 1
ATOM 2940 C CA . MET C 1 122 ? 73.511 28.243 32.331 1.00 27.42 88 MET C CA 1
ATOM 2941 C C . MET C 1 122 ? 74.864 27.672 32.786 1.00 30.06 88 MET C C 1
ATOM 2942 O O . MET C 1 122 ? 75.930 28.083 32.303 1.00 29.73 88 MET C O 1
ATOM 2947 N N . ILE C 1 123 ? 74.826 26.732 33.724 1.00 25.97 89 ILE C N 1
ATOM 2948 C CA . ILE C 1 123 ? 76.049 26.117 34.214 1.00 23.14 89 ILE C CA 1
ATOM 2949 C C . ILE C 1 123 ? 76.113 24.651 33.785 1.00 25.99 89 ILE C C 1
ATOM 2950 O O . ILE C 1 123 ? 75.159 23.882 33.986 1.00 25.06 89 ILE C O 1
ATOM 2955 N N . MET C 1 124 ? 77.241 24.273 33.185 1.00 24.20 90 MET C N 1
ATOM 2956 C CA . MET C 1 124 ? 77.417 22.938 32.620 1.00 26.34 90 MET C CA 1
ATOM 2957 C C . MET C 1 124 ? 78.765 22.280 32.946 1.00 25.76 90 MET C C 1
ATOM 2958 O O . MET C 1 124 ? 79.792 22.958 33.087 1.00 24.36 90 MET C O 1
ATOM 2963 N N . TRP C 1 125 ? 78.751 20.952 33.027 1.00 25.28 91 TRP C N 1
ATOM 2964 C CA . TRP C 1 125 ? 79.973 20.162 33.071 1.00 27.43 91 TRP C CA 1
ATOM 2965 C C . TRP C 1 125 ? 80.629 20.211 31.698 1.00 28.99 91 TRP C C 1
ATOM 2966 O O . TRP C 1 125 ? 79.935 20.162 30.684 1.00 31.09 91 TRP C O 1
ATOM 2977 N N . GLY C 1 126 ? 81.957 20.320 31.661 1.00 30.37 92 GLY C N 1
ATOM 2978 C CA . GLY C 1 126 ? 82.699 20.278 30.408 1.00 28.51 92 GLY C CA 1
ATOM 2979 C C . GLY C 1 126 ? 82.710 21.567 29.607 1.00 28.31 92 GLY C C 1
ATOM 2980 O O . GLY C 1 126 ? 81.813 22.406 29.756 1.00 29.80 92 GLY C O 1
ATOM 2981 N N . LYS C 1 127 ? 83.728 21.730 28.762 1.00 31.78 93 LYS C N 1
ATOM 2982 C CA . LYS C 1 127 ? 83.735 22.799 27.762 1.00 32.35 93 LYS C CA 1
ATOM 2983 C C . LYS C 1 127 ? 82.567 22.550 26.814 1.00 32.84 93 LYS C C 1
ATOM 2984 O O . LYS C 1 127 ? 82.159 21.404 26.620 1.00 36.18 93 LYS C O 1
ATOM 2990 N N . GLN C 1 128 ? 81.997 23.604 26.241 1.00 36.30 94 GLN C N 1
ATOM 2991 C CA . GLN C 1 128 ? 80.773 23.407 25.468 1.00 35.50 94 GLN C CA 1
ATOM 2992 C C . GLN C 1 128 ? 80.703 24.065 24.096 1.00 42.69 94 GLN C C 1
ATOM 2993 O O . GLN C 1 128 ? 80.239 23.440 23.145 1.00 47.20 94 GLN C O 1
ATOM 2999 N N . ASP C 1 129 ? 81.143 25.314 23.994 1.00 40.62 95 ASP C N 1
ATOM 3000 C CA . ASP C 1 129 ? 81.039 26.100 22.738 1.00 47.68 95 ASP C CA 1
ATOM 3001 C C . ASP C 1 129 ? 79.615 26.547 22.363 1.00 40.54 95 ASP C C 1
ATOM 3002 O O . ASP C 1 129 ? 78.665 25.752 22.351 1.00 36.60 95 ASP C O 1
ATOM 3007 N N . SER C 1 130 ? 79.503 27.830 22.030 1.00 37.30 96 SER C N 1
ATOM 3008 C CA . SER C 1 130 ? 78.219 28.518 21.966 1.00 36.77 96 SER C CA 1
ATOM 3009 C C . SER C 1 130 ? 77.293 28.138 20.806 1.00 36.75 96 SER C C 1
ATOM 3010 O O . SER C 1 130 ? 76.081 28.353 20.906 1.00 32.16 96 SER C O 1
ATOM 3013 N N . GLU C 1 131 ? 77.832 27.596 19.714 1.00 32.29 97 GLU C N 1
ATOM 3014 C CA . GLU C 1 131 ? 76.970 27.164 18.612 1.00 36.81 97 GLU C CA 1
ATOM 3015 C C . GLU C 1 131 ? 76.100 25.965 18.993 1.00 33.96 97 GLU C C 1
ATOM 3016 O O . GLU C 1 131 ? 74.939 25.881 18.583 1.00 34.76 97 GLU C O 1
ATOM 3022 N N . LYS C 1 132 ? 76.645 25.034 19.770 1.00 33.77 98 LYS C N 1
ATOM 3023 C CA . LYS C 1 132 ? 75.835 23.907 20.231 1.00 31.77 98 LYS C CA 1
ATOM 3024 C C . LYS C 1 132 ? 74.799 24.400 21.233 1.00 28.13 98 LYS C C 1
ATOM 3025 O O . LYS C 1 132 ? 73.613 24.034 21.161 1.00 26.11 98 LYS C O 1
ATOM 3031 N N . ILE C 1 133 ? 75.249 25.238 22.165 1.00 26.42 99 ILE C N 1
ATOM 3032 C CA . ILE C 1 133 ? 74.349 25.848 23.129 1.00 26.15 99 ILE C CA 1
ATOM 3033 C C . ILE C 1 133 ? 73.275 26.684 22.424 1.00 24.26 99 ILE C C 1
ATOM 3034 O O . ILE C 1 133 ? 72.091 26.575 22.752 1.00 22.20 99 ILE C O 1
ATOM 3039 N N . ALA C 1 134 ? 73.681 27.497 21.448 1.00 24.08 100 ALA C N 1
ATOM 3040 C CA . ALA C 1 134 ? 72.719 28.288 20.682 1.00 26.38 100 ALA C CA 1
ATOM 3041 C C . ALA C 1 134 ? 71.604 27.422 20.125 1.00 21.79 100 ALA C C 1
ATOM 3042 O O . ALA C 1 134 ? 70.433 27.789 20.226 1.00 23.63 100 ALA C O 1
ATOM 3044 N N . GLN C 1 135 ? 71.963 26.267 19.564 1.00 25.27 101 GLN C N 1
ATOM 3045 C CA . GLN C 1 135 ? 70.978 25.356 18.957 1.00 24.14 101 GLN C CA 1
ATOM 3046 C C . GLN C 1 135 ? 70.087 24.677 19.983 1.00 22.71 101 GLN C C 1
ATOM 3047 O O . GLN C 1 135 ? 68.902 24.455 19.727 1.00 22.93 101 GLN C O 1
ATOM 3053 N N . VAL C 1 136 ? 70.660 24.309 21.125 1.00 23.15 102 VAL C N 1
ATOM 3054 C CA . VAL C 1 136 ? 69.861 23.800 22.240 1.00 23.95 102 VAL C CA 1
ATOM 3055 C C . VAL C 1 136 ? 68.800 24.818 22.680 1.00 24.35 102 VAL C C 1
ATOM 3056 O O . VAL C 1 136 ? 67.632 24.457 22.885 1.00 20.53 102 VAL C O 1
ATOM 3060 N N . ILE C 1 137 ? 69.214 26.081 22.849 1.00 23.62 103 ILE C N 1
ATOM 3061 C CA . ILE C 1 137 ? 68.300 27.134 23.305 1.00 24.17 103 ILE C CA 1
ATOM 3062 C C . ILE C 1 137 ? 67.242 27.420 22.225 1.00 22.89 103 ILE C C 1
ATOM 3063 O O . ILE C 1 137 ? 66.038 27.446 22.511 1.00 21.55 103 ILE C O 1
ATOM 3068 N N . LYS C 1 138 ? 67.692 27.630 20.989 1.00 21.08 104 LYS C N 1
ATOM 3069 C CA . LYS C 1 138 ? 66.766 27.830 19.875 1.00 21.22 104 LYS C CA 1
ATOM 3070 C C . LYS C 1 138 ? 65.708 26.724 19.803 1.00 22.93 104 LYS C C 1
ATOM 3071 O O . LYS C 1 138 ? 64.496 26.996 19.823 1.00 24.98 104 LYS C O 1
ATOM 3077 N N . SER C 1 139 ? 66.164 25.479 19.721 1.00 23.55 105 SER C N 1
ATOM 3078 C CA . SER C 1 139 ? 65.272 24.315 19.663 1.00 25.03 105 SER C CA 1
ATOM 3079 C C . SER C 1 139 ? 64.300 24.262 20.852 1.00 23.92 105 SER C C 1
ATOM 3080 O O . SER C 1 139 ? 63.110 23.973 20.686 1.00 23.73 105 SER C O 1
ATOM 3083 N N . SER C 1 140 ? 64.806 24.528 22.051 1.00 19.71 106 SER C N 1
ATOM 3084 C CA . SER C 1 140 ? 63.950 24.562 23.235 1.00 20.51 106 SER C CA 1
ATOM 3085 C C . SER C 1 140 ? 62.910 25.689 23.128 1.00 20.15 106 SER C C 1
ATOM 3086 O O . SER C 1 140 ? 61.717 25.468 23.379 1.00 21.00 106 SER C O 1
ATOM 3089 N N . LEU C 1 141 ? 63.350 26.885 22.735 1.00 18.01 107 LEU C N 1
ATOM 3090 C CA . LEU C 1 141 ? 62.418 28.007 22.566 1.00 21.82 107 LEU C CA 1
ATOM 3091 C C . LEU C 1 141 ? 61.319 27.710 21.544 1.00 20.73 107 LEU C C 1
ATOM 3092 O O . LEU C 1 141 ? 60.146 28.082 21.751 1.00 17.99 107 LEU C O 1
ATOM 3097 N N . GLU C 1 142 ? 61.692 27.024 20.461 1.00 21.95 108 GLU C N 1
ATOM 3098 C CA . GLU C 1 142 ? 60.738 26.636 19.414 1.00 20.67 108 GLU C CA 1
ATOM 3099 C C . GLU C 1 142 ? 59.694 25.668 19.955 1.00 22.38 108 GLU C C 1
ATOM 3100 O O . GLU C 1 142 ? 58.533 25.717 19.574 1.00 23.83 108 GLU C O 1
ATOM 3106 N N . GLU C 1 143 ? 60.114 24.793 20.861 1.00 24.71 109 GLU C N 1
ATOM 3107 C CA . GLU C 1 143 ? 59.192 23.868 21.509 1.00 23.27 109 GLU C CA 1
ATOM 3108 C C . GLU C 1 143 ? 58.234 24.611 22.441 1.00 28.10 109 GLU C C 1
ATOM 3109 O O . GLU C 1 143 ? 57.041 24.293 22.506 1.00 27.64 109 GLU C O 1
ATOM 3115 N N . ILE C 1 144 ? 58.747 25.613 23.155 1.00 24.99 110 ILE C N 1
ATOM 3116 C CA . ILE C 1 144 ? 57.886 26.424 24.017 1.00 25.43 110 ILE C CA 1
ATOM 3117 C C . ILE C 1 144 ? 56.888 27.237 23.185 1.00 26.37 110 ILE C C 1
ATOM 3118 O O . ILE C 1 144 ? 55.704 27.315 23.515 1.00 27.71 110 ILE C O 1
ATOM 3123 N N . ALA C 1 145 ? 57.368 27.833 22.097 1.00 25.56 111 ALA C N 1
ATOM 3124 C CA . ALA C 1 145 ? 56.518 28.633 21.217 1.00 27.37 111 ALA C CA 1
ATOM 3125 C C . ALA C 1 145 ? 55.378 27.821 20.607 1.00 30.66 111 ALA C C 1
ATOM 3126 O O . ALA C 1 145 ? 54.248 28.305 20.475 1.00 29.87 111 ALA C O 1
ATOM 3128 N N . GLU C 1 146 ? 55.686 26.589 20.218 1.00 31.36 112 GLU C N 1
ATOM 3129 C CA . GLU C 1 146 ? 54.727 25.755 19.492 1.00 36.60 112 GLU C CA 1
ATOM 3130 C C . GLU C 1 146 ? 54.934 24.285 19.809 1.00 35.76 112 GLU C C 1
ATOM 3131 O O . GLU C 1 146 ? 55.742 23.613 19.154 1.00 44.80 112 GLU C O 1
ATOM 3137 N N . GLY C 1 147 ? 54.211 23.778 20.800 1.00 29.84 113 GLY C N 1
ATOM 3138 C CA . GLY C 1 147 ? 54.382 22.395 21.206 1.00 33.03 113 GLY C CA 1
ATOM 3139 C C . GLY C 1 147 ? 53.959 22.163 22.642 1.00 34.70 113 GLY C C 1
ATOM 3140 O O . GLY C 1 147 ? 53.141 21.282 22.928 1.00 36.70 113 GLY C O 1
ATOM 3141 N N . ILE C 1 148 ? 54.512 22.964 23.548 1.00 32.64 114 ILE C N 1
ATOM 3142 C CA . ILE C 1 148 ? 54.181 22.864 24.964 1.00 27.49 114 ILE C CA 1
ATOM 3143 C C . ILE C 1 148 ? 52.723 23.262 25.240 1.00 26.31 114 ILE C C 1
ATOM 3144 O O . ILE C 1 148 ? 52.247 24.300 24.784 1.00 28.05 114 ILE C O 1
ATOM 3149 N N . THR C 1 149 ? 52.021 22.407 25.976 1.00 28.28 115 THR C N 1
ATOM 3150 C CA . THR C 1 149 ? 50.705 22.716 26.513 1.00 28.94 115 THR C CA 1
ATOM 3151 C C . THR C 1 149 ? 50.840 22.792 28.034 1.00 30.82 115 THR C C 1
ATOM 3152 O O . THR C 1 149 ? 51.909 22.488 28.573 1.00 25.34 115 THR C O 1
ATOM 3156 N N . TRP C 1 150 ? 49.766 23.174 28.724 1.00 30.01 116 TRP C N 1
ATOM 3157 C CA . TRP C 1 150 ? 49.839 23.419 30.162 1.00 31.84 116 TRP C CA 1
ATOM 3158 C C . TRP C 1 150 ? 50.351 22.206 30.939 1.00 31.42 116 TRP C C 1
ATOM 3159 O O . TRP C 1 150 ? 51.058 22.349 31.930 1.00 29.67 116 TRP C O 1
ATOM 3170 N N . GLU C 1 151 ? 50.026 21.017 30.445 1.00 36.31 117 GLU C N 1
ATOM 3171 C CA . GLU C 1 151 ? 50.324 19.759 31.131 1.00 33.40 117 GLU C CA 1
ATOM 3172 C C . GLU C 1 151 ? 51.782 19.336 30.957 1.00 32.71 117 GLU C C 1
ATOM 3173 O O . GLU C 1 151 ? 52.263 18.398 31.603 1.00 34.79 117 GLU C O 1
ATOM 3179 N N . ASP C 1 152 ? 52.490 20.038 30.080 1.00 32.14 118 ASP C N 1
ATOM 3180 C CA . ASP C 1 152 ? 53.908 19.785 29.873 1.00 28.36 118 ASP C CA 1
ATOM 3181 C C . ASP C 1 152 ? 54.756 20.671 30.787 1.00 30.72 118 ASP C C 1
ATOM 3182 O O . ASP C 1 152 ? 55.979 20.509 30.854 1.00 33.96 118 ASP C O 1
ATOM 3187 N N . VAL C 1 153 ? 54.115 21.616 31.472 1.00 28.86 119 VAL C N 1
ATOM 3188 C CA . VAL C 1 153 ? 54.822 22.480 32.425 1.00 29.46 119 VAL C CA 1
ATOM 3189 C C . VAL C 1 153 ? 54.911 21.767 33.769 1.00 26.99 119 VAL C C 1
ATOM 3190 O O . VAL C 1 153 ? 53.897 21.580 34.444 1.00 26.36 119 VAL C O 1
ATOM 3194 N N . PRO C 1 154 ? 56.129 21.347 34.154 1.00 27.59 120 PRO C N 1
ATOM 3195 C CA . PRO C 1 154 ? 56.310 20.648 35.435 1.00 29.21 120 PRO C CA 1
ATOM 3196 C C . PRO C 1 154 ? 56.215 21.626 36.598 1.00 27.45 120 PRO C C 1
ATOM 3197 O O . PRO C 1 154 ? 56.432 22.830 36.403 1.00 29.16 120 PRO C O 1
ATOM 3201 N N . GLY C 1 155 ? 55.864 21.119 37.777 1.00 28.79 121 GLY C N 1
ATOM 3202 C CA . GLY C 1 155 ? 55.918 21.899 39.003 1.00 24.22 121 GLY C CA 1
ATOM 3203 C C . GLY C 1 155 ? 55.018 23.115 39.088 1.00 28.68 121 GLY C C 1
ATOM 3204 O O . GLY C 1 155 ? 55.475 24.195 39.459 1.00 31.05 121 GLY C O 1
ATOM 3205 N N . THR C 1 156 ? 53.736 22.961 38.768 1.00 29.72 122 THR C N 1
ATOM 3206 C CA . THR C 1 156 ? 52.816 24.096 38.852 1.00 25.96 122 THR C CA 1
ATOM 3207 C C . THR C 1 156 ? 51.781 23.940 39.969 1.00 31.07 122 THR C C 1
ATOM 3208 O O . THR C 1 156 ? 50.687 24.511 39.880 1.00 30.58 122 THR C O 1
ATOM 3212 N N . THR C 1 157 ? 52.127 23.168 41.005 1.00 28.71 123 THR C N 1
ATOM 3213 C CA . THR C 1 157 ? 51.242 22.959 42.153 1.00 30.02 123 THR C CA 1
ATOM 3214 C C . THR C 1 157 ? 51.875 23.518 43.425 1.00 28.22 123 THR C C 1
ATOM 3215 O O . THR C 1 157 ? 53.085 23.736 43.474 1.00 26.03 123 THR C O 1
ATOM 3219 N N . ILE C 1 158 ? 51.057 23.711 44.459 1.00 25.98 124 ILE C N 1
ATOM 3220 C CA . ILE C 1 158 ? 51.507 24.320 45.705 1.00 26.50 124 ILE C CA 1
ATOM 3221 C C . ILE C 1 158 ? 52.550 23.465 46.422 1.00 25.43 124 ILE C C 1
ATOM 3222 O O . ILE C 1 158 ? 53.294 23.963 47.259 1.00 27.58 124 ILE C O 1
ATOM 3227 N N . GLU C 1 159 ? 52.617 22.184 46.075 1.00 28.21 125 GLU C N 1
ATOM 3228 C CA . GLU C 1 159 ? 53.587 21.282 46.683 1.00 29.11 125 GLU C CA 1
ATOM 3229 C C . GLU C 1 159 ? 54.924 21.297 45.941 1.00 28.44 125 GLU C C 1
ATOM 3230 O O . GLU C 1 159 ? 55.981 21.126 46.543 1.00 30.30 125 GLU C O 1
ATOM 3236 N N . SER C 1 160 ? 54.884 21.490 44.630 1.00 30.25 126 SER C N 1
ATOM 3237 C CA . SER C 1 160 ? 56.098 21.334 43.838 1.00 25.70 126 SER C CA 1
ATOM 3238 C C . SER C 1 160 ? 56.773 22.653 43.444 1.00 27.08 126 SER C C 1
ATOM 3239 O O . SER C 1 160 ? 57.769 22.647 42.721 1.00 30.70 126 SER C O 1
ATOM 3242 N N . CYS C 1 161 ? 56.254 23.781 43.925 1.00 27.99 127 CYS C N 1
ATOM 3243 C CA . CYS C 1 161 ? 56.783 25.083 43.516 1.00 24.18 127 CYS C CA 1
ATOM 3244 C C . CYS C 1 161 ? 56.500 26.164 44.552 1.00 23.49 127 CYS C C 1
ATOM 3245 O O . CYS C 1 161 ? 55.376 26.262 45.058 1.00 24.10 127 CYS C O 1
ATOM 3248 N N . GLY C 1 162 ? 57.505 26.989 44.837 1.00 20.94 128 GLY C N 1
ATOM 3249 C CA . GLY C 1 162 ? 57.421 27.971 45.914 1.00 20.14 128 GLY C CA 1
ATOM 3250 C C . GLY C 1 162 ? 56.615 29.227 45.624 1.00 21.27 128 GLY C C 1
ATOM 3251 O O . GLY C 1 162 ? 56.422 30.063 46.518 1.00 19.20 128 GLY C O 1
ATOM 3252 N N . ASN C 1 163 ? 56.145 29.371 44.384 1.00 20.36 129 ASN C N 1
ATOM 3253 C CA . ASN C 1 163 ? 55.242 30.458 44.007 1.00 17.22 129 ASN C CA 1
ATOM 3254 C C . ASN C 1 163 ? 54.416 29.967 42.832 1.00 22.36 129 ASN C C 1
ATOM 3255 O O . ASN C 1 163 ? 54.567 30.449 41.706 1.00 21.14 129 ASN C O 1
ATOM 3260 N N . TYR C 1 164 ? 53.555 28.987 43.084 1.00 20.54 130 TYR C N 1
ATOM 3261 C CA . TYR C 1 164 ? 52.903 28.279 41.986 1.00 22.57 130 TYR C CA 1
ATOM 3262 C C . TYR C 1 164 ? 51.841 29.114 41.296 1.00 21.54 130 TYR C C 1
ATOM 3263 O O . TYR C 1 164 ? 51.422 28.780 40.197 1.00 25.76 130 TYR C O 1
ATOM 3272 N N . LYS C 1 165 ? 51.388 30.189 41.927 1.00 20.63 131 LYS C N 1
ATOM 3273 C CA . LYS C 1 165 ? 50.417 31.066 41.273 1.00 18.86 131 LYS C CA 1
ATOM 3274 C C . LYS C 1 165 ? 51.070 31.904 40.177 1.00 21.47 131 LYS C C 1
ATOM 3275 O O . LYS C 1 165 ? 50.428 32.240 39.161 1.00 19.93 131 LYS C O 1
ATOM 3281 N N . ASP C 1 166 ? 52.354 32.218 40.357 1.00 21.19 132 ASP C N 1
ATOM 3282 C CA . ASP C 1 166 ? 53.062 33.082 39.402 1.00 20.81 132 ASP C CA 1
ATOM 3283 C C . ASP C 1 166 ? 53.621 32.283 38.226 1.00 18.42 132 ASP C C 1
ATOM 3284 O O . ASP C 1 166 ? 54.840 32.175 38.048 1.00 19.78 132 ASP C O 1
ATOM 3289 N N . HIS C 1 167 ? 52.720 31.706 37.443 1.00 18.68 133 HIS C N 1
ATOM 3290 C CA . HIS C 1 167 ? 53.069 31.019 36.200 1.00 17.37 133 HIS C CA 1
ATOM 3291 C C . HIS C 1 167 ? 52.184 31.524 35.083 1.00 16.47 133 HIS C C 1
ATOM 3292 O O . HIS C 1 167 ? 51.081 32.012 35.332 1.00 18.12 133 HIS C O 1
ATOM 3299 N N . SER C 1 168 ? 52.663 31.413 33.849 1.00 17.32 134 SER C N 1
ATOM 3300 C CA . SER C 1 168 ? 51.851 31.775 32.684 1.00 16.57 134 SER C CA 1
ATOM 3301 C C . SER C 1 168 ? 52.406 31.130 31.426 1.00 17.10 134 SER C C 1
ATOM 3302 O O . SER C 1 168 ? 53.470 31.517 30.918 1.00 13.85 134 SER C O 1
ATOM 3305 N N . LEU C 1 169 ? 51.687 30.136 30.930 1.00 15.71 135 LEU C N 1
ATOM 3306 C CA . LEU C 1 169 ? 52.061 29.532 29.676 1.00 17.98 135 LEU C CA 1
ATOM 3307 C C . LEU C 1 169 ? 51.859 30.557 28.572 1.00 18.67 135 LEU C C 1
ATOM 3308 O O . LEU C 1 169 ? 52.621 30.603 27.601 1.00 21.18 135 LEU C O 1
ATOM 3313 N N . HIS C 1 170 ? 50.839 31.395 28.717 1.00 15.98 136 HIS C N 1
ATOM 3314 C CA . HIS C 1 170 ? 50.573 32.413 27.714 1.00 17.36 136 HIS C CA 1
ATOM 3315 C C . HIS C 1 170 ? 51.783 33.330 27.552 1.00 20.65 136 HIS C C 1
ATOM 3316 O O . HIS C 1 170 ? 52.190 33.691 26.434 1.00 17.33 136 HIS C O 1
ATOM 3323 N N . SER C 1 171 ? 52.353 33.730 28.680 1.00 16.89 137 SER C N 1
ATOM 3324 C CA . SER C 1 171 ? 53.479 34.652 28.646 1.00 14.98 137 SER C CA 1
ATOM 3325 C C . SER C 1 171 ? 54.714 33.952 28.083 1.00 16.11 137 SER C C 1
ATOM 3326 O O . SER C 1 171 ? 55.466 34.530 27.291 1.00 16.39 137 SER C O 1
ATOM 3329 N N . ALA C 1 172 ? 54.920 32.702 28.487 1.00 16.80 138 ALA C N 1
ATOM 3330 C CA . ALA C 1 172 ? 56.071 31.938 28.007 1.00 19.26 138 ALA C CA 1
ATOM 3331 C C . ALA C 1 172 ? 56.037 31.731 26.494 1.00 21.48 138 ALA C C 1
ATOM 3332 O O . ALA C 1 172 ? 57.073 31.891 25.828 1.00 23.15 138 ALA C O 1
ATOM 3334 N N . LYS C 1 173 ? 54.869 31.378 25.942 1.00 19.54 139 LYS C N 1
ATOM 3335 C CA . LYS C 1 173 ? 54.758 31.181 24.487 1.00 19.98 139 LYS C CA 1
ATOM 3336 C C . LYS C 1 173 ? 55.013 32.459 23.674 1.00 21.37 139 LYS C C 1
ATOM 3337 O O . LYS C 1 173 ? 55.759 32.436 22.687 1.00 19.29 139 LYS C O 1
ATOM 3343 N N . GLU C 1 174 ? 54.386 33.565 24.066 1.00 19.26 140 GLU C N 1
ATOM 3344 C CA . GLU C 1 174 ? 54.594 34.841 23.371 1.00 17.75 140 GLU C CA 1
ATOM 3345 C C . GLU C 1 174 ? 56.006 35.400 23.534 1.00 17.96 140 GLU C C 1
ATOM 3346 O O . GLU C 1 174 ? 56.522 36.031 22.611 1.00 17.41 140 GLU C O 1
ATOM 3352 N N . TRP C 1 175 ? 56.636 35.195 24.694 1.00 16.32 141 TRP C N 1
ATOM 3353 C CA . TRP C 1 175 ? 58.045 35.594 24.836 1.00 18.00 141 TRP C CA 1
ATOM 3354 C C . TRP C 1 175 ? 58.954 34.757 23.932 1.00 17.68 141 TRP C C 1
ATOM 3355 O O . TRP C 1 175 ? 59.798 35.304 23.216 1.00 19.06 141 TRP C O 1
ATOM 3366 N N . ALA C 1 176 ? 58.799 33.435 23.984 1.00 15.12 142 ALA C N 1
ATOM 3367 C CA . ALA C 1 176 ? 59.570 32.531 23.131 1.00 18.72 142 ALA C CA 1
ATOM 3368 C C . ALA C 1 176 ? 59.464 32.921 21.651 1.00 19.85 142 ALA C C 1
ATOM 3369 O O . ALA C 1 176 ? 60.471 32.952 20.935 1.00 17.99 142 ALA C O 1
ATOM 3371 N N . LYS C 1 177 ? 58.253 33.221 21.192 1.00 18.65 143 LYS C N 1
ATOM 3372 C CA . LYS C 1 177 ? 58.064 33.660 19.802 1.00 19.60 143 LYS C CA 1
ATOM 3373 C C . LYS C 1 177 ? 58.768 34.987 19.514 1.00 20.60 143 LYS C C 1
ATOM 3374 O O . LYS C 1 177 ? 59.399 35.157 18.460 1.00 19.26 143 LYS C O 1
ATOM 3380 N N . LEU C 1 178 ? 58.644 35.938 20.436 1.00 17.95 144 LEU C N 1
ATOM 3381 C CA . LEU C 1 178 ? 59.293 37.232 20.265 1.00 19.84 144 LEU C CA 1
ATOM 3382 C C . LEU C 1 178 ? 60.812 37.064 20.183 1.00 21.86 144 LEU C C 1
ATOM 3383 O O . LEU C 1 178 ? 61.456 37.628 19.298 1.00 24.06 144 LEU C O 1
ATOM 3388 N N . ILE C 1 179 ? 61.377 36.276 21.095 1.00 19.16 145 ILE C N 1
ATOM 3389 C CA . ILE C 1 179 ? 62.818 36.042 21.126 1.00 16.34 145 ILE C CA 1
ATOM 3390 C C . ILE C 1 179 ? 63.315 35.357 19.843 1.00 20.18 145 ILE C C 1
ATOM 3391 O O . ILE C 1 179 ? 64.332 35.765 19.278 1.00 20.60 145 ILE C O 1
ATOM 3396 N N . LEU C 1 180 ? 62.599 34.330 19.387 1.00 17.75 146 LEU C N 1
ATOM 3397 C CA . LEU C 1 180 ? 62.959 33.576 18.179 1.00 19.92 146 LEU C CA 1
ATOM 3398 C C . LEU C 1 180 ? 62.882 34.432 16.918 1.00 22.76 146 LEU C C 1
ATOM 3399 O O . LEU C 1 180 ? 63.645 34.230 15.968 1.00 26.07 146 LEU C O 1
ATOM 3404 N N . SER C 1 181 ? 61.951 35.383 16.896 1.00 23.82 147 SER C N 1
ATOM 3405 C CA . SER C 1 181 ? 61.785 36.241 15.724 1.00 22.29 147 SER C CA 1
ATOM 3406 C C . SER C 1 181 ? 62.985 37.163 15.542 1.00 24.29 147 SER C C 1
ATOM 3407 O O . SER C 1 181 ? 63.173 37.729 14.465 1.00 23.59 147 SER C O 1
ATOM 3410 N N . GLN C 1 182 ? 63.801 37.322 16.581 1.00 23.17 148 GLN C N 1
ATOM 3411 C CA . GLN C 1 182 ? 64.967 38.198 16.465 1.00 23.10 148 GLN C CA 1
ATOM 3412 C C . GLN C 1 182 ? 66.230 37.427 16.085 1.00 21.60 148 GLN C C 1
ATOM 3413 O O . GLN C 1 182 ? 67.227 38.024 15.660 1.00 28.53 148 GLN C O 1
ATOM 3419 N N . GLY C 1 183 ? 66.185 36.104 16.220 1.00 20.25 149 GLY C N 1
ATOM 3420 C CA . GLY C 1 183 ? 67.339 35.274 15.916 1.00 18.19 149 GLY C CA 1
ATOM 3421 C C . GLY C 1 183 ? 68.210 35.100 17.162 1.00 20.48 149 GLY C C 1
ATOM 3422 O O . GLY C 1 183 ? 68.385 36.033 17.946 1.00 19.86 149 GLY C O 1
ATOM 3423 N N . ILE C 1 184 ? 68.752 33.905 17.350 1.00 21.44 150 ILE C N 1
ATOM 3424 C CA . ILE C 1 184 ? 69.684 33.643 18.441 1.00 20.88 150 ILE C CA 1
ATOM 3425 C C . ILE C 1 184 ? 71.090 33.701 17.893 1.00 22.03 150 ILE C C 1
ATOM 3426 O O . ILE C 1 184 ? 71.441 32.883 17.048 1.00 25.38 150 ILE C O 1
ATOM 3431 N N . SER C 1 185 ? 71.897 34.637 18.385 1.00 20.45 151 SER C N 1
ATOM 3432 C CA . SER C 1 185 ? 73.267 34.803 17.903 1.00 21.01 151 SER C CA 1
ATOM 3433 C C . SER C 1 185 ? 74.287 34.023 18.733 1.00 25.44 151 SER C C 1
ATOM 3434 O O . SER C 1 185 ? 74.208 33.959 19.973 1.00 24.63 151 SER C O 1
ATOM 3437 N N . THR C 1 186 ? 75.254 33.434 18.045 1.00 23.15 152 THR C N 1
ATOM 3438 C CA . THR C 1 186 ? 76.311 32.680 18.711 1.00 25.85 152 THR C CA 1
ATOM 3439 C C . THR C 1 186 ? 77.389 33.626 19.239 1.00 25.57 152 THR C C 1
ATOM 3440 O O . THR C 1 186 ? 78.306 33.196 19.950 1.00 29.47 152 THR C O 1
ATOM 3444 N N . ASP C 1 187 ? 77.266 34.913 18.895 1.00 26.31 153 ASP C N 1
ATOM 3445 C CA . ASP C 1 187 ? 78.196 35.955 19.353 1.00 25.07 153 ASP C CA 1
ATOM 3446 C C . ASP C 1 187 ? 77.418 37.133 19.940 1.00 24.33 153 ASP C C 1
ATOM 3447 O O . ASP C 1 187 ? 76.369 37.520 19.401 1.00 24.68 153 ASP C O 1
ATOM 3452 N N . ALA C 1 188 ? 77.939 37.717 21.022 1.00 22.66 154 ALA C N 1
ATOM 3453 C CA . ALA C 1 188 ? 77.235 38.775 21.763 1.00 20.85 154 ALA C CA 1
ATOM 3454 C C . ALA C 1 188 ? 77.402 40.187 21.197 1.00 22.20 154 ALA C C 1
ATOM 3455 O O . ALA C 1 188 ? 76.584 41.070 21.466 1.00 21.97 154 ALA C O 1
ATOM 3457 N N . PHE C 1 189 ? 78.460 40.416 20.432 1.00 22.93 155 PHE C N 1
ATOM 3458 C CA . PHE C 1 189 ? 78.763 41.768 19.961 1.00 24.39 155 PHE C CA 1
ATOM 3459 C C . PHE C 1 189 ? 78.406 42.001 18.491 1.00 24.75 155 PHE C C 1
ATOM 3460 O O . PHE C 1 189 ? 78.287 43.140 18.042 1.00 28.33 155 PHE C O 1
ATOM 3468 N N . GLU C 1 190 ? 78.215 40.918 17.755 1.00 24.17 156 GLU C N 1
ATOM 3469 C CA . GLU C 1 190 ? 77.870 41.005 16.344 1.00 30.04 156 GLU C CA 1
ATOM 3470 C C . GLU C 1 190 ? 76.769 40.002 16.068 1.00 27.60 156 GLU C C 1
ATOM 3471 O O . GLU C 1 190 ? 76.734 38.925 16.680 1.00 26.73 156 GLU C O 1
ATOM 3477 N N . ARG C 1 191 ? 75.849 40.336 15.173 1.00 23.61 157 ARG C N 1
ATOM 3478 C CA . ARG C 1 191 ? 74.783 39.386 14.904 1.00 23.07 157 ARG C CA 1
ATOM 3479 C C . ARG C 1 191 ? 75.334 38.200 14.093 1.00 25.85 157 ARG C C 1
ATOM 3480 O O . ARG C 1 191 ? 75.877 38.374 13.000 1.00 24.32 157 ARG C O 1
ATOM 3488 N N . LYS C 1 192 ? 75.247 37.005 14.673 1.00 24.41 158 LYS C N 1
ATOM 3489 C CA . LYS C 1 192 ? 75.592 35.764 13.978 1.00 26.70 158 LYS C CA 1
ATOM 3490 C C . LYS C 1 192 ? 74.519 34.722 14.275 1.00 25.79 158 LYS C C 1
ATOM 3491 O O . LYS C 1 192 ? 74.779 33.746 14.975 1.00 24.98 158 LYS C O 1
ATOM 3497 N N . PRO C 1 193 ? 73.306 34.926 13.732 1.00 31.13 159 PRO C N 1
ATOM 3498 C CA . PRO C 1 193 ? 72.122 34.125 14.083 1.00 32.60 159 PRO C CA 1
ATOM 3499 C C . PRO C 1 193 ? 72.294 32.632 13.774 1.00 36.62 159 PRO C C 1
ATOM 3500 O O . PRO C 1 193 ? 73.101 32.289 12.904 1.00 38.75 159 PRO C O 1
ATOM 3504 N N . ILE C 1 194 ? 71.538 31.794 14.495 1.00 35.81 160 ILE C N 1
ATOM 3505 C CA . ILE C 1 194 ? 71.498 30.317 14.381 1.00 40.19 160 ILE C CA 1
ATOM 3506 C C . ILE C 1 194 ? 72.474 29.565 15.285 1.00 41.47 160 ILE C C 1
ATOM 3507 O O . ILE C 1 194 ? 72.055 29.005 16.313 1.00 35.16 160 ILE C O 1
ATOM 3513 N N . LEU D 1 46 ? 60.816 17.972 46.425 1.00 34.64 12 LEU D N 1
ATOM 3514 C CA . LEU D 1 46 ? 60.612 18.656 47.700 1.00 29.45 12 LEU D CA 1
ATOM 3515 C C . LEU D 1 46 ? 59.159 19.082 47.853 1.00 29.08 12 LEU D C 1
ATOM 3516 O O . LEU D 1 46 ? 58.576 19.663 46.933 1.00 30.26 12 LEU D O 1
ATOM 3521 N N . ASP D 1 47 ? 58.571 18.760 49.002 1.00 24.52 13 ASP D N 1
ATOM 3522 C CA . ASP D 1 47 ? 57.210 19.171 49.324 1.00 27.74 13 ASP D CA 1
ATOM 3523 C C . ASP D 1 47 ? 57.285 20.577 49.910 1.00 30.25 13 ASP D C 1
ATOM 3524 O O . ASP D 1 47 ? 57.686 20.750 51.063 1.00 28.31 13 ASP D O 1
ATOM 3529 N N . HIS D 1 48 ? 56.908 21.585 49.127 1.00 28.09 14 HIS D N 1
ATOM 3530 C CA . HIS D 1 48 ? 57.049 22.963 49.593 1.00 25.72 14 HIS D CA 1
ATOM 3531 C C . HIS D 1 48 ? 56.062 23.315 50.694 1.00 23.42 14 HIS D C 1
ATOM 3532 O O . HIS D 1 48 ? 56.158 24.392 51.271 1.00 26.50 14 HIS D O 1
ATOM 3539 N N . THR D 1 49 ? 55.113 22.427 50.986 1.00 23.87 15 THR D N 1
ATOM 3540 C CA . THR D 1 49 ? 54.134 22.699 52.044 1.00 28.45 15 THR D CA 1
ATOM 3541 C C . THR D 1 49 ? 54.612 22.343 53.461 1.00 29.99 15 THR D C 1
ATOM 3542 O O . THR D 1 49 ? 54.039 22.820 54.449 1.00 28.72 15 THR D O 1
ATOM 3546 N N . ILE D 1 50 ? 55.654 21.516 53.573 1.00 28.94 16 ILE D N 1
ATOM 3547 C CA . ILE D 1 50 ? 56.123 21.092 54.908 1.00 29.04 16 ILE D CA 1
ATOM 3548 C C . ILE D 1 50 ? 57.403 21.778 55.392 1.00 28.17 16 ILE D C 1
ATOM 3549 O O . ILE D 1 50 ? 57.806 21.591 56.547 1.00 31.95 16 ILE D O 1
ATOM 3554 N N . VAL D 1 51 ? 58.039 22.566 54.525 1.00 24.52 17 VAL D N 1
ATOM 3555 C CA . VAL D 1 51 ? 59.253 23.280 54.920 1.00 24.64 17 VAL D CA 1
ATOM 3556 C C . VAL D 1 51 ? 58.931 24.475 55.826 1.00 25.03 17 VAL D C 1
ATOM 3557 O O . VAL D 1 51 ? 57.787 24.941 55.885 1.00 22.39 17 VAL D O 1
ATOM 3561 N N . LYS D 1 52 ? 59.940 24.961 56.544 1.00 21.47 18 LYS D N 1
ATOM 3562 C CA . LYS D 1 52 ? 59.763 26.151 57.363 1.00 21.16 18 LYS D CA 1
ATOM 3563 C C . LYS D 1 52 ? 60.902 27.106 57.079 1.00 20.74 18 LYS D C 1
ATOM 3564 O O . LYS D 1 52 ? 62.056 26.813 57.398 1.00 23.65 18 LYS D O 1
ATOM 3570 N N . ALA D 1 53 ? 60.580 28.248 56.482 1.00 20.53 19 ALA D N 1
ATOM 3571 C CA . ALA D 1 53 ? 61.597 29.206 56.059 1.00 19.49 19 ALA D CA 1
ATOM 3572 C C . ALA D 1 53 ? 61.751 30.325 57.091 1.00 18.82 19 ALA D C 1
ATOM 3573 O O . ALA D 1 53 ? 60.835 30.586 57.852 1.00 20.86 19 ALA D O 1
ATOM 3575 N N . PRO D 1 54 ? 62.902 31.016 57.110 1.00 20.63 20 PRO D N 1
ATOM 3576 C CA . PRO D 1 54 ? 64.112 30.902 56.274 1.00 17.95 20 PRO D CA 1
ATOM 3577 C C . PRO D 1 54 ? 64.979 29.701 56.626 1.00 21.89 20 PRO D C 1
ATOM 3578 O O . PRO D 1 54 ? 65.174 29.404 57.810 1.00 20.34 20 PRO D O 1
ATOM 3582 N N . TYR D 1 55 ? 65.506 29.029 55.603 1.00 20.34 21 TYR D N 1
ATOM 3583 C CA . TYR D 1 55 ? 66.382 27.892 55.828 1.00 20.90 21 TYR D CA 1
ATOM 3584 C C . TYR D 1 55 ? 67.494 27.790 54.780 1.00 21.16 21 TYR D C 1
ATOM 3585 O O . TYR D 1 55 ? 67.441 28.435 53.732 1.00 22.42 21 TYR D O 1
ATOM 3594 N N . ILE D 1 56 ? 68.503 26.986 55.097 1.00 19.94 22 ILE D N 1
ATOM 3595 C CA . ILE D 1 56 ? 69.540 26.579 54.148 1.00 21.01 22 ILE D CA 1
ATOM 3596 C C . ILE D 1 56 ? 69.456 25.071 54.046 1.00 24.58 22 ILE D C 1
ATOM 3597 O O . ILE D 1 56 ? 69.529 24.365 55.073 1.00 21.70 22 ILE D O 1
ATOM 3602 N N . ARG D 1 57 ? 69.296 24.576 52.821 1.00 20.27 23 ARG D N 1
ATOM 3603 C CA . ARG D 1 57 ? 69.109 23.150 52.589 1.00 20.50 23 ARG D CA 1
ATOM 3604 C C . ARG D 1 57 ? 70.019 22.663 51.469 1.00 25.15 23 ARG D C 1
ATOM 3605 O O . ARG D 1 57 ? 69.946 23.168 50.344 1.00 25.53 23 ARG D O 1
ATOM 3613 N N . LEU D 1 58 ? 70.861 21.676 51.763 1.00 25.26 24 LEU D N 1
ATOM 3614 C CA . LEU D 1 58 ? 71.650 21.026 50.721 1.00 28.38 24 LEU D CA 1
ATOM 3615 C C . LEU D 1 58 ? 70.719 20.291 49.757 1.00 30.14 24 LEU D C 1
ATOM 3616 O O . LEU D 1 58 ? 70.008 19.367 50.160 1.00 33.59 24 LEU D O 1
ATOM 3621 N N . ILE D 1 59 ? 70.717 20.683 48.488 1.00 27.22 25 ILE D N 1
ATOM 3622 C CA . ILE D 1 59 ? 69.921 19.961 47.493 1.00 30.22 25 ILE D CA 1
ATOM 3623 C C . ILE D 1 59 ? 70.604 18.663 47.050 1.00 31.64 25 ILE D C 1
ATOM 3624 O O . ILE D 1 59 ? 70.022 17.577 47.140 1.00 35.20 25 ILE D O 1
ATOM 3629 N N . SER D 1 60 ? 71.841 18.778 46.582 1.00 33.21 26 SER D N 1
ATOM 3630 C CA . SER D 1 60 ? 72.538 17.637 46.002 1.00 35.22 26 SER D CA 1
ATOM 3631 C C . SER D 1 60 ? 74.036 17.853 46.040 1.00 34.59 26 SER D C 1
ATOM 3632 O O . SER D 1 60 ? 74.507 18.994 46.098 1.00 35.44 26 SER D O 1
ATOM 3635 N N . GLU D 1 61 ? 74.781 16.753 46.014 1.00 36.70 27 GLU D N 1
ATOM 3636 C CA . GLU D 1 61 ? 76.203 16.804 45.704 1.00 36.93 27 GLU D CA 1
ATOM 3637 C C . GLU D 1 61 ? 76.332 16.148 44.338 1.00 33.83 27 GLU D C 1
ATOM 3638 O O . GLU D 1 61 ? 75.661 15.149 44.076 1.00 33.10 27 GLU D O 1
ATOM 3644 N N . GLU D 1 62 ? 77.159 16.713 43.464 1.00 31.59 28 GLU D N 1
ATOM 3645 C CA . GLU D 1 62 ? 77.359 16.141 42.134 1.00 35.75 28 GLU D CA 1
ATOM 3646 C C . GLU D 1 62 ? 78.830 15.854 41.903 1.00 33.22 28 GLU D C 1
ATOM 3647 O O . GLU D 1 62 ? 79.700 16.685 42.211 1.00 27.59 28 GLU D O 1
ATOM 3653 N N . VAL D 1 63 ? 79.093 14.678 41.341 1.00 35.16 29 VAL D N 1
ATOM 3654 C CA . VAL D 1 63 ? 80.441 14.257 40.996 1.00 32.33 29 VAL D CA 1
ATOM 3655 C C . VAL D 1 63 ? 80.606 14.355 39.479 1.00 32.74 29 VAL D C 1
ATOM 3656 O O . VAL D 1 63 ? 79.810 13.783 38.725 1.00 31.05 29 VAL D O 1
ATOM 3660 N N . GLY D 1 64 ? 81.607 15.103 39.023 1.00 30.50 30 GLY D N 1
ATOM 3661 C CA . GLY D 1 64 ? 81.896 15.157 37.599 1.00 32.21 30 GLY D CA 1
ATOM 3662 C C . GLY D 1 64 ? 82.716 13.960 37.140 1.00 32.56 30 GLY D C 1
ATOM 3663 O O . GLY D 1 64 ? 83.133 13.146 37.963 1.00 35.27 30 GLY D O 1
ATOM 3664 N N . PRO D 1 65 ? 82.970 13.859 35.823 1.00 39.70 31 PRO D N 1
ATOM 3665 C CA . PRO D 1 65 ? 83.682 12.737 35.186 1.00 35.81 31 PRO D CA 1
ATOM 3666 C C . PRO D 1 65 ? 85.023 12.425 35.844 1.00 35.66 31 PRO D C 1
ATOM 3667 O O . PRO D 1 65 ? 85.346 11.255 36.034 1.00 38.17 31 PRO D O 1
ATOM 3671 N N . LYS D 1 66 ? 85.780 13.458 36.200 1.00 36.02 32 LYS D N 1
ATOM 3672 C CA . LYS D 1 66 ? 87.061 13.273 36.879 1.00 36.15 32 LYS D CA 1
ATOM 3673 C C . LYS D 1 66 ? 86.949 13.231 38.409 1.00 37.57 32 LYS D C 1
ATOM 3674 O O . LYS D 1 66 ? 87.955 13.371 39.107 1.00 34.88 32 LYS D O 1
ATOM 3680 N N . GLY D 1 67 ? 85.734 13.045 38.929 1.00 36.19 33 GLY D N 1
ATOM 3681 C CA . GLY D 1 67 ? 85.531 12.922 40.371 1.00 31.64 33 GLY D CA 1
ATOM 3682 C C . GLY D 1 67 ? 85.365 14.203 41.189 1.00 33.58 33 GLY D C 1
ATOM 3683 O O . GLY D 1 67 ? 85.275 14.145 42.420 1.00 34.91 33 GLY D O 1
ATOM 3684 N N . ASP D 1 68 ? 85.320 15.360 40.528 1.00 35.68 34 ASP D N 1
ATOM 3685 C CA . ASP D 1 68 ? 85.157 16.633 41.237 1.00 32.23 34 ASP D CA 1
ATOM 3686 C C . ASP D 1 68 ? 83.760 16.799 41.818 1.00 31.95 34 ASP D C 1
ATOM 3687 O O . ASP D 1 68 ? 82.755 16.519 41.162 1.00 29.89 34 ASP D O 1
ATOM 3692 N N . ILE D 1 69 ? 83.716 17.267 43.059 1.00 26.90 35 ILE D N 1
ATOM 3693 C CA . ILE D 1 69 ? 82.471 17.399 43.783 1.00 28.72 35 ILE D CA 1
ATOM 3694 C C . ILE D 1 69 ? 81.931 18.821 43.692 1.00 27.67 35 ILE D C 1
ATOM 3695 O O . ILE D 1 69 ? 82.667 19.795 43.860 1.00 26.13 35 ILE D O 1
ATOM 3700 N N . ILE D 1 70 ? 80.638 18.917 43.408 1.00 28.97 36 ILE D N 1
ATOM 3701 C CA . ILE D 1 70 ? 79.911 20.177 43.407 1.00 30.24 36 ILE D CA 1
ATOM 3702 C C . ILE D 1 70 ? 78.758 20.049 44.401 1.00 33.04 36 ILE D C 1
ATOM 3703 O O . ILE D 1 70 ? 78.210 18.957 44.561 1.00 32.66 36 ILE D O 1
ATOM 3708 N N . THR D 1 71 ? 78.408 21.140 45.087 1.00 30.36 37 THR D N 1
ATOM 3709 C CA . THR D 1 71 ? 77.237 21.135 45.973 1.00 32.78 37 THR D CA 1
ATOM 3710 C C . THR D 1 71 ? 76.243 22.242 45.595 1.00 29.27 37 THR D C 1
ATOM 3711 O O . THR D 1 71 ? 76.642 23.380 45.329 1.00 25.69 37 THR D O 1
ATOM 3715 N N . ASN D 1 72 ? 74.957 21.894 45.566 1.00 29.48 38 ASN D N 1
ATOM 3716 C CA . ASN D 1 72 ? 73.888 22.832 45.237 1.00 27.59 38 ASN D CA 1
ATOM 3717 C C . ASN D 1 72 ? 73.044 23.072 46.475 1.00 27.99 38 ASN D C 1
ATOM 3718 O O . ASN D 1 72 ? 72.609 22.112 47.119 1.00 28.29 38 ASN D O 1
ATOM 3723 N N . PHE D 1 73 ? 72.798 24.338 46.803 1.00 27.37 39 PHE D N 1
ATOM 3724 C CA . PHE D 1 73 ? 72.053 24.687 48.015 1.00 25.55 39 PHE D CA 1
ATOM 3725 C C . PHE D 1 73 ? 70.765 25.457 47.720 1.00 23.36 39 PHE D C 1
ATOM 3726 O O . PHE D 1 73 ? 70.768 26.392 46.924 1.00 23.49 39 PHE D O 1
ATOM 3734 N N . ASP D 1 74 ? 69.671 25.040 48.354 1.00 20.84 40 ASP D N 1
ATOM 3735 C CA . ASP D 1 74 ? 68.425 25.797 48.382 1.00 21.85 40 ASP D CA 1
ATOM 3736 C C . ASP D 1 74 ? 68.551 26.839 49.506 1.00 22.74 40 ASP D C 1
ATOM 3737 O O . ASP D 1 74 ? 68.480 26.488 50.692 1.00 22.11 40 ASP D O 1
ATOM 3742 N N . ILE D 1 75 ? 68.772 28.106 49.145 1.00 19.28 41 ILE D N 1
ATOM 3743 C CA . ILE D 1 75 ? 68.791 29.192 50.135 1.00 20.44 41 ILE D CA 1
ATOM 3744 C C . ILE D 1 75 ? 67.388 29.805 50.227 1.00 22.74 41 ILE D C 1
ATOM 3745 O O . ILE D 1 75 ? 67.064 30.741 49.485 1.00 20.76 41 ILE D O 1
ATOM 3750 N N . ARG D 1 76 ? 66.559 29.293 51.136 1.00 20.71 42 ARG D N 1
ATOM 3751 C CA . ARG D 1 76 ? 65.150 29.698 51.170 1.00 20.25 42 ARG D CA 1
ATOM 3752 C C . ARG D 1 76 ? 64.914 30.865 52.134 1.00 20.19 42 ARG D C 1
ATOM 3753 O O . ARG D 1 76 ? 64.915 30.696 53.350 1.00 18.07 42 ARG D O 1
ATOM 3761 N N . LEU D 1 77 ? 64.700 32.050 51.579 1.00 18.29 43 LEU D N 1
ATOM 3762 C CA . LEU D 1 77 ? 64.551 33.253 52.393 1.00 18.91 43 LEU D CA 1
ATOM 3763 C C . LEU D 1 77 ? 63.092 33.508 52.811 1.00 19.42 43 LEU D C 1
ATOM 3764 O O . LEU D 1 77 ? 62.840 34.193 53.800 1.00 19.13 43 LEU D O 1
ATOM 3769 N N . ILE D 1 78 ? 62.136 32.956 52.063 1.00 19.93 44 ILE D N 1
ATOM 3770 C CA . ILE D 1 78 ? 60.713 33.235 52.300 1.00 19.96 44 ILE D CA 1
ATOM 3771 C C . ILE D 1 78 ? 59.900 31.942 52.288 1.00 18.04 44 ILE D C 1
ATOM 3772 O O . ILE D 1 78 ? 60.212 31.033 51.526 1.00 20.06 44 ILE D O 1
ATOM 3777 N N . GLN D 1 79 ? 58.869 31.854 53.130 1.00 18.66 45 GLN D N 1
ATOM 3778 C CA . GLN D 1 79 ? 57.995 30.680 53.152 1.00 19.68 45 GLN D CA 1
ATOM 3779 C C . GLN D 1 79 ? 57.325 30.474 51.798 1.00 21.23 45 GLN D C 1
ATOM 3780 O O . GLN D 1 79 ? 56.633 31.361 51.305 1.00 23.03 45 GLN D O 1
ATOM 3786 N N . PRO D 1 80 ? 57.524 29.299 51.190 1.00 21.27 46 PRO D N 1
ATOM 3787 C CA . PRO D 1 80 ? 56.924 29.062 49.872 1.00 20.06 46 PRO D CA 1
ATOM 3788 C C . PRO D 1 80 ? 55.417 29.322 49.850 1.00 22.10 46 PRO D C 1
ATOM 3789 O O . PRO D 1 80 ? 54.710 28.963 50.791 1.00 22.75 46 PRO D O 1
ATOM 3793 N N . ASN D 1 81 ? 54.964 29.984 48.788 1.00 19.88 47 ASN D N 1
ATOM 3794 C CA . ASN D 1 81 ? 53.556 30.309 48.551 1.00 19.80 47 ASN D CA 1
ATOM 3795 C C . ASN D 1 81 ? 52.860 31.252 49.543 1.00 24.43 47 ASN D C 1
ATOM 3796 O O . ASN D 1 81 ? 51.659 31.495 49.415 1.00 26.52 47 ASN D O 1
ATOM 3801 N N . GLU D 1 82 ? 53.602 31.814 50.498 1.00 19.54 48 GLU D N 1
ATOM 3802 C CA . GLU D 1 82 ? 53.013 32.811 51.403 1.00 24.56 48 GLU D CA 1
ATOM 3803 C C . GLU D 1 82 ? 53.380 34.233 51.008 1.00 23.77 48 GLU D C 1
ATOM 3804 O O . GLU D 1 82 ? 52.661 35.184 51.311 1.00 23.06 48 GLU D O 1
ATOM 3810 N N . ASN D 1 83 ? 54.499 34.377 50.319 1.00 22.29 49 ASN D N 1
ATOM 3811 C CA . ASN D 1 83 ? 54.997 35.698 49.986 1.00 21.31 49 ASN D CA 1
ATOM 3812 C C . ASN D 1 83 ? 56.020 35.519 48.881 1.00 19.69 49 ASN D C 1
ATOM 3813 O O . ASN D 1 83 ? 56.289 34.394 48.452 1.00 20.57 49 ASN D O 1
ATOM 3818 N N . ALA D 1 84 ? 56.579 36.623 48.413 1.00 15.84 50 ALA D N 1
ATOM 3819 C CA . ALA D 1 84 ? 57.535 36.582 47.331 1.00 18.88 50 ALA D CA 1
ATOM 3820 C C . ALA D 1 84 ? 58.238 37.912 47.329 1.00 20.56 50 ALA D C 1
ATOM 3821 O O . ALA D 1 84 ? 57.634 38.944 47.640 1.00 21.90 50 ALA D O 1
ATOM 3823 N N . MET D 1 85 ? 59.522 37.895 47.001 1.00 17.64 51 MET D N 1
ATOM 3824 C CA . MET D 1 85 ? 60.288 39.124 46.985 1.00 18.58 51 MET D CA 1
ATOM 3825 C C . MET D 1 85 ? 59.987 39.930 45.719 1.00 19.79 51 MET D C 1
ATOM 3826 O O . MET D 1 85 ? 59.917 39.367 44.622 1.00 19.36 51 MET D O 1
ATOM 3831 N N . ASP D 1 86 ? 59.799 41.242 45.865 1.00 17.20 52 ASP D N 1
ATOM 3832 C CA . ASP D 1 86 ? 59.639 42.106 44.695 1.00 18.25 52 ASP D CA 1
ATOM 3833 C C . ASP D 1 86 ? 60.917 42.070 43.856 1.00 19.58 52 ASP D C 1
ATOM 3834 O O . ASP D 1 86 ? 62.010 41.823 44.392 1.00 17.40 52 ASP D O 1
ATOM 3839 N N . THR D 1 87 ? 60.806 42.302 42.548 1.00 18.72 53 THR D N 1
ATOM 3840 C CA . THR D 1 87 ? 61.986 42.146 41.685 1.00 19.45 53 THR D CA 1
ATOM 3841 C C . THR D 1 87 ? 63.141 43.083 42.040 1.00 15.63 53 THR D C 1
ATOM 3842 O O . THR D 1 87 ? 64.302 42.705 41.949 1.00 14.15 53 THR D O 1
ATOM 3846 N N . ALA D 1 88 ? 62.825 44.306 42.447 1.00 17.22 54 ALA D N 1
ATOM 3847 C CA . ALA D 1 88 ? 63.878 45.288 42.728 1.00 17.83 54 ALA D CA 1
ATOM 3848 C C . ALA D 1 88 ? 64.803 44.869 43.876 1.00 18.52 54 ALA D C 1
ATOM 3849 O O . ALA D 1 88 ? 66.034 44.966 43.758 1.00 16.07 54 ALA D O 1
ATOM 3851 N N . GLY D 1 89 ? 64.219 44.431 44.995 1.00 16.39 55 GLY D N 1
ATOM 3852 C CA . GLY D 1 89 ? 65.020 44.039 46.145 1.00 17.15 55 GLY D CA 1
ATOM 3853 C C . GLY D 1 89 ? 65.715 42.707 45.926 1.00 17.41 55 GLY D C 1
ATOM 3854 O O . GLY D 1 89 ? 66.844 42.490 46.388 1.00 16.55 55 GLY D O 1
ATOM 3855 N N . LEU D 1 90 ? 65.035 41.804 45.225 1.00 16.13 56 LEU D N 1
ATOM 3856 C CA . LEU D 1 90 ? 65.627 40.527 44.861 1.00 16.60 56 LEU D CA 1
ATOM 3857 C C . LEU D 1 90 ? 66.877 40.761 44.005 1.00 19.11 56 LEU D C 1
ATOM 3858 O O . LEU D 1 90 ? 67.918 40.108 44.191 1.00 16.56 56 LEU D O 1
ATOM 3863 N N . HIS D 1 91 ? 66.776 41.718 43.087 1.00 15.67 57 HIS D N 1
ATOM 3864 C CA . HIS D 1 91 ? 67.884 42.041 42.180 1.00 16.80 57 HIS D CA 1
ATOM 3865 C C . HIS D 1 91 ? 69.070 42.668 42.925 1.00 16.75 57 HIS D C 1
ATOM 3866 O O . HIS D 1 91 ? 70.224 42.311 42.696 1.00 16.48 57 HIS D O 1
ATOM 3873 N N . THR D 1 92 ? 68.791 43.616 43.813 1.00 18.25 58 THR D N 1
ATOM 3874 C CA . THR D 1 92 ? 69.853 44.231 44.605 1.00 15.69 58 THR D CA 1
ATOM 3875 C C . THR D 1 92 ? 70.491 43.209 45.545 1.00 17.27 58 THR D C 1
ATOM 3876 O O . THR D 1 92 ? 71.714 43.168 45.678 1.00 17.63 58 THR D O 1
ATOM 3880 N N . ILE D 1 93 ? 69.675 42.371 46.184 1.00 18.71 59 ILE D N 1
ATOM 3881 C CA . ILE D 1 93 ? 70.208 41.320 47.046 1.00 17.22 59 ILE D CA 1
ATOM 3882 C C . ILE D 1 93 ? 71.105 40.367 46.253 1.00 21.54 59 ILE D C 1
ATOM 3883 O O . ILE D 1 93 ? 72.195 40.003 46.732 1.00 20.67 59 ILE D O 1
ATOM 3888 N N . GLU D 1 94 ? 70.673 39.986 45.044 1.00 18.83 60 GLU D N 1
ATOM 3889 C CA . GLU D 1 94 ? 71.486 39.138 44.171 1.00 19.35 60 GLU D CA 1
ATOM 3890 C C . GLU D 1 94 ? 72.867 39.730 43.953 1.00 19.22 60 GLU D C 1
ATOM 3891 O O . GLU D 1 94 ? 73.870 39.024 44.017 1.00 22.82 60 GLU D O 1
ATOM 3897 N N . HIS D 1 95 ? 72.931 41.032 43.703 1.00 17.69 61 HIS D N 1
ATOM 3898 C CA . HIS D 1 95 ? 74.226 41.671 43.476 1.00 21.67 61 HIS D CA 1
ATOM 3899 C C . HIS D 1 95 ? 75.107 41.679 44.723 1.00 23.12 61 HIS D C 1
ATOM 3900 O O . HIS D 1 95 ? 76.307 41.449 44.636 1.00 22.98 61 HIS D O 1
ATOM 3907 N N . LEU D 1 96 ? 74.501 41.976 45.869 1.00 20.37 62 LEU D N 1
ATOM 3908 C CA . LEU D 1 96 ? 75.232 42.132 47.112 1.00 21.99 62 LEU D CA 1
ATOM 3909 C C . LEU D 1 96 ? 75.733 40.790 47.617 1.00 22.79 62 LEU D C 1
ATOM 3910 O O . LEU D 1 96 ? 76.887 40.672 48.028 1.00 25.15 62 LEU D O 1
ATOM 3915 N N . LEU D 1 97 ? 74.867 39.782 47.572 1.00 21.66 63 LEU D N 1
ATOM 3916 C CA . LEU D 1 97 ? 75.255 38.413 47.906 1.00 24.13 63 LEU D CA 1
ATOM 3917 C C . LEU D 1 97 ? 76.465 37.910 47.109 1.00 27.78 63 LEU D C 1
ATOM 3918 O O . LEU D 1 97 ? 77.413 37.379 47.691 1.00 29.71 63 LEU D O 1
ATOM 3923 N N . ALA D 1 98 ? 76.434 38.075 45.789 1.00 26.90 64 ALA D N 1
ATOM 3924 C CA . ALA D 1 98 ? 77.566 37.690 44.948 1.00 30.02 64 ALA D CA 1
ATOM 3925 C C . ALA D 1 98 ? 78.876 38.238 45.520 1.00 32.40 64 ALA D C 1
ATOM 3926 O O . ALA D 1 98 ? 79.882 37.529 45.577 1.00 34.49 64 ALA D O 1
ATOM 3928 N N . LYS D 1 99 ? 78.856 39.489 45.966 1.00 28.90 65 LYS D N 1
ATOM 3929 C CA . LYS D 1 99 ? 80.044 40.094 46.565 1.00 29.30 65 LYS D CA 1
ATOM 3930 C C . LYS D 1 99 ? 80.282 39.618 48.005 1.00 26.26 65 LYS D C 1
ATOM 3931 O O . LYS D 1 99 ? 81.389 39.214 48.355 1.00 26.72 65 LYS D O 1
ATOM 3937 N N . LEU D 1 100 ? 79.246 39.645 48.836 1.00 26.16 66 LEU D N 1
ATOM 3938 C CA . LEU D 1 100 ? 79.422 39.343 50.257 1.00 26.32 66 LEU D CA 1
ATOM 3939 C C . LEU D 1 100 ? 79.778 37.887 50.513 1.00 27.26 66 LEU D C 1
ATOM 3940 O O . LEU D 1 100 ? 80.590 37.589 51.398 1.00 25.61 66 LEU D O 1
ATOM 3945 N N . ILE D 1 101 ? 79.178 36.976 49.751 1.00 22.42 67 ILE D N 1
ATOM 3946 C CA . ILE D 1 101 ? 79.489 35.567 49.937 1.00 22.52 67 ILE D CA 1
ATOM 3947 C C . ILE D 1 101 ? 80.963 35.302 49.605 1.00 26.92 67 ILE D C 1
ATOM 3948 O O . ILE D 1 101 ? 81.656 34.615 50.358 1.00 25.05 67 ILE D O 1
ATOM 3953 N N . ARG D 1 102 ? 81.445 35.874 48.501 1.00 26.84 68 ARG D N 1
ATOM 3954 C CA . ARG D 1 102 ? 82.830 35.677 48.057 1.00 27.97 68 ARG D CA 1
ATOM 3955 C C . ARG D 1 102 ? 83.852 36.228 49.047 1.00 26.53 68 ARG D C 1
ATOM 3956 O O . ARG D 1 102 ? 85.007 35.806 49.050 1.00 26.75 68 ARG D O 1
ATOM 3964 N N . GLN D 1 103 ? 83.426 37.174 49.876 1.00 26.90 69 GLN D N 1
ATOM 3965 C CA . GLN D 1 103 ? 84.299 37.762 50.884 1.00 26.69 69 GLN D CA 1
ATOM 3966 C C . GLN D 1 103 ? 84.450 36.829 52.076 1.00 25.77 69 GLN D C 1
ATOM 3967 O O . GLN D 1 103 ? 85.351 37.006 52.883 1.00 28.95 69 GLN D O 1
ATOM 3973 N N . ARG D 1 104 ? 83.558 35.844 52.183 1.00 28.19 70 ARG D N 1
ATOM 3974 C CA . ARG D 1 104 ? 83.419 35.029 53.397 1.00 27.65 70 ARG D CA 1
ATOM 3975 C C . ARG D 1 104 ? 83.752 33.563 53.179 1.00 30.16 70 ARG D C 1
ATOM 3976 O O . ARG D 1 104 ? 84.000 32.826 54.132 1.00 31.45 70 ARG D O 1
ATOM 3984 N N . ILE D 1 105 ? 83.716 33.126 51.926 1.00 26.98 71 ILE D N 1
ATOM 3985 C CA . ILE D 1 105 ? 84.011 31.731 51.621 1.00 27.74 71 ILE D CA 1
ATOM 3986 C C . ILE D 1 105 ? 84.504 31.596 50.192 1.00 28.77 71 ILE D C 1
ATOM 3987 O O . ILE D 1 105 ? 84.206 32.445 49.344 1.00 29.46 71 ILE D O 1
ATOM 3992 N N . ASP D 1 106 ? 85.274 30.541 49.934 1.00 30.65 72 ASP D N 1
ATOM 3993 C CA . ASP D 1 106 ? 85.818 30.293 48.603 1.00 30.89 72 ASP D CA 1
ATOM 3994 C C . ASP D 1 106 ? 85.035 29.219 47.854 1.00 30.73 72 ASP D C 1
ATOM 3995 O O . ASP D 1 106 ? 84.300 28.436 48.457 1.00 30.19 72 ASP D O 1
ATOM 4000 N N . GLY D 1 107 ? 85.195 29.180 46.536 1.00 26.60 73 GLY D N 1
ATOM 4001 C CA . GLY D 1 107 ? 84.583 28.132 45.749 1.00 26.06 73 GLY D CA 1
ATOM 4002 C C . GLY D 1 107 ? 83.146 28.386 45.329 1.00 27.28 73 GLY D C 1
ATOM 4003 O O . GLY D 1 107 ? 82.469 27.464 44.862 1.00 28.96 73 GLY D O 1
ATOM 4004 N N . LEU D 1 108 ? 82.666 29.617 45.488 1.00 26.09 74 LEU D N 1
ATOM 4005 C CA . LEU D 1 108 ? 81.340 29.958 44.970 1.00 28.36 74 LEU D CA 1
ATOM 4006 C C . LEU D 1 108 ? 81.354 29.908 43.438 1.00 27.39 74 LEU D C 1
ATOM 4007 O O . LEU D 1 108 ? 82.113 30.631 42.794 1.00 27.51 74 LEU D O 1
ATOM 4012 N N . ILE D 1 109 ? 80.513 29.062 42.855 1.00 28.44 75 ILE D N 1
ATOM 4013 C CA . ILE D 1 109 ? 80.349 29.051 41.406 1.00 28.76 75 ILE D CA 1
ATOM 4014 C C . ILE D 1 109 ? 79.237 30.004 40.968 1.00 30.58 75 ILE D C 1
ATOM 4015 O O . ILE D 1 109 ? 79.423 30.808 40.051 1.00 32.87 75 ILE D O 1
ATOM 4020 N N . ASP D 1 110 ? 78.079 29.913 41.611 1.00 27.59 76 ASP D N 1
ATOM 4021 C CA . ASP D 1 110 ? 76.997 30.843 41.297 1.00 30.85 76 ASP D CA 1
ATOM 4022 C C . ASP D 1 110 ? 75.984 30.955 42.422 1.00 25.58 76 ASP D C 1
ATOM 4023 O O . ASP D 1 110 ? 75.802 30.024 43.195 1.00 27.57 76 ASP D O 1
ATOM 4028 N N . CYS D 1 111 ? 75.332 32.106 42.503 1.00 25.07 77 CYS D N 1
ATOM 4029 C CA . CYS D 1 111 ? 74.237 32.313 43.437 1.00 27.47 77 CYS D CA 1
ATOM 4030 C C . CYS D 1 111 ? 73.181 33.096 42.661 1.00 27.76 77 CYS D C 1
ATOM 4031 O O . CYS D 1 111 ? 73.272 34.314 42.528 1.00 27.61 77 CYS D O 1
ATOM 4034 N N . SER D 1 112 ? 72.194 32.388 42.130 1.00 24.93 78 SER D N 1
ATOM 4035 C CA . SER D 1 112 ? 71.158 33.021 41.327 1.00 26.89 78 SER D CA 1
ATOM 4036 C C . SER D 1 112 ? 69.813 32.908 42.030 1.00 23.25 78 SER D C 1
ATOM 4037 O O . SER D 1 112 ? 69.542 31.919 42.707 1.00 20.43 78 SER D O 1
ATOM 4040 N N . PRO D 1 113 ? 68.955 33.916 41.850 1.00 22.04 79 PRO D N 1
ATOM 4041 C CA . PRO D 1 113 ? 67.627 33.880 42.461 1.00 20.75 79 PRO D CA 1
ATOM 4042 C C . PRO D 1 113 ? 66.752 32.799 41.850 1.00 22.34 79 PRO D C 1
ATOM 4043 O O . PRO D 1 113 ? 66.904 32.475 40.659 1.00 24.55 79 PRO D O 1
ATOM 4047 N N . PHE D 1 114 ? 65.861 32.233 42.661 1.00 19.36 80 PHE D N 1
ATOM 4048 C CA . PHE D 1 114 ? 64.840 31.318 42.168 1.00 18.74 80 PHE D CA 1
ATOM 4049 C C . PHE D 1 114 ? 63.854 32.104 41.325 1.00 20.52 80 PHE D C 1
ATOM 4050 O O . PHE D 1 114 ? 63.544 33.266 41.641 1.00 18.30 80 PHE D O 1
ATOM 4058 N N . GLY D 1 115 ? 63.315 31.463 40.292 1.00 18.09 81 GLY D N 1
ATOM 4059 C CA . GLY D 1 115 ? 62.262 32.067 39.500 1.00 16.28 81 GLY D CA 1
ATOM 4060 C C . GLY D 1 115 ? 61.006 32.296 40.321 1.00 18.76 81 GLY D C 1
ATOM 4061 O O . GLY D 1 115 ? 60.196 33.172 39.991 1.00 15.88 81 GLY D O 1
ATOM 4062 N N . CYS D 1 116 ? 60.846 31.523 41.400 1.00 18.43 82 CYS D N 1
ATOM 4063 C CA . CYS D 1 116 ? 59.712 31.712 42.296 1.00 16.56 82 CYS D CA 1
ATOM 4064 C C . CYS D 1 116 ? 59.910 32.884 43.277 1.00 17.26 82 CYS D C 1
ATOM 4065 O O . CYS D 1 116 ? 58.982 33.256 44.005 1.00 18.36 82 CYS D O 1
ATOM 4068 N N . ARG D 1 117 ? 61.118 33.450 43.313 1.00 18.15 83 ARG D N 1
ATOM 4069 C CA . ARG D 1 117 ? 61.384 34.664 44.101 1.00 18.63 83 ARG D CA 1
ATOM 4070 C C . ARG D 1 117 ? 61.289 34.514 45.624 1.00 19.01 83 ARG D C 1
ATOM 4071 O O . ARG D 1 117 ? 61.074 35.503 46.341 1.00 14.49 83 ARG D O 1
ATOM 4079 N N . THR D 1 118 ? 61.462 33.285 46.107 1.00 17.15 84 THR D N 1
ATOM 4080 C CA . THR D 1 118 ? 61.430 32.997 47.535 1.00 18.35 84 THR D CA 1
ATOM 4081 C C . THR D 1 118 ? 62.813 32.630 48.047 1.00 19.09 84 THR D C 1
ATOM 4082 O O . THR D 1 118 ? 62.978 32.288 49.217 1.00 16.58 84 THR D O 1
ATOM 4086 N N . GLY D 1 119 ? 63.817 32.718 47.176 1.00 17.63 85 GLY D N 1
ATOM 4087 C CA . GLY D 1 119 ? 65.180 32.494 47.617 1.00 16.31 85 GLY D CA 1
ATOM 4088 C C . GLY D 1 119 ? 66.188 32.395 46.494 1.00 20.59 85 GLY D C 1
ATOM 4089 O O . GLY D 1 119 ? 65.951 32.894 45.392 1.00 19.62 85 GLY D O 1
ATOM 4090 N N . PHE D 1 120 ? 67.311 31.738 46.785 1.00 20.66 86 PHE D N 1
ATOM 4091 C CA . PHE D 1 120 ? 68.438 31.659 45.868 1.00 18.88 86 PHE D CA 1
ATOM 4092 C C . PHE D 1 120 ? 68.966 30.244 45.734 1.00 23.55 86 PHE D C 1
ATOM 4093 O O . PHE D 1 120 ? 69.015 29.470 46.708 1.00 19.71 86 PHE D O 1
ATOM 4101 N N . HIS D 1 121 ? 69.377 29.911 44.516 1.00 21.53 87 HIS D N 1
ATOM 4102 C CA . HIS D 1 121 ? 70.070 28.664 44.269 1.00 23.52 87 HIS D CA 1
ATOM 4103 C C . HIS D 1 121 ? 71.565 28.943 44.286 1.00 25.97 87 HIS D C 1
ATOM 4104 O O . HIS D 1 121 ? 72.064 29.750 43.499 1.00 26.84 87 HIS D O 1
ATOM 4111 N N . MET D 1 122 ? 72.277 28.284 45.193 1.00 27.33 88 MET D N 1
ATOM 4112 C CA . MET D 1 122 ? 73.700 28.534 45.382 1.00 26.88 88 MET D CA 1
ATOM 4113 C C . MET D 1 122 ? 74.502 27.296 44.975 1.00 25.70 88 MET D C 1
ATOM 4114 O O . MET D 1 122 ? 74.146 26.178 45.341 1.00 29.55 88 MET D O 1
ATOM 4119 N N . ILE D 1 123 ? 75.574 27.487 44.211 1.00 26.17 89 ILE D N 1
ATOM 4120 C CA . ILE D 1 123 ? 76.375 26.356 43.729 1.00 26.93 89 ILE D CA 1
ATOM 4121 C C . ILE D 1 123 ? 77.835 26.531 44.117 1.00 25.34 89 ILE D C 1
ATOM 4122 O O . ILE D 1 123 ? 78.424 27.588 43.876 1.00 23.24 89 ILE D O 1
ATOM 4127 N N . MET D 1 124 ? 78.422 25.507 44.729 1.00 25.72 90 MET D N 1
ATOM 4128 C CA . MET D 1 124 ? 79.803 25.619 45.186 1.00 28.08 90 MET D CA 1
ATOM 4129 C C . MET D 1 124 ? 80.663 24.420 44.825 1.00 24.81 90 MET D C 1
ATOM 4130 O O . MET D 1 124 ? 80.162 23.293 44.746 1.00 22.17 90 MET D O 1
ATOM 4135 N N . TRP D 1 125 ? 81.962 24.671 44.645 1.00 25.88 91 TRP D N 1
ATOM 4136 C CA . TRP D 1 125 ? 82.966 23.602 44.581 1.00 28.06 91 TRP D CA 1
ATOM 4137 C C . TRP D 1 125 ? 83.058 22.882 45.925 1.00 26.08 91 TRP D C 1
ATOM 4138 O O . TRP D 1 125 ? 82.940 23.513 46.983 1.00 28.07 91 TRP D O 1
ATOM 4149 N N . GLY D 1 126 ? 83.255 21.563 45.884 1.00 24.74 92 GLY D N 1
ATOM 4150 C CA . GLY D 1 126 ? 83.529 20.785 47.086 1.00 27.56 92 GLY D CA 1
ATOM 4151 C C . GLY D 1 126 ? 82.339 20.533 47.995 1.00 30.92 92 GLY D C 1
ATOM 4152 O O . GLY D 1 126 ? 81.306 21.192 47.875 1.00 31.70 92 GLY D O 1
ATOM 4153 N N . LYS D 1 127 ? 82.478 19.575 48.907 1.00 32.86 93 LYS D N 1
ATOM 4154 C CA . LYS D 1 127 ? 81.446 19.338 49.914 1.00 40.13 93 LYS D CA 1
ATOM 4155 C C . LYS D 1 127 ? 81.392 20.543 50.842 1.00 34.04 93 LYS D C 1
ATOM 4156 O O . LYS D 1 127 ? 82.420 21.169 51.099 1.00 39.71 93 LYS D O 1
ATOM 4162 N N . GLN D 1 128 ? 80.208 20.884 51.339 1.00 36.96 94 GLN D N 1
ATOM 4163 C CA . GLN D 1 128 ? 80.059 22.155 52.055 1.00 39.92 94 GLN D CA 1
ATOM 4164 C C . GLN D 1 128 ? 79.258 22.132 53.355 1.00 47.29 94 GLN D C 1
ATOM 4165 O O . GLN D 1 128 ? 79.577 22.888 54.281 1.00 50.12 94 GLN D O 1
ATOM 4171 N N . ASP D 1 129 ? 78.208 21.308 53.405 1.00 44.24 95 ASP D N 1
ATOM 4172 C CA . ASP D 1 129 ? 77.288 21.221 54.565 1.00 45.19 95 ASP D CA 1
ATOM 4173 C C . ASP D 1 129 ? 76.555 22.524 54.991 1.00 40.74 95 ASP D C 1
ATOM 4174 O O . ASP D 1 129 ? 77.133 23.612 55.052 1.00 36.98 95 ASP D O 1
ATOM 4179 N N . SER D 1 130 ? 75.273 22.378 55.305 1.00 41.03 96 SER D N 1
ATOM 4180 C CA . SER D 1 130 ? 74.371 23.513 55.459 1.00 36.73 96 SER D CA 1
ATOM 4181 C C . SER D 1 130 ? 74.678 24.440 56.641 1.00 33.91 96 SER D C 1
ATOM 4182 O O . SER D 1 130 ? 74.176 25.564 56.688 1.00 33.08 96 SER D O 1
ATOM 4185 N N . GLU D 1 131 ? 75.504 23.976 57.575 1.00 37.44 97 GLU D N 1
ATOM 4186 C CA . GLU D 1 131 ? 75.808 24.701 58.812 1.00 34.72 97 GLU D CA 1
ATOM 4187 C C . GLU D 1 131 ? 76.690 25.918 58.569 1.00 32.92 97 GLU D C 1
ATOM 4188 O O . GLU D 1 131 ? 76.451 26.997 59.111 1.00 30.44 97 GLU D O 1
ATOM 4194 N N . LYS D 1 132 ? 77.7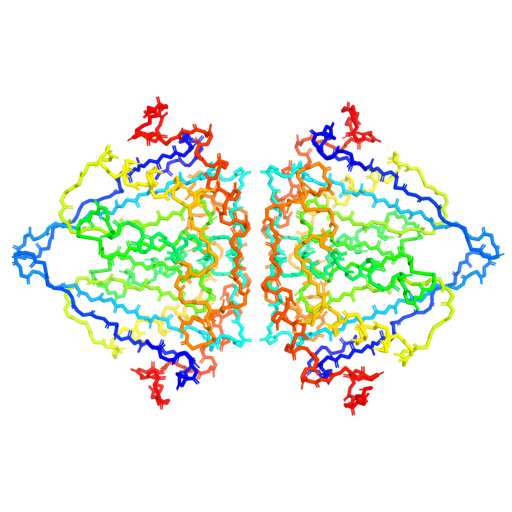43 25.720 57.784 1.00 30.61 98 LYS D N 1
ATOM 4195 C CA . LYS D 1 132 ? 78.684 26.786 57.468 1.00 30.93 98 LYS D CA 1
ATOM 4196 C C . LYS D 1 132 ? 78.082 27.753 56.430 1.00 30.83 98 LYS D C 1
ATOM 4197 O O . LYS D 1 132 ? 78.297 28.962 56.487 1.00 31.93 98 LYS D O 1
ATOM 4203 N N . ILE D 1 133 ? 77.321 27.211 55.486 1.00 31.01 99 ILE D N 1
ATOM 4204 C CA . ILE D 1 133 ? 76.570 28.040 54.547 1.00 31.49 99 ILE D CA 1
ATOM 4205 C C . ILE D 1 133 ? 75.563 28.950 55.266 1.00 28.34 99 ILE D C 1
ATOM 4206 O O . ILE D 1 133 ? 75.436 30.128 54.921 1.00 25.02 99 ILE D O 1
ATOM 4211 N N . ALA D 1 134 ? 74.853 28.405 56.257 1.00 26.90 100 ALA D N 1
ATOM 4212 C CA . ALA D 1 134 ? 73.874 29.192 57.010 1.00 25.89 100 ALA D CA 1
ATOM 4213 C C . ALA D 1 134 ? 74.556 30.373 57.675 1.00 25.38 100 ALA D C 1
ATOM 4214 O O . ALA D 1 134 ? 74.049 31.493 57.633 1.00 25.86 100 ALA D O 1
ATOM 4216 N N . GLN D 1 135 ? 75.718 30.125 58.272 1.00 26.17 101 GLN D N 1
ATOM 4217 C CA . GLN D 1 135 ? 76.503 31.193 58.888 1.00 27.09 101 GLN D CA 1
ATOM 4218 C C . GLN D 1 135 ? 76.922 32.265 57.886 1.00 24.79 101 GLN D C 1
ATOM 4219 O O . GLN D 1 135 ? 76.837 33.461 58.168 1.00 25.26 101 GLN D O 1
ATOM 4225 N N . VAL D 1 136 ? 77.407 31.834 56.729 1.00 24.32 102 VAL D N 1
ATOM 4226 C CA . VAL D 1 136 ? 77.834 32.765 55.694 1.00 24.17 102 VAL D CA 1
ATOM 4227 C C . VAL D 1 136 ? 76.645 33.617 55.244 1.00 23.22 102 VAL D C 1
ATOM 4228 O O . VAL D 1 136 ? 76.754 34.840 55.103 1.00 23.59 102 VAL D O 1
ATOM 4232 N N . ILE D 1 137 ? 75.503 32.969 55.038 1.00 23.05 103 ILE D N 1
ATOM 4233 C CA . ILE D 1 137 ? 74.294 33.675 54.618 1.00 23.82 103 ILE D CA 1
ATOM 4234 C C . ILE D 1 137 ? 73.822 34.640 55.704 1.00 22.77 103 ILE D C 1
ATOM 4235 O O . ILE D 1 137 ? 73.549 35.816 55.433 1.00 23.13 103 ILE D O 1
ATOM 4240 N N . LYS D 1 138 ? 73.737 34.155 56.938 1.00 24.27 104 LYS D N 1
ATOM 4241 C CA . LYS D 1 138 ? 73.311 35.019 58.031 1.00 23.59 104 LYS D CA 1
ATOM 4242 C C . LYS D 1 138 ? 74.218 36.241 58.145 1.00 20.50 104 LYS D C 1
ATOM 4243 O O . LYS D 1 138 ? 73.752 37.369 58.291 1.00 23.44 104 LYS D O 1
ATOM 4249 N N . SER D 1 139 ? 75.520 36.019 58.078 1.00 22.31 105 SER D N 1
ATOM 4250 C CA . SER D 1 139 ? 76.477 37.121 58.193 1.00 25.39 105 SER D CA 1
ATOM 4251 C C . SER D 1 139 ? 76.349 38.137 57.035 1.00 23.68 105 SER D C 1
ATOM 4252 O O . SER D 1 139 ? 76.403 39.351 57.256 1.00 26.63 105 SER D O 1
ATOM 4255 N N . SER D 1 140 ? 76.168 37.643 55.813 1.00 20.71 106 SER D N 1
ATOM 4256 C CA . SER D 1 140 ? 75.915 38.531 54.679 1.00 25.12 106 SER D CA 1
ATOM 4257 C C . SER D 1 140 ? 74.628 39.333 54.868 1.00 22.11 106 SER D C 1
ATOM 4258 O O . SER D 1 140 ? 74.603 40.546 54.636 1.00 24.64 106 SER D O 1
ATOM 4261 N N . LEU D 1 141 ? 73.554 38.666 55.276 1.00 20.04 107 LEU D N 1
ATOM 4262 C CA . LEU D 1 141 ? 72.280 39.371 55.428 1.00 23.15 107 LEU D CA 1
ATOM 4263 C C . LEU D 1 141 ? 72.385 40.453 56.492 1.00 22.75 107 LEU D C 1
ATOM 4264 O O . LEU D 1 141 ? 71.772 41.528 56.364 1.00 22.66 107 LEU D O 1
ATOM 4269 N N . GLU D 1 142 ? 73.179 40.187 57.528 1.00 22.28 108 GLU D N 1
ATOM 4270 C CA . GLU D 1 142 ? 73.337 41.152 58.613 1.00 24.46 108 GLU D CA 1
ATOM 4271 C C . GLU D 1 142 ? 74.044 42.412 58.128 1.00 25.60 108 GLU D C 1
ATOM 4272 O O . GLU D 1 142 ? 73.713 43.522 58.540 1.00 28.08 108 GLU D O 1
ATOM 4278 N N . GLU D 1 143 ? 75.001 42.235 57.222 1.00 26.18 109 GLU D N 1
ATOM 4279 C CA . GLU D 1 143 ? 75.720 43.356 56.638 1.00 27.35 109 GLU D CA 1
ATOM 4280 C C . GLU D 1 143 ? 74.836 44.152 55.680 1.00 27.33 109 GLU D C 1
ATOM 4281 O O . GLU D 1 143 ? 74.941 45.380 55.587 1.00 28.36 109 GLU D O 1
ATOM 4287 N N . ILE D 1 144 ? 73.969 43.455 54.956 1.00 23.50 110 ILE D N 1
ATOM 4288 C CA . ILE D 1 144 ? 73.030 44.149 54.083 1.00 26.23 110 ILE D CA 1
ATOM 4289 C C . ILE D 1 144 ? 72.103 44.957 54.959 1.00 27.52 110 ILE D C 1
ATOM 4290 O O . ILE D 1 144 ? 71.854 46.134 54.703 1.00 27.69 110 ILE D O 1
ATOM 4295 N N . ALA D 1 145 ? 71.613 44.311 56.013 1.00 27.09 111 ALA D N 1
ATOM 4296 C CA . ALA D 1 145 ? 70.645 44.921 56.906 1.00 30.01 111 ALA D CA 1
ATOM 4297 C C . ALA D 1 145 ? 71.173 46.187 57.571 1.00 33.52 111 ALA D C 1
ATOM 4298 O O . ALA D 1 145 ? 70.429 47.159 57.732 1.00 36.36 111 ALA D O 1
ATOM 4300 N N . GLU D 1 146 ? 72.441 46.183 57.972 1.00 33.43 112 GLU D N 1
ATOM 4301 C CA . GLU D 1 146 ? 72.981 47.352 58.668 1.00 38.94 112 GLU D CA 1
ATOM 4302 C C . GLU D 1 146 ? 74.067 48.108 57.905 1.00 37.42 112 GLU D C 1
ATOM 4303 O O . GLU D 1 146 ? 73.901 49.292 57.617 1.00 49.50 112 GLU D O 1
ATOM 4309 N N . GLY D 1 147 ? 75.161 47.431 57.566 1.00 36.96 113 GLY D N 1
ATOM 4310 C CA . GLY D 1 147 ? 76.337 48.093 57.007 1.00 37.75 113 GLY D CA 1
ATOM 4311 C C . GLY D 1 147 ? 76.233 48.758 55.639 1.00 40.54 113 GLY D C 1
ATOM 4312 O O . GLY D 1 147 ? 76.708 49.881 55.450 1.00 47.47 113 GLY D O 1
ATOM 4313 N N . ILE D 1 148 ? 75.605 48.075 54.688 1.00 34.79 114 ILE D N 1
ATOM 4314 C CA . ILE D 1 148 ? 75.677 48.436 53.271 1.00 33.34 114 ILE D CA 1
ATOM 4315 C C . ILE D 1 148 ? 74.992 49.771 52.902 1.00 37.54 114 ILE D C 1
ATOM 4316 O O . ILE D 1 148 ? 73.874 50.046 53.342 1.00 34.46 114 ILE D O 1
ATOM 4321 N N . THR D 1 149 ? 75.685 50.595 52.109 1.00 32.80 115 THR D N 1
ATOM 4322 C CA . THR D 1 149 ? 75.110 51.803 51.501 1.00 35.01 115 THR D CA 1
ATOM 4323 C C . THR D 1 149 ? 75.076 51.653 49.986 1.00 32.87 115 THR D C 1
ATOM 4324 O O . THR D 1 149 ? 75.540 50.651 49.442 1.00 29.60 115 THR D O 1
ATOM 4328 N N . TRP D 1 150 ? 74.572 52.678 49.305 1.00 36.80 116 TRP D N 1
ATOM 4329 C CA . TRP D 1 150 ? 74.379 52.628 47.853 1.00 34.31 116 TRP D CA 1
ATOM 4330 C C . TRP D 1 150 ? 75.656 52.413 47.027 1.00 33.88 116 TRP D C 1
ATOM 4331 O O . TRP D 1 150 ? 75.615 51.824 45.950 1.00 35.62 116 TRP D O 1
ATOM 4342 N N . GLU D 1 151 ? 76.793 52.884 47.525 1.00 39.16 117 GLU D N 1
ATOM 4343 C CA . GLU D 1 151 ? 78.051 52.778 46.779 1.00 38.24 117 GLU D CA 1
ATOM 4344 C C . GLU D 1 151 ? 78.687 51.408 46.965 1.00 35.21 117 GLU D C 1
ATOM 4345 O O . GLU D 1 151 ? 79.656 51.068 46.286 1.00 35.01 117 GLU D O 1
ATOM 4351 N N . ASP D 1 152 ? 78.130 50.631 47.893 1.00 32.95 118 ASP D N 1
ATOM 4352 C CA . ASP D 1 152 ? 78.561 49.259 48.143 1.00 31.66 118 ASP D CA 1
ATOM 4353 C C . ASP D 1 152 ? 77.860 48.274 47.216 1.00 31.71 118 ASP D C 1
ATOM 4354 O O . ASP D 1 152 ? 78.226 47.097 47.171 1.00 34.16 118 ASP D O 1
ATOM 4359 N N . VAL D 1 153 ? 76.827 48.736 46.512 1.00 28.35 119 VAL D N 1
ATOM 4360 C CA . VAL D 1 153 ? 76.126 47.873 45.570 1.00 26.38 119 VAL D CA 1
ATOM 4361 C C . VAL D 1 153 ? 76.839 47.914 44.230 1.00 26.91 119 VAL D C 1
ATOM 4362 O O . VAL D 1 153 ? 76.885 48.954 43.570 1.00 25.97 119 VAL D O 1
ATOM 4366 N N . PRO D 1 154 ? 77.407 46.775 43.822 1.00 25.58 120 PRO D N 1
ATOM 4367 C CA . PRO D 1 154 ? 78.112 46.748 42.539 1.00 30.64 120 PRO D CA 1
ATOM 4368 C C . PRO D 1 154 ? 77.136 46.586 41.385 1.00 31.08 120 PRO D C 1
ATOM 4369 O O . PRO D 1 154 ? 76.050 46.027 41.572 1.00 30.36 120 PRO D O 1
ATOM 4373 N N . GLY D 1 155 ? 77.513 47.092 40.213 1.00 32.58 121 GLY D N 1
ATOM 4374 C CA . GLY D 1 155 ? 76.723 46.910 39.010 1.00 28.93 121 GLY D CA 1
ATOM 4375 C C . GLY D 1 155 ? 75.353 47.552 39.044 1.00 31.03 121 GLY D C 1
ATOM 4376 O O . GLY D 1 155 ? 74.345 46.879 38.808 1.00 33.03 121 GLY D O 1
ATOM 4377 N N . THR D 1 156 ? 75.300 48.853 39.323 1.00 28.74 122 THR D N 1
ATOM 4378 C CA . THR D 1 156 ? 74.027 49.575 39.256 1.00 29.57 122 THR D CA 1
ATOM 4379 C C . THR D 1 156 ? 74.012 50.651 38.177 1.00 29.55 122 THR D C 1
ATOM 4380 O O . THR D 1 156 ? 73.273 51.631 38.297 1.00 30.41 122 THR D O 1
ATOM 4384 N N . THR D 1 157 ? 74.833 50.488 37.144 1.00 27.89 123 THR D N 1
ATOM 4385 C CA . THR D 1 157 ? 74.857 51.444 36.040 1.00 29.92 123 THR D CA 1
ATOM 4386 C C . THR D 1 157 ? 74.430 50.766 34.740 1.00 25.70 123 THR D C 1
ATOM 4387 O O . THR D 1 157 ? 74.455 49.537 34.630 1.00 23.24 123 THR D O 1
ATOM 4391 N N . ILE D 1 158 ? 74.071 51.576 33.748 1.00 25.83 124 ILE D N 1
ATOM 4392 C CA . ILE D 1 158 ? 73.546 51.059 32.494 1.00 23.18 124 ILE D CA 1
ATOM 4393 C C . ILE D 1 158 ? 74.578 50.212 31.737 1.00 26.66 124 ILE D C 1
ATOM 4394 O O . ILE D 1 158 ? 74.210 49.345 30.936 1.00 25.01 124 ILE D O 1
ATOM 4399 N N . GLU D 1 159 ? 75.861 50.441 32.010 1.00 25.62 125 GLU D N 1
ATOM 4400 C CA . GLU D 1 159 ? 76.929 49.648 31.396 1.00 29.08 125 GLU D CA 1
ATOM 4401 C C . GLU D 1 159 ? 77.170 48.317 32.121 1.00 25.80 125 GLU D C 1
ATOM 4402 O O . GLU D 1 159 ? 77.553 47.322 31.509 1.00 27.26 125 GLU D O 1
ATOM 4408 N N . SER D 1 160 ? 76.953 48.292 33.426 1.00 24.80 126 SER D N 1
ATOM 4409 C CA . SER D 1 160 ? 77.359 47.125 34.200 1.00 28.41 126 SER D CA 1
ATOM 4410 C C . SER D 1 160 ? 76.200 46.176 34.530 1.00 27.71 126 SER D C 1
ATOM 4411 O O . SER D 1 160 ? 76.400 45.120 35.133 1.00 26.15 126 SER D O 1
ATOM 4414 N N . CYS D 1 161 ? 74.993 46.525 34.106 1.00 27.24 127 CYS D N 1
ATOM 4415 C CA . CYS D 1 161 ? 73.829 45.756 34.535 1.00 26.65 127 CYS D CA 1
ATOM 4416 C C . CYS D 1 161 ? 72.722 45.697 33.483 1.00 23.34 127 CYS D C 1
ATOM 4417 O O . CYS D 1 161 ? 72.408 46.703 32.830 1.00 21.83 127 CYS D O 1
ATOM 4420 N N . GLY D 1 162 ? 72.120 44.518 33.342 1.00 21.34 128 GLY D N 1
ATOM 4421 C CA . GLY D 1 162 ? 71.096 44.297 32.330 1.00 20.56 128 GLY D CA 1
ATOM 4422 C C . GLY D 1 162 ? 69.730 44.915 32.586 1.00 19.72 128 GLY D C 1
ATOM 4423 O O . GLY D 1 162 ? 68.868 44.929 31.685 1.00 18.81 128 GLY D O 1
ATOM 4424 N N . ASN D 1 163 ? 69.502 45.386 33.815 1.00 21.76 129 ASN D N 1
ATOM 4425 C CA . ASN D 1 163 ? 68.266 46.106 34.152 1.00 17.08 129 ASN D CA 1
ATOM 4426 C C . ASN D 1 163 ? 68.552 47.044 35.312 1.00 18.70 129 ASN D C 1
ATOM 4427 O O . ASN D 1 163 ? 68.040 46.860 36.420 1.00 16.56 129 ASN D O 1
ATOM 4432 N N . TYR D 1 164 ? 69.390 48.047 35.051 1.00 18.02 130 TYR D N 1
ATOM 4433 C CA . TYR D 1 164 ? 69.979 48.846 36.125 1.00 20.81 130 TYR D CA 1
ATOM 4434 C C . TYR D 1 164 ? 68.980 49.724 36.878 1.00 19.07 130 TYR D C 1
ATOM 4435 O O . TYR D 1 164 ? 69.251 50.153 38.003 1.00 20.06 130 TYR D O 1
ATOM 4444 N N . LYS D 1 165 ? 67.844 50.009 36.259 1.00 16.78 131 LYS D N 1
ATOM 4445 C CA . LYS D 1 165 ? 66.800 50.780 36.919 1.00 17.83 131 LYS D CA 1
ATOM 4446 C C . LYS D 1 165 ? 66.114 49.972 38.029 1.00 19.27 131 LYS D C 1
ATOM 4447 O O . LYS D 1 165 ? 65.728 50.528 39.063 1.00 23.12 131 LYS D O 1
ATOM 4453 N N . ASP D 1 166 ? 66.001 48.660 37.837 1.00 18.14 132 ASP D N 1
ATOM 4454 C CA . ASP D 1 166 ? 65.264 47.810 38.772 1.00 20.01 132 ASP D CA 1
ATOM 4455 C C . ASP D 1 166 ? 66.106 47.427 39.998 1.00 16.86 132 ASP D C 1
ATOM 4456 O O . ASP D 1 166 ? 66.286 46.249 40.298 1.00 19.98 132 ASP D O 1
ATOM 4461 N N . HIS D 1 167 ? 66.624 48.423 40.711 1.00 17.15 133 HIS D N 1
ATOM 4462 C CA . HIS D 1 167 ? 67.326 48.166 41.967 1.00 16.01 133 HIS D CA 1
ATOM 4463 C C . HIS D 1 167 ? 66.660 48.929 43.088 1.00 15.96 133 HIS D C 1
ATOM 4464 O O . HIS D 1 167 ? 66.014 49.950 42.847 1.00 14.70 133 HIS D O 1
ATOM 4471 N N . SER D 1 168 ? 66.820 48.431 44.314 1.00 14.66 134 SER D N 1
ATOM 4472 C CA . SER D 1 168 ? 66.324 49.135 45.496 1.00 15.45 134 SER D CA 1
ATOM 4473 C C . SER D 1 168 ? 67.114 48.729 46.722 1.00 15.44 134 SER D C 1
ATOM 4474 O O . SER D 1 168 ? 67.016 47.585 47.189 1.00 14.35 134 SER D O 1
ATOM 4477 N N . LEU D 1 169 ? 67.907 49.657 47.236 1.00 14.54 135 LEU D N 1
ATOM 4478 C CA . LEU D 1 169 ? 68.608 49.405 48.477 1.00 17.92 135 LEU D CA 1
ATOM 4479 C C . LEU D 1 169 ? 67.602 49.407 49.631 1.00 17.59 135 LEU D C 1
ATOM 4480 O O . LEU D 1 169 ? 67.706 48.600 50.552 1.00 18.40 135 LEU D O 1
ATOM 4485 N N . HIS D 1 170 ? 66.605 50.290 49.563 1.00 17.51 136 HIS D N 1
ATOM 4486 C CA . HIS D 1 170 ? 65.557 50.320 50.583 1.00 18.34 136 HIS D CA 1
ATOM 4487 C C . HIS D 1 170 ? 64.925 48.933 50.719 1.00 18.43 136 HIS D C 1
ATOM 4488 O O . HIS D 1 170 ? 64.819 48.387 51.825 1.00 16.02 136 HIS D O 1
ATOM 4495 N N . SER D 1 171 ? 64.547 48.335 49.588 1.00 16.29 137 SER D N 1
ATOM 4496 C CA . SER D 1 171 ? 63.893 47.020 49.613 1.00 14.21 137 SER D CA 1
ATOM 4497 C C . SER D 1 171 ? 64.815 45.932 50.165 1.00 15.54 137 SER D C 1
ATOM 4498 O O . SER D 1 171 ? 64.439 45.175 51.061 1.00 19.52 137 SER D O 1
ATOM 4501 N N . ALA D 1 172 ? 66.027 45.858 49.630 1.00 13.43 138 ALA D N 1
ATOM 4502 C CA . ALA D 1 172 ? 67.043 44.920 50.104 1.00 16.79 138 ALA D CA 1
ATOM 4503 C C . ALA D 1 172 ? 67.289 44.970 51.626 1.00 16.35 138 ALA D C 1
ATOM 4504 O O . ALA D 1 172 ? 67.337 43.932 52.291 1.00 17.64 138 ALA D O 1
ATOM 4506 N N . LYS D 1 173 ? 67.472 46.170 52.165 1.00 18.77 139 LYS D N 1
ATOM 4507 C CA . LYS D 1 173 ? 67.662 46.348 53.610 1.00 21.53 139 LYS D CA 1
ATOM 4508 C C . LYS D 1 173 ? 66.467 45.863 54.416 1.00 20.39 139 LYS D C 1
ATOM 4509 O O . LYS D 1 173 ? 66.616 45.196 55.451 1.00 21.22 139 LYS D O 1
ATOM 4515 N N . GLU D 1 174 ? 65.273 46.212 53.956 1.00 20.75 140 GLU D N 1
ATOM 4516 C CA . GLU D 1 174 ? 64.074 45.873 54.707 1.00 19.50 140 GLU D CA 1
ATOM 4517 C C . GLU D 1 174 ? 63.814 44.375 54.656 1.00 21.39 140 GLU D C 1
ATOM 4518 O O . GLU D 1 174 ? 63.382 43.789 55.649 1.00 19.53 140 GLU D O 1
ATOM 4524 N N . TRP D 1 175 ? 64.074 43.758 53.498 1.00 20.16 141 TRP D N 1
ATOM 4525 C CA . TRP D 1 175 ? 63.927 42.314 53.364 1.00 18.61 141 TRP D CA 1
ATOM 4526 C C . TRP D 1 175 ? 64.954 41.594 54.219 1.00 18.18 141 TRP D C 1
ATOM 4527 O O . TRP D 1 175 ? 64.618 40.633 54.916 1.00 17.01 141 TRP D O 1
ATOM 4538 N N . ALA D 1 176 ? 66.203 42.052 54.152 1.00 14.05 142 ALA D N 1
ATOM 4539 C CA . ALA D 1 176 ? 67.261 41.527 55.011 1.00 17.61 142 ALA D CA 1
ATOM 4540 C C . ALA D 1 176 ? 66.838 41.465 56.479 1.00 18.86 142 ALA D C 1
ATOM 4541 O O . ALA D 1 176 ? 67.033 40.440 57.142 1.00 19.23 142 ALA D O 1
ATOM 4543 N N . LYS D 1 177 ? 66.259 42.544 56.996 1.00 17.88 143 LYS D N 1
ATOM 4544 C CA . LYS D 1 177 ? 65.927 42.572 58.424 1.00 19.27 143 LYS D CA 1
ATOM 4545 C C . LYS D 1 177 ? 64.745 41.666 58.702 1.00 21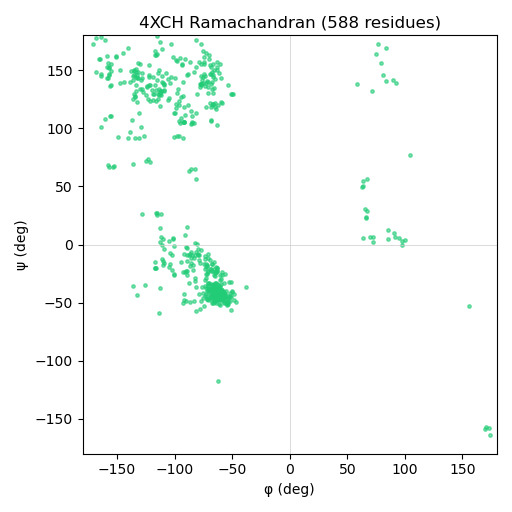.01 143 LYS D C 1
ATOM 4546 O O . LYS D 1 177 ? 64.690 41.005 59.736 1.00 18.33 143 LYS D O 1
ATOM 4552 N N . LEU D 1 178 ? 63.787 41.639 57.781 1.00 19.44 144 LEU D N 1
ATOM 4553 C CA . LEU D 1 178 ? 62.632 40.773 57.965 1.00 20.42 144 LEU D CA 1
ATOM 4554 C C . LEU D 1 178 ? 63.066 39.306 58.036 1.00 21.38 144 LEU D C 1
ATOM 4555 O O . LEU D 1 178 ? 62.647 38.559 58.931 1.00 22.60 144 LEU D O 1
ATOM 4560 N N . ILE D 1 179 ? 63.923 38.900 57.107 1.00 19.23 145 ILE D N 1
ATOM 4561 C CA . ILE D 1 179 ? 64.460 37.542 57.113 1.00 19.99 145 ILE D CA 1
ATOM 4562 C C . ILE D 1 179 ? 65.255 37.233 58.399 1.00 18.73 145 ILE D C 1
ATOM 4563 O O . ILE D 1 179 ? 64.985 36.237 59.059 1.00 20.32 145 ILE D O 1
ATOM 4568 N N . LEU D 1 180 ? 66.219 38.078 58.752 1.00 18.55 146 LEU D N 1
ATOM 4569 C CA . LEU D 1 180 ? 66.955 37.947 60.029 1.00 23.37 146 LEU D CA 1
ATOM 4570 C C . LEU D 1 180 ? 66.056 37.803 61.269 1.00 23.94 146 LEU D C 1
ATOM 4571 O O . LEU D 1 180 ? 66.352 37.023 62.175 1.00 26.78 146 LEU D O 1
ATOM 4576 N N . SER D 1 181 ? 64.966 38.561 61.317 1.00 22.94 147 SER D N 1
ATOM 4577 C CA . SER D 1 181 ? 64.086 38.550 62.490 1.00 22.46 147 SER D CA 1
ATOM 4578 C C . SER D 1 181 ? 63.419 37.188 62.669 1.00 26.37 147 SER D C 1
ATOM 4579 O O . SER D 1 181 ? 63.031 36.825 63.780 1.00 21.98 147 SER D O 1
ATOM 4582 N N . GLN D 1 182 ? 63.291 36.435 61.575 1.00 23.66 148 GLN D N 1
ATOM 4583 C CA . GLN D 1 182 ? 62.675 35.109 61.629 1.00 22.59 148 GLN D CA 1
ATOM 4584 C C . GLN D 1 182 ? 63.696 34.020 61.995 1.00 22.08 148 GLN D C 1
ATOM 4585 O O . GLN D 1 182 ? 63.318 32.912 62.374 1.00 27.72 148 GLN D O 1
ATOM 4591 N N . GLY D 1 183 ? 64.985 34.336 61.896 1.00 21.70 149 GLY D N 1
ATOM 4592 C CA . GLY D 1 183 ? 66.033 33.362 62.173 1.00 22.22 149 GLY D CA 1
ATOM 4593 C C . GLY D 1 183 ? 66.340 32.475 60.965 1.00 23.29 149 GLY D C 1
ATOM 4594 O O . GLY D 1 183 ? 65.437 32.079 60.226 1.00 23.77 149 GLY D O 1
ATOM 4595 N N . ILE D 1 184 ? 67.615 32.173 60.755 1.00 26.79 150 ILE D N 1
ATOM 4596 C CA . ILE D 1 184 ? 68.038 31.329 59.635 1.00 22.81 150 ILE D CA 1
ATOM 4597 C C . ILE D 1 184 ? 68.284 29.917 60.134 1.00 23.56 150 ILE D C 1
ATOM 4598 O O . ILE D 1 184 ? 69.238 29.685 60.889 1.00 28.08 150 ILE D O 1
ATOM 4603 N N . SER D 1 185 ? 67.452 28.975 59.703 1.00 19.91 151 SER D N 1
ATOM 4604 C CA . SER D 1 185 ? 67.567 27.582 60.150 1.00 24.39 151 SER D CA 1
ATOM 4605 C C . SER D 1 185 ? 68.517 26.750 59.269 1.00 22.87 151 SER D C 1
ATOM 4606 O O . SER D 1 185 ? 68.622 26.978 58.058 1.00 20.31 151 SER D O 1
ATOM 4609 N N . THR D 1 186 ? 69.209 25.792 59.885 1.00 22.49 152 THR D N 1
ATOM 4610 C CA . THR D 1 186 ? 70.085 24.870 59.158 1.00 24.15 152 THR D CA 1
ATOM 4611 C C . THR D 1 186 ? 69.327 23.639 58.690 1.00 26.14 152 THR D C 1
ATOM 4612 O O . THR D 1 186 ? 69.897 22.757 58.043 1.00 24.60 152 THR D O 1
ATOM 4616 N N . ASP D 1 187 ? 68.051 23.566 59.050 1.00 25.95 153 ASP D N 1
ATOM 4617 C CA . ASP D 1 187 ? 67.197 22.466 58.635 1.00 24.95 153 ASP D CA 1
ATOM 4618 C C . ASP D 1 187 ? 65.884 23.016 58.051 1.00 25.17 153 ASP D C 1
ATOM 4619 O O . ASP D 1 187 ? 65.268 23.918 58.630 1.00 22.79 153 ASP D O 1
ATOM 4624 N N . ALA D 1 188 ? 65.472 22.477 56.906 1.00 24.72 154 ALA D N 1
ATOM 4625 C CA . ALA D 1 188 ? 64.256 22.916 56.215 1.00 23.10 154 ALA D CA 1
ATOM 4626 C C . ALA D 1 188 ? 62.968 22.471 56.909 1.00 23.42 154 ALA D C 1
ATOM 4627 O O . ALA D 1 188 ? 61.896 23.024 56.654 1.00 26.08 154 ALA D O 1
ATOM 4629 N N . PHE D 1 189 ? 63.056 21.462 57.766 1.00 22.84 155 PHE D N 1
ATOM 4630 C CA . PHE D 1 189 ? 61.849 20.849 58.311 1.00 24.89 155 PHE D CA 1
ATOM 4631 C C . PHE D 1 189 ? 61.633 21.132 59.799 1.00 29.39 155 PHE D C 1
ATOM 4632 O O . PHE D 1 189 ? 60.518 20.978 60.316 1.00 29.91 155 PHE D O 1
ATOM 4640 N N . GLU D 1 190 ? 62.700 21.560 60.471 1.00 25.13 156 GLU D N 1
ATOM 4641 C CA . GLU D 1 190 ? 62.638 21.950 61.874 1.00 30.11 156 GLU D CA 1
ATOM 4642 C C . GLU D 1 190 ? 63.411 23.235 62.083 1.00 28.35 156 GLU D C 1
ATOM 4643 O O . GLU D 1 190 ? 64.489 23.418 61.505 1.00 25.31 156 GLU D O 1
ATOM 4649 N N . ARG D 1 191 ? 62.894 24.110 62.937 1.00 24.79 157 ARG D N 1
ATOM 4650 C CA . ARG D 1 191 ? 63.618 25.336 63.245 1.00 27.19 157 ARG D CA 1
ATOM 4651 C C . ARG D 1 191 ? 64.895 25.028 64.053 1.00 26.53 157 ARG D C 1
ATOM 4652 O O . ARG D 1 191 ? 64.833 24.670 65.236 1.00 27.11 157 ARG D O 1
ATOM 4660 N N . LYS D 1 192 ? 66.047 25.148 63.401 1.00 25.75 158 LYS D N 1
ATOM 4661 C CA . LYS D 1 192 ? 67.345 25.068 64.081 1.00 27.53 158 LYS D CA 1
ATOM 4662 C C . LYS D 1 192 ? 68.154 26.311 63.770 1.00 25.41 158 LYS D C 1
ATOM 4663 O O . LYS D 1 192 ? 69.125 26.252 63.017 1.00 27.38 158 LYS D O 1
ATOM 4669 N N . PRO D 1 193 ? 67.754 27.447 64.352 1.00 26.90 159 PRO D N 1
ATOM 4670 C CA . PRO D 1 193 ? 68.330 28.731 63.947 1.00 34.04 159 PRO D CA 1
ATOM 4671 C C . PRO D 1 193 ? 69.785 28.844 64.357 1.00 38.12 159 PRO D C 1
ATOM 4672 O O . PRO D 1 193 ? 70.208 28.211 65.330 1.00 38.85 159 PRO D O 1
ATOM 4676 N N . ILE D 1 194 ? 70.551 29.634 63.614 1.00 32.67 160 ILE D N 1
ATOM 4677 C CA . ILE D 1 194 ? 71.909 29.939 64.042 1.00 41.33 160 ILE D CA 1
ATOM 4678 C C . ILE D 1 194 ? 72.115 31.447 64.199 1.00 49.34 160 ILE D C 1
ATOM 4679 O O . ILE D 1 194 ? 71.159 32.222 64.025 1.00 47.04 160 ILE D O 1
#

Foldseek 3Di:
DDLQQWDDQEKDWDDWDADPVGWIKTKIWRFLARPPPDAADQALQVQLLQQLVVQLVVPDPFWPHWAADPSRRTTITMGTDDDALVVVQVSVLVSLCCLQPPDDPVNRPQLDPVRDVCNVSHDSPSNNVSSVVSVVSAYASDTRDRHGD/DPLVQFDDQEKDWDDWDADPVGKIKTKIWRFLARPPPDAADQQLQVQVLQQCVVQLVVPDPFWPHWAADPRRRTTMTMGIDDDDLPVVLVSLLVSLVCLQPPDDPVNGPQQDVVRDVCNVSHDSPSNNVSSVVSVVSFYASDGRDRPGD/DPLVQWDDQEKAWPDWDADPVGKIKTKIDRFLARPPPDAADQALLVQVQQQLVVQLVVQDPFWPHWAADPSRRGIMTMGIDDDAQVSVLVSLLVSLVCLLPPDDPVSRPQLDVVRDVCNVSHDSPSNNVSSVVSPVVFYAHDTRDRHGD/DPLVQFDDQEKAWDDWDQDPVGWIKTKIWRFLARPPPDAADQALLVQLLQQCVVQLVVQDPFWPHWAADPRRRGTITMGTDDDALPVVLVSVLVSLVCLQPPDDPVSRPQLDPVRDPCNVSHDSPSNNVSSVVSVVVAYAHDGRDRDGD

Sequence (596 aa):
LDHTIVKAPYIRLISEEVGPKGDIITNFDIRLIQPNENAMDTAGLHTIEHLLAKLIRQRIDGLIDCSPFGCRTGFHMIMWGKQDSEKIAQVIKSSLEEIAEGITWEDVPGTTIESCGNYKDHSLHSAKEWAKLILSQGISTDAFERKPILDHTIVKAPYIRLISEEVGPKGDIITNFDIRLIQPNENAMDTAGLHTIEHLLAKLIRQRIDGLIDCSPFGCRTGFHMIMWGKQDSEKIAQVIKSSLEEIAEGITWEDVPGTTIESCGNYKDHSLHSAKEWAKLILSQGISTDAFERKPILDHTIVKAPYIRLISEEVGPKGDIITNFDIRLIQPNENAMDTAGLHTIEHLLAKLIRQRIDGLIDCSPFGCRTGFHMIMWGKQDSEKIAQVIKSSLEEIAEGITWEDVPGTTIESCGNYKDHSLHSAKEWAKLILSQGISTDAFERKPILDHTIVKAPYIRLISEEVGPKGDIITNFDIRLIQPNENAMDTAGLHTIEHLLAKLIRQRIDGLIDCSPFGCRTGFHMIMWGKQDSEKIAQVIKSSLEEIAEGITWEDVPGTTIESCGNYKDHSLHSAKEWAKLILSQGISTDAFERKPI

B-factor: mean 27.15, std 8.17, range [11.61, 63.91]

InterPro domains:
  IPR003815 S-ribosylhomocysteinase (LuxS) [MF_00091] (4-158)
  IPR003815 S-ribosylhomocysteinase (LuxS) [PF02664] (7-151)
  IPR003815 S-ribosylhomocysteinase (LuxS) [PIRSF006160] (6-157)
  IPR003815 S-ribosylhomocysteinase (LuxS) [PR01487] (8-26)
  IPR003815 S-ribosylhomocysteinase (LuxS) [PR01487] (31-49)
  IPR003815 S-ribosylhomocysteinase (LuxS) [PR01487] (52-70)
  IPR003815 S-ribosylhomocysteinase (LuxS) [PR01487] (76-94)
  IPR003815 S-ribosylhomocysteinase (LuxS) [PR01487] (120-139)
  IPR003815 S-ribosylhomocysteinase (LuxS) [PTHR35799] (5-157)
  IPR011249 Metalloenzyme, LuxS/M16 peptidase-like [SSF63411] (7-158)
  IPR037005 S-ribosylhomocysteinase (LuxS) superfamily [G3DSA:3.30.1360.80] (12-160)

Organism: Streptococcus suis (NCBI:txid1307)

Solvent-accessible surface area: 21304 Å² total; per-residue (Å²): 87,55,20,69,102,3,101,18,1,1,2,56,72,72,41,67,48,99,8,112,126,26,4,45,0,0,6,0,0,0,10,4,10,45,7,21,110,25,18,0,6,11,0,0,9,1,0,0,27,33,0,1,31,71,0,0,126,118,74,30,135,27,14,9,21,9,6,3,30,6,11,18,0,0,0,23,0,0,3,44,28,148,21,71,26,93,79,0,0,88,14,0,58,44,0,0,73,59,0,4,136,47,11,75,74,146,54,7,52,25,21,70,71,84,51,4,1,13,29,9,0,0,2,25,39,0,0,45,39,9,0,84,62,1,38,93,94,18,2,0,34,50,4,89,101,76,111,84,59,85,61,18,72,104,3,91,16,2,0,1,57,53,72,41,59,50,96,3,129,115,28,3,42,0,0,5,0,0,0,10,3,12,42,8,21,110,24,18,0,4,12,0,0,10,1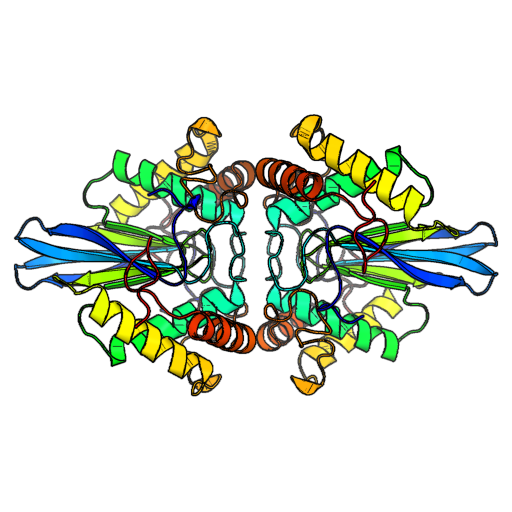,0,0,27,30,0,1,35,68,0,0,122,112,74,28,131,26,13,8,18,11,6,4,27,6,11,16,0,0,0,20,0,0,9,34,27,146,55,62,12,102,92,1,0,85,10,1,48,35,0,0,83,53,0,6,144,48,9,74,74,147,46,9,58,21,23,66,74,83,56,5,2,14,29,7,0,0,2,30,42,0,0,49,27,7,0,96,65,1,40,93,100,11,1,0,29,49,5,91,102,76,114,82,72,80,55,19,70,96,3,102,18,2,1,1,53,72,68,43,66,54,104,5,127,140,24,4,45,0,0,4,0,0,1,10,2,12,43,6,20,113,26,16,0,6,11,0,0,10,1,0,0,27,28,0,0,34,68,4,0,128,116,82,25,128,27,15,8,22,11,6,4,24,5,11,15,0,0,0,20,0,0,0,30,29,136,29,88,29,103,102,0,0,75,10,1,53,41,0,0,78,60,0,7,135,45,6,64,82,144,52,8,55,24,21,68,74,87,53,4,1,14,30,8,0,0,3,28,41,0,0,45,43,9,0,75,64,1,40,89,96,17,2,0,32,46,3,90,105,81,102,80,85,85,56,21,74,99,4,98,18,1,1,1,52,60,73,36,74,49,103,6,124,128,32,2,54,0,0,5,0,1,0,9,2,10,47,7,21,111,23,19,0,5,12,1,0,10,1,0,0,26,32,0,2,32,74,0,0,125,113,70,22,125,27,16,8,18,10,5,3,28,5,11,17,0,0,0,20,0,0,0,33,28,132,31,81,23,103,102,0,0,91,8,1,54,43,0,0,76,57,0,4,132,51,7,70,79,146,45,8,56,22,20,68,74,87,51,4,2,12,30,8,0,0,2,27,38,0,0,44,34,9,0,84,64,1,40,89,98,17,2,0,17,43,3,89,100,84,94,81,62

Secondary structure (DSSP, 8-state):
--TTT--SSEEEEEEEEE-TTS-EEEEEEEE-S-TTT----HHHHHHHHHHHHHHHHTT-S-EEEEEE-TTSSEEEEEEES---HHHHHHHHHHHHHHHHHH--GGGSS--STTT-TTTTS--HHHHHHHHHHHHHH--BSSSSS--B-/--TTS--SSEEEEEEEEE-TTS-EEEEEEEE-S-TTT----HHHHHHHHHHHHHHHHTT-S-EEEEEE-TTSSEEEEEEES---HHHHHHHHHHHHHHHHHT--GGG-S--STTT-TTTTS--HHHHHHHHHHHHHH--BSSSSS--B-/--TTT--SSEEEEEEEEE-TTS-EEEEEEEE-S-TTT----HHHHHHHHHHHHHHHHHH-S-EEEEEE-TTSSEEEEEEES---HHHHHHHHHHHHHHHHTT--GGGS---STTT-TTTTS--HHHHHHHHHHHHHH--BSSSSS--B-/--TTT--SSEEEEEEEEE-TT--EEEEEEEE-S-TTT----HHHHHHHHHHHHHHHHTT-S-EEEEEE-TTSSEEEEEEES---HHHHHHHHHHHHHHHHTT--GGGS---STTT-TTTTS--HHHHHHHHHHHHHH--BS-SSS--B-